Protein AF-R8B8U0-F1 (afdb_monomer_lite)

Foldseek 3Di:
DPPDPPPDPPDDPPPPDPVQDDDPPPDPCLPPDPDPPAPLVCRPPDPVRLVVVLLCLLVCVPHDPVVSVVQPDFPACDPDPQWGCGVPWTKGWFQLQAPQSDIWIWTKDWGDDQFWIWMWIHGNVLSDIDIDIGGDNPCPCVVVVVVVVVSSPVVHVSVVVVCVVVCVPPAAWDADPVQRWIWGWDDDRDPATKTPFTAGSNDTCQQQVQCPDVVRDPRRPPQQKIKGKDFPPDDDPPDGDIDIDIDGGHPVRQVVVQVVDPDHSVSPCPVVCVVVVPDPPPVCLPVDPQPLDDDADDPVVDPDPVVLQVVLLLNLVSLLVLVLLPVVADSVVVRVLSVVVCVQPVALVSLLPDDLVVQLVSCPPSAQSLSSVLSNVQSVQQCPDPVNVSNQDLALVCNCVRGGPRHQQSSQSSNCRRVVDPGDRDDPVNLVVCCVVVVPPDPSPPPPDDDDDDDDDDDDDDAQADCDDRNHRAHFDDDDDDPDDPPDDQVVVVLVVQVRVQVQPDQDPDDDDDDPPSDHPPQKDWPAFLDWQFDDDPVDTDIDTATDMGGDDDPDPLDDDDDPPHDDHDDDLVRVVVGGHDPSRVVSNVSVVVVDD

Organism: Phaeoacremonium minimum (strain UCR-PA7) (NCBI:txid1286976)

Sequence (597 aa):
MQESTSKRLSGNPKEPDDNLGFIPVDDQWWNASIGFEAPAGNYYSTINDLHKFGDAVLLNKYLSPAKTRKWLKPATGTSSAGTFIGTPWEIYRAHNVTKDGRLIEFYTKGGDLITYHSFIVLIPDYDLVITVLSAGPESDSVPTLVWSELATALLPSIEQASKDEAQPVYAGTYSDEGTNSTIVLSLDDSPGFSVDTWIIRGVDIINTYLSINLPPVFPTPEGEVRVRMYPTDIKTDKQESWRAVPTVGTPEEIEATNALLFWQDGACLTWASMDRFVTPRCCVSAARAMPWRKAWIDPQEYSDAGELRRVLERRAYEVWISEIMLQQTRVSVVIDYWNRWMAKWPTIQDLAKADEQDVLSAWRGLGYYSRATRIHTAAQKVVNDKKMNGLLPETAEELEANVPGVGRYTGGAISAIVFGHAAPMVDGNVLRVLSRQLGILGKTLEVAVDHARKFPVKAIKKARRPDKGLLAGLWELPSLILPGTNDSTPKLRKKAAQEFVSGLLSSEGKGRPKDQSGKLPAGLRHVGELGSVPWLFSHIKLTMHVQFFELETETGDAEAFDISGRLSRWASGDDIEQETMGTGMRQCWTLAKEVEP

InterPro domains:
  IPR001466 Beta-lactamase-related [PF00144] (6-139)
  IPR003265 HhH-GPD domain [PF00730] (321-443)
  IPR003265 HhH-GPD domain [SM00478] (325-462)
  IPR003265 HhH-GPD domain [cd00056] (317-444)
  IPR011257 DNA glycosylase [SSF48150] (294-450)
  IPR012338 Beta-lactamase/transpeptidase-like [G3DSA:3.40.710.10] (2-156)
  IPR012338 Beta-lactamase/transpeptidase-like [SSF56601] (16-153)
  IPR015797 NUDIX hydrolase-like domain superfamily [SSF55811] (463-592)
  IPR029119 Adenine DNA glycosylase, C-terminal [PF14815] (463-590)
  IPR044298 Adenine/Thymine-DNA glycosylase [PTHR42944] (286-443)
  IPR058664 Beta-lactamase-like ARB_00930-like, C-terminal domain [PF26335] (163-278)

Structure (mmCIF, N/CA/C/O backbone):
data_AF-R8B8U0-F1
#
_entry.id   AF-R8B8U0-F1
#
loop_
_atom_site.group_PDB
_atom_site.id
_atom_site.type_symbol
_atom_site.label_atom_id
_atom_site.label_alt_id
_atom_site.label_comp_id
_atom_site.label_asym_id
_atom_site.label_entity_id
_atom_site.label_seq_id
_atom_site.pdbx_PDB_ins_code
_atom_site.Cartn_x
_atom_site.Cartn_y
_atom_site.Cartn_z
_atom_site.occupancy
_atom_site.B_iso_or_equiv
_atom_site.auth_seq_id
_atom_site.auth_comp_id
_atom_site.auth_asym_id
_atom_site.auth_atom_id
_atom_site.pdbx_PDB_model_num
ATOM 1 N N . MET A 1 1 ? -12.898 17.038 -0.889 1.00 30.52 1 MET A N 1
ATOM 2 C CA . MET A 1 1 ? -12.150 18.018 -0.064 1.00 30.52 1 MET A CA 1
ATOM 3 C C . MET A 1 1 ? -12.006 19.319 -0.859 1.00 30.52 1 MET A C 1
ATOM 5 O O . MET A 1 1 ? -10.905 19.812 -1.040 1.00 30.52 1 MET A O 1
ATOM 9 N N . GLN A 1 2 ? -13.125 19.823 -1.390 1.00 28.88 2 GLN A N 1
ATOM 10 C CA . GLN A 1 2 ? -13.144 20.854 -2.436 1.00 28.88 2 GLN A CA 1
ATOM 11 C C . GLN A 1 2 ? -13.858 22.143 -1.991 1.00 28.88 2 GLN A C 1
ATOM 13 O O . GLN A 1 2 ? -14.056 23.028 -2.805 1.00 28.88 2 GLN A O 1
ATOM 18 N N . GLU A 1 3 ? -14.198 22.286 -0.702 1.00 27.09 3 GLU A N 1
ATOM 19 C CA . GLU A 1 3 ? -14.972 23.448 -0.226 1.00 27.09 3 GLU A CA 1
ATOM 20 C C . GLU A 1 3 ? -14.489 24.094 1.084 1.00 27.09 3 GLU A C 1
ATOM 22 O O . GLU A 1 3 ? -15.089 25.064 1.531 1.00 27.09 3 GLU A O 1
ATOM 27 N N . SER A 1 4 ? -13.388 23.654 1.712 1.00 27.17 4 SER A N 1
ATOM 28 C CA . SER A 1 4 ? -12.985 24.212 3.024 1.00 27.17 4 SER A CA 1
ATOM 29 C C . SER A 1 4 ? -11.649 24.962 3.069 1.00 27.17 4 SER A C 1
ATOM 31 O O . SER A 1 4 ? -11.185 25.288 4.160 1.00 27.17 4 SER A O 1
ATOM 33 N N . THR A 1 5 ? -11.030 25.279 1.930 1.00 31.33 5 THR A N 1
ATOM 34 C CA . THR A 1 5 ? -9.774 26.063 1.874 1.00 31.33 5 THR A CA 1
ATOM 35 C C . THR A 1 5 ? -9.871 27.336 1.031 1.00 31.33 5 THR A C 1
ATOM 37 O O . THR A 1 5 ? -8.856 27.950 0.729 1.00 31.33 5 THR A O 1
ATOM 40 N N . SER A 1 6 ? -11.081 27.837 0.762 1.00 29.06 6 SER A N 1
ATOM 41 C CA . SER A 1 6 ? -11.291 29.203 0.252 1.00 29.06 6 SER A CA 1
ATOM 42 C C . SER A 1 6 ? -11.192 30.255 1.376 1.00 29.06 6 SER A C 1
ATOM 44 O O . SER A 1 6 ? -12.056 31.122 1.536 1.00 29.06 6 SER A O 1
ATOM 46 N N . LYS A 1 7 ? -10.128 30.211 2.187 1.00 31.16 7 LYS A N 1
ATOM 47 C CA . LYS A 1 7 ? -9.707 31.391 2.953 1.00 31.16 7 LYS A CA 1
ATOM 48 C C . LYS A 1 7 ? -8.793 32.211 2.051 1.00 31.16 7 LYS A C 1
ATOM 50 O O . LYS A 1 7 ? -7.591 31.997 2.028 1.00 31.16 7 LYS A O 1
ATOM 55 N N . ARG A 1 8 ? -9.432 33.102 1.288 1.00 34.09 8 ARG A N 1
ATOM 56 C CA . ARG A 1 8 ? -8.889 34.305 0.639 1.00 34.09 8 ARG A CA 1
ATOM 57 C C . ARG A 1 8 ? -7.373 34.504 0.812 1.00 34.09 8 ARG A C 1
ATOM 59 O O . ARG A 1 8 ? -6.943 35.174 1.746 1.00 34.09 8 ARG A O 1
ATOM 66 N N . LEU A 1 9 ? -6.599 34.057 -0.174 1.00 35.72 9 LEU A N 1
ATOM 67 C CA . LEU A 1 9 ? -5.450 34.828 -0.653 1.00 35.72 9 LEU A CA 1
ATOM 68 C C . LEU A 1 9 ? -6.020 35.945 -1.546 1.00 35.72 9 LEU A C 1
ATOM 70 O O . LEU A 1 9 ? -5.937 35.889 -2.762 1.00 35.72 9 LEU A O 1
ATOM 74 N N . SER A 1 10 ? -6.731 36.911 -0.952 1.00 30.64 10 SER A N 1
ATOM 75 C CA . SER A 1 10 ? -7.328 38.048 -1.677 1.00 30.64 10 SER A CA 1
ATOM 76 C C . SER A 1 10 ? -6.378 39.244 -1.751 1.00 30.64 10 SER A C 1
ATOM 78 O O . SER A 1 10 ? -6.811 40.389 -1.648 1.00 30.64 10 SER A O 1
ATOM 80 N N . GLY A 1 11 ? -5.082 38.981 -1.855 1.00 33.69 11 GLY A N 1
ATOM 81 C CA . GLY A 1 11 ? -4.105 39.974 -2.262 1.00 33.69 11 GLY A CA 1
ATOM 82 C C . GLY A 1 11 ? -3.504 39.474 -3.558 1.00 33.69 11 GLY A C 1
ATOM 83 O O . GLY A 1 11 ? -3.025 38.342 -3.584 1.00 33.69 11 GLY A O 1
ATOM 84 N N . ASN A 1 12 ? -3.535 40.291 -4.612 1.00 39.47 12 ASN A N 1
ATOM 85 C CA . ASN A 1 12 ? -2.611 40.085 -5.723 1.00 39.47 12 ASN A CA 1
ATOM 86 C C . ASN A 1 12 ? -1.212 39.892 -5.113 1.00 39.47 12 ASN A C 1
ATOM 88 O O . ASN A 1 12 ? -0.877 40.661 -4.199 1.00 39.47 12 ASN A O 1
ATOM 92 N N . PRO A 1 13 ? -0.432 38.875 -5.530 1.00 46.25 13 PRO A N 1
ATOM 93 C CA . PRO A 1 13 ? 0.955 38.769 -5.106 1.00 46.25 13 PRO A CA 1
ATOM 94 C C . PRO A 1 13 ? 1.605 40.133 -5.331 1.00 46.25 13 PRO A C 1
ATOM 96 O O . PRO A 1 13 ? 1.519 40.705 -6.416 1.00 46.25 13 PRO A O 1
ATOM 99 N N . LYS A 1 14 ? 2.103 40.725 -4.244 1.00 44.38 14 LYS A N 1
ATOM 100 C CA . LYS A 1 14 ? 2.709 42.049 -4.294 1.00 44.38 14 LYS A CA 1
ATOM 101 C C . LYS A 1 14 ? 4.045 41.867 -5.000 1.00 44.38 14 LYS A C 1
ATOM 103 O O . LYS A 1 14 ? 4.818 41.016 -4.565 1.00 44.38 14 LYS A O 1
ATOM 108 N N . GLU A 1 15 ? 4.260 42.624 -6.072 1.00 48.81 15 GLU A N 1
ATOM 109 C CA . GLU A 1 15 ? 5.525 42.679 -6.805 1.00 48.81 15 GLU A CA 1
ATOM 110 C C . GLU A 1 15 ? 6.682 42.759 -5.790 1.00 48.81 15 GLU A C 1
ATOM 112 O O . GLU A 1 15 ? 6.661 43.644 -4.919 1.00 48.81 15 GLU A O 1
ATOM 117 N N . PRO A 1 16 ? 7.598 41.772 -5.773 1.00 52.84 16 PRO A N 1
ATOM 118 C CA . PRO A 1 16 ? 8.771 41.834 -4.915 1.00 52.84 16 PRO A CA 1
ATOM 119 C C . PRO A 1 16 ? 9.635 43.030 -5.329 1.00 52.84 16 PRO A C 1
ATOM 121 O O . PRO A 1 16 ? 9.625 43.425 -6.487 1.00 52.84 16 PRO A O 1
ATOM 124 N N . ASP A 1 17 ? 10.363 43.611 -4.373 1.00 57.75 17 ASP A N 1
ATOM 125 C CA . ASP A 1 17 ? 11.323 44.689 -4.644 1.00 57.75 17 ASP A CA 1
ATOM 126 C C . ASP A 1 17 ? 12.295 44.241 -5.748 1.00 57.75 17 ASP A C 1
ATOM 128 O O . ASP A 1 17 ? 12.830 43.132 -5.656 1.00 57.75 17 ASP A O 1
ATOM 132 N N . ASP A 1 18 ? 12.526 45.079 -6.761 1.00 56.41 18 ASP A N 1
ATOM 133 C CA . ASP A 1 18 ? 13.390 44.797 -7.918 1.00 56.41 18 ASP A CA 1
ATOM 134 C C . ASP A 1 18 ? 14.785 44.286 -7.509 1.00 56.41 18 ASP A C 1
ATOM 136 O O . ASP A 1 18 ? 15.439 43.548 -8.242 1.00 56.41 18 ASP A O 1
ATOM 140 N N . ASN A 1 19 ? 15.226 44.620 -6.293 1.00 55.78 19 ASN A N 1
ATOM 141 C CA . ASN A 1 19 ? 16.491 44.173 -5.712 1.00 55.78 19 ASN A CA 1
ATOM 142 C C . ASN A 1 19 ? 16.502 42.704 -5.224 1.00 55.78 19 ASN A C 1
ATOM 144 O O . ASN A 1 19 ? 17.556 42.202 -4.831 1.00 55.78 19 ASN A O 1
ATOM 148 N N . LEU A 1 20 ? 15.350 42.023 -5.177 1.00 50.81 20 LEU A N 1
ATOM 149 C CA . LEU A 1 20 ? 15.180 40.663 -4.637 1.00 50.81 20 LEU A CA 1
ATOM 150 C C . LEU A 1 20 ? 15.057 39.579 -5.722 1.00 50.81 20 LEU A C 1
ATOM 152 O O . LEU A 1 20 ? 15.121 38.392 -5.391 1.00 50.81 20 LEU A O 1
ATOM 156 N N . GLY A 1 21 ? 14.868 39.962 -6.989 1.00 56.38 21 GLY A N 1
ATOM 157 C CA . GLY A 1 21 ? 14.671 39.053 -8.120 1.00 56.38 21 GLY A CA 1
ATOM 158 C C . GLY A 1 21 ? 15.782 39.145 -9.167 1.00 56.38 21 GLY A C 1
ATOM 159 O O . GLY A 1 21 ? 16.438 40.171 -9.317 1.00 56.38 21 GLY A O 1
ATOM 160 N N . PHE A 1 22 ? 15.994 38.064 -9.920 1.00 57.53 22 PHE A N 1
ATOM 161 C CA . PHE A 1 22 ? 16.792 38.123 -11.145 1.00 57.53 22 PHE A CA 1
ATOM 162 C C . PHE A 1 22 ? 15.923 38.723 -12.256 1.00 57.53 22 PHE A C 1
ATOM 164 O O . PHE A 1 22 ? 15.076 38.023 -12.810 1.00 57.53 22 PHE A O 1
ATOM 171 N N . ILE A 1 23 ? 16.097 40.019 -12.531 1.00 61.47 23 ILE A N 1
ATOM 172 C CA . ILE A 1 23 ? 15.380 40.733 -13.593 1.00 61.47 23 ILE A CA 1
ATOM 173 C C . ILE A 1 23 ? 16.258 40.745 -14.854 1.00 61.47 23 ILE A C 1
ATOM 175 O O . ILE A 1 23 ? 17.367 41.288 -14.808 1.00 61.47 23 ILE A O 1
ATOM 179 N N . PRO A 1 24 ? 15.812 40.142 -15.969 1.00 61.16 24 PRO A N 1
ATOM 180 C CA . PRO A 1 24 ? 16.532 40.223 -17.235 1.00 61.16 24 PRO A CA 1
ATOM 181 C C . PRO A 1 24 ? 16.717 41.679 -17.692 1.00 61.16 24 PRO A C 1
ATOM 183 O O . PRO A 1 24 ? 15.814 42.510 -17.593 1.00 61.16 24 PRO A O 1
ATOM 186 N N . VAL A 1 25 ? 17.919 41.986 -18.185 1.00 61.66 25 VAL A N 1
ATOM 187 C CA . VAL A 1 25 ? 18.283 43.325 -18.672 1.00 61.66 25 VAL A CA 1
ATOM 188 C C . VAL A 1 25 ? 17.367 43.697 -19.843 1.00 61.66 25 VAL A C 1
ATOM 190 O O . VAL A 1 25 ? 17.229 42.916 -20.781 1.00 61.66 25 VAL A O 1
ATOM 193 N N . ASP A 1 26 ? 16.751 44.880 -19.772 1.00 62.72 26 ASP A N 1
ATOM 194 C CA . ASP A 1 26 ? 15.812 45.433 -20.763 1.00 62.72 26 ASP A CA 1
ATOM 195 C C . ASP A 1 26 ? 14.467 44.687 -20.934 1.00 62.72 26 ASP A C 1
ATOM 197 O O . ASP A 1 26 ? 13.732 44.960 -21.888 1.00 62.72 26 ASP A O 1
ATOM 201 N N . ASP A 1 27 ? 14.083 43.795 -20.011 1.00 66.62 27 ASP A N 1
ATOM 202 C CA . ASP A 1 27 ? 12.764 43.151 -20.064 1.00 66.62 27 ASP A CA 1
ATOM 203 C C . ASP A 1 27 ? 11.660 44.074 -19.518 1.00 66.62 27 ASP A C 1
ATOM 205 O O . ASP A 1 27 ? 11.692 44.515 -18.371 1.00 66.62 27 ASP A O 1
ATOM 209 N N . GLN A 1 28 ? 10.656 44.365 -20.345 1.00 65.88 28 GLN A N 1
ATOM 210 C CA . GLN A 1 28 ? 9.499 45.197 -19.987 1.00 65.88 28 GLN A CA 1
ATOM 211 C C . GLN A 1 28 ? 8.323 44.395 -19.418 1.00 65.88 28 GLN A C 1
ATOM 213 O O . GLN A 1 28 ? 7.332 44.981 -18.987 1.00 65.88 28 GLN A O 1
ATOM 218 N N . TRP A 1 29 ? 8.407 43.066 -19.441 1.00 66.38 29 TRP A N 1
ATOM 219 C CA . TRP A 1 29 ? 7.306 42.162 -19.125 1.00 66.38 29 TRP A CA 1
ATOM 220 C C . TRP A 1 29 ? 7.536 41.361 -17.849 1.00 66.38 29 TRP A C 1
ATOM 222 O O . TRP A 1 29 ? 6.649 40.611 -17.444 1.00 66.38 29 TRP A O 1
ATOM 232 N N . TRP A 1 30 ? 8.677 41.539 -17.178 1.00 62.62 30 TRP A N 1
ATOM 233 C CA . TRP A 1 30 ? 9.011 40.792 -15.965 1.00 62.62 30 TRP A CA 1
ATOM 234 C C . TRP A 1 30 ? 7.990 40.987 -14.835 1.00 62.62 30 TRP A C 1
ATOM 236 O O . TRP A 1 30 ? 7.860 40.093 -14.003 1.00 62.62 30 TRP A O 1
ATOM 246 N N . ASN A 1 31 ? 7.253 42.106 -14.808 1.00 63.34 31 ASN A N 1
ATOM 247 C CA . ASN A 1 31 ? 6.187 42.400 -13.843 1.00 63.34 31 ASN A CA 1
ATOM 248 C C . ASN A 1 31 ? 4.768 42.323 -14.439 1.00 63.34 31 ASN A C 1
ATOM 250 O O . ASN A 1 31 ? 3.799 42.782 -13.825 1.00 63.34 31 ASN A O 1
ATOM 254 N N . ALA A 1 32 ? 4.622 41.742 -15.632 1.00 67.44 32 ALA A N 1
ATOM 255 C CA . ALA A 1 32 ? 3.335 41.633 -16.296 1.00 67.44 32 ALA A CA 1
ATOM 256 C C . ALA A 1 32 ? 2.362 40.750 -15.495 1.00 67.44 32 ALA A C 1
ATOM 258 O O . ALA A 1 32 ? 2.645 39.602 -15.152 1.00 67.44 32 ALA A O 1
ATOM 259 N N . SER A 1 33 ? 1.158 41.269 -15.236 1.00 66.12 33 SER A N 1
ATOM 260 C CA . SER A 1 33 ? 0.097 40.479 -14.611 1.00 66.12 33 SER A CA 1
ATOM 261 C C . SER A 1 33 ? -0.499 39.503 -15.625 1.00 66.12 33 SER A C 1
ATOM 263 O O . SER A 1 33 ? -1.270 39.887 -16.501 1.00 66.12 33 SER A O 1
ATOM 265 N N . ILE A 1 34 ? -0.166 38.224 -15.477 1.00 68.00 34 ILE A N 1
ATOM 266 C CA . ILE A 1 34 ? -0.641 37.133 -16.344 1.00 68.00 34 ILE A CA 1
ATOM 267 C C . ILE A 1 34 ? -2.026 36.574 -15.958 1.00 68.00 34 ILE A C 1
ATOM 269 O O . ILE A 1 34 ? -2.523 35.640 -16.584 1.00 68.00 34 ILE A O 1
ATOM 273 N N . GLY A 1 35 ? -2.685 37.153 -14.948 1.00 63.25 35 GLY A N 1
ATOM 274 C CA . GLY A 1 35 ? -4.000 36.706 -14.471 1.00 63.25 35 GLY A CA 1
ATOM 275 C C . GLY A 1 35 ? -3.978 35.349 -13.749 1.00 63.25 35 GLY A C 1
ATOM 276 O O . GLY A 1 35 ? -2.926 34.777 -13.487 1.00 63.25 35 GLY A O 1
ATOM 277 N N . PHE A 1 36 ? -5.160 34.837 -13.384 1.00 58.38 36 PHE A N 1
ATOM 278 C CA . PHE A 1 36 ? -5.311 33.555 -12.669 1.00 58.38 36 PHE A CA 1
ATOM 279 C C . PHE A 1 36 ? -5.405 32.335 -13.603 1.00 58.38 36 PHE A C 1
ATOM 281 O O . PHE A 1 36 ? -5.393 31.201 -13.128 1.00 58.38 36 PHE A O 1
ATOM 288 N N . GLU A 1 37 ? -5.537 32.563 -14.912 1.00 52.00 37 GLU A N 1
ATOM 289 C CA . GLU A 1 37 ? -5.713 31.512 -15.923 1.00 52.00 37 GLU A CA 1
ATOM 290 C C . GLU A 1 37 ? -4.388 31.066 -16.558 1.00 52.00 37 GLU A C 1
ATOM 292 O O . GLU A 1 37 ? -4.343 30.020 -17.204 1.00 52.00 37 GLU A O 1
ATOM 297 N N . ALA A 1 38 ? -3.299 31.818 -16.355 1.00 59.38 38 ALA A N 1
ATOM 298 C CA . ALA A 1 38 ? -1.983 31.483 -16.883 1.00 59.38 38 ALA A CA 1
ATOM 299 C C . ALA A 1 38 ? -1.209 30.569 -15.909 1.00 59.38 38 ALA A C 1
ATOM 301 O O . ALA A 1 38 ? -0.932 30.967 -14.774 1.00 59.38 38 ALA A O 1
ATOM 302 N N . PRO A 1 39 ? -0.812 29.353 -16.325 1.00 56.56 39 PRO A N 1
ATOM 303 C CA . PRO A 1 39 ? -0.143 28.386 -15.461 1.00 56.56 39 PRO A CA 1
ATOM 304 C C . PRO A 1 39 ? 1.372 28.646 -15.329 1.00 56.56 39 PRO A C 1
ATOM 306 O O . PRO A 1 39 ? 2.163 27.717 -15.462 1.00 56.56 39 PRO A O 1
ATOM 309 N N . ALA A 1 40 ? 1.806 29.875 -15.030 1.00 62.59 40 ALA A N 1
ATOM 310 C CA . ALA A 1 40 ? 3.215 30.148 -14.712 1.00 62.59 40 ALA A CA 1
ATOM 311 C C . ALA A 1 40 ? 3.490 29.824 -13.230 1.00 62.59 40 ALA A C 1
ATOM 313 O O . ALA A 1 40 ? 3.712 30.702 -12.402 1.00 62.59 40 ALA A O 1
ATOM 314 N N . GLY A 1 41 ? 3.399 28.539 -12.872 1.00 56.78 41 GLY A N 1
ATOM 315 C CA . GLY A 1 41 ? 3.281 28.059 -11.483 1.00 56.78 41 GLY A CA 1
ATOM 316 C C . GLY A 1 41 ? 4.451 28.372 -10.541 1.00 56.78 41 GLY A C 1
ATOM 317 O O . GLY A 1 41 ? 4.306 28.215 -9.333 1.00 56.78 41 GLY A O 1
ATOM 318 N N . ASN A 1 42 ? 5.574 28.841 -11.080 1.00 62.00 42 ASN A N 1
ATOM 319 C CA . ASN A 1 42 ? 6.792 29.188 -10.346 1.00 62.00 42 ASN A CA 1
ATOM 320 C C . ASN A 1 42 ? 7.118 30.696 -10.426 1.00 62.00 42 ASN A C 1
ATOM 322 O O . ASN A 1 42 ? 8.084 31.163 -9.822 1.00 62.00 42 ASN A O 1
ATOM 326 N N . TYR A 1 43 ? 6.314 31.469 -11.160 1.00 64.25 43 TYR A N 1
ATOM 327 C CA . TYR A 1 43 ? 6.493 32.906 -11.326 1.00 64.25 43 TYR A CA 1
ATOM 328 C C . TYR A 1 43 ? 6.362 33.615 -9.963 1.00 64.25 43 TYR A C 1
ATOM 330 O O . TYR A 1 43 ? 5.478 33.290 -9.169 1.00 64.25 43 TYR A O 1
ATOM 338 N N . TYR A 1 44 ? 7.292 34.531 -9.667 1.00 64.88 44 TYR A N 1
ATOM 339 C CA . TYR A 1 44 ? 7.521 35.168 -8.354 1.00 64.88 44 TYR A CA 1
ATOM 340 C C . TYR A 1 44 ? 8.058 34.278 -7.218 1.00 64.88 44 TYR A C 1
ATOM 342 O O . TYR A 1 44 ? 8.145 34.744 -6.081 1.00 64.88 44 TYR A O 1
ATOM 350 N N . SER A 1 45 ? 8.441 33.025 -7.479 1.00 73.44 45 SER A N 1
ATOM 351 C CA . SER A 1 45 ? 9.043 32.167 -6.448 1.00 73.44 45 SER A CA 1
ATOM 352 C C . SER A 1 45 ? 10.564 32.304 -6.428 1.00 73.44 45 SER A C 1
ATOM 354 O O . SER A 1 45 ? 11.220 32.255 -7.466 1.00 73.44 45 SER A O 1
ATOM 356 N N . THR A 1 46 ? 11.149 32.440 -5.237 1.00 76.31 46 THR A N 1
ATOM 357 C CA . THR A 1 46 ? 12.611 32.411 -5.092 1.00 76.31 46 THR A CA 1
ATOM 358 C C . THR A 1 46 ? 13.133 30.972 -5.119 1.00 76.31 46 THR A C 1
ATOM 360 O O . THR A 1 46 ? 12.389 30.028 -4.845 1.00 76.31 46 THR A O 1
ATOM 363 N N . ILE A 1 47 ? 14.440 30.785 -5.356 1.00 82.81 47 ILE A N 1
ATOM 364 C CA . ILE A 1 47 ? 15.095 29.464 -5.229 1.00 82.81 47 ILE A CA 1
ATOM 365 C C . ILE A 1 47 ? 14.786 28.843 -3.860 1.00 82.81 47 ILE A C 1
ATOM 367 O O . ILE A 1 47 ? 14.456 27.667 -3.760 1.00 82.81 47 ILE A O 1
ATOM 371 N N . ASN A 1 48 ? 14.826 29.646 -2.796 1.00 84.44 48 ASN A N 1
ATOM 372 C CA . ASN A 1 48 ? 14.545 29.180 -1.441 1.00 84.44 48 ASN A CA 1
ATOM 373 C C . ASN A 1 48 ? 13.096 28.693 -1.272 1.00 84.44 48 ASN A C 1
ATOM 375 O O . ASN A 1 48 ? 12.854 27.729 -0.549 1.00 84.44 48 ASN A O 1
ATOM 379 N N . ASP A 1 49 ? 12.130 29.343 -1.922 1.00 83.69 49 ASP A N 1
ATOM 380 C CA . ASP A 1 49 ? 10.724 28.934 -1.854 1.00 83.69 49 ASP A CA 1
ATOM 381 C C . ASP A 1 49 ? 10.485 27.634 -2.626 1.00 83.69 49 ASP A C 1
ATOM 383 O O . ASP A 1 49 ? 9.826 26.731 -2.108 1.00 83.69 49 ASP A O 1
ATOM 387 N N . LEU A 1 50 ? 11.087 27.503 -3.813 1.00 85.69 50 LEU A N 1
ATOM 388 C CA . LEU A 1 50 ? 11.008 26.296 -4.640 1.00 85.69 50 LEU A CA 1
ATOM 389 C C . LEU A 1 50 ? 11.688 25.095 -3.968 1.00 85.69 50 LEU A C 1
ATOM 391 O O . LEU A 1 50 ? 11.110 24.010 -3.935 1.00 85.69 50 LEU A O 1
ATOM 395 N N . HIS A 1 51 ? 12.847 25.294 -3.334 1.00 88.50 51 HIS A N 1
ATOM 396 C CA . HIS A 1 51 ? 13.503 24.254 -2.535 1.00 88.50 51 HIS A CA 1
ATOM 397 C C . HIS A 1 51 ? 12.649 23.841 -1.334 1.00 88.50 51 HIS A C 1
ATOM 399 O O . HIS A 1 51 ? 12.371 22.660 -1.160 1.00 88.50 51 HIS A O 1
ATOM 405 N N . LYS A 1 52 ? 12.135 24.799 -0.549 1.00 88.75 52 LYS A N 1
ATOM 406 C CA . LYS A 1 52 ? 11.234 24.493 0.578 1.00 88.75 52 LYS A CA 1
ATOM 407 C C . LYS A 1 52 ? 9.983 23.746 0.138 1.00 88.75 52 LYS A C 1
ATOM 409 O O . LYS A 1 52 ? 9.474 22.919 0.895 1.00 88.75 52 LYS A O 1
ATOM 414 N N . PHE A 1 53 ? 9.456 24.074 -1.039 1.00 89.12 53 PHE A N 1
ATOM 415 C CA . PHE A 1 53 ? 8.333 23.362 -1.623 1.00 89.12 53 PHE A CA 1
ATOM 416 C C . PHE A 1 53 ? 8.727 21.926 -1.971 1.00 89.12 53 PHE A C 1
ATOM 418 O O . PHE A 1 53 ? 8.086 21.008 -1.463 1.00 89.12 53 PHE A O 1
ATOM 425 N N . GLY A 1 54 ? 9.800 21.724 -2.742 1.00 90.56 54 GLY A N 1
ATOM 426 C CA . GLY A 1 54 ? 10.309 20.397 -3.096 1.00 90.56 54 GLY A CA 1
ATOM 427 C C . GLY A 1 54 ? 10.602 19.527 -1.870 1.00 90.56 54 GLY A C 1
ATOM 428 O O . GLY A 1 54 ? 10.067 18.424 -1.762 1.00 90.56 54 GLY A O 1
ATOM 429 N N . ASP A 1 55 ? 11.323 20.065 -0.885 1.00 92.06 55 ASP A N 1
ATOM 430 C CA . ASP A 1 55 ? 11.615 19.393 0.385 1.00 92.06 55 ASP A CA 1
ATOM 431 C C . ASP A 1 55 ? 10.330 19.004 1.119 1.00 92.06 55 ASP A C 1
ATOM 433 O O . ASP A 1 55 ? 10.199 17.902 1.644 1.00 92.06 55 ASP A O 1
ATOM 437 N N . ALA A 1 56 ? 9.338 19.897 1.158 1.00 91.56 56 ALA A N 1
ATOM 438 C CA . ALA A 1 56 ? 8.070 19.609 1.813 1.00 91.56 56 ALA A CA 1
ATOM 439 C C . ALA A 1 56 ? 7.272 18.500 1.110 1.00 91.56 56 ALA A C 1
ATOM 441 O O . ALA A 1 56 ? 6.522 17.785 1.788 1.00 91.56 56 ALA A O 1
ATOM 442 N N . VAL A 1 57 ? 7.418 18.362 -0.214 1.00 91.69 57 VAL A N 1
ATOM 443 C CA . VAL A 1 57 ? 6.840 17.255 -0.985 1.00 91.69 57 VAL A CA 1
ATOM 444 C C . VAL A 1 57 ? 7.548 15.951 -0.631 1.00 91.69 57 VAL A C 1
ATOM 446 O O . VAL A 1 57 ? 6.882 15.027 -0.165 1.00 91.69 57 VAL A O 1
ATOM 449 N N . LEU A 1 58 ? 8.873 15.893 -0.780 1.00 91.19 58 LEU A N 1
ATOM 450 C CA . LEU A 1 58 ? 9.668 14.680 -0.552 1.00 91.19 58 LEU A CA 1
ATOM 451 C C . LEU A 1 58 ? 9.570 14.194 0.905 1.00 91.19 58 LEU A C 1
ATOM 453 O O . LEU A 1 58 ? 9.288 13.025 1.169 1.00 91.19 58 LEU A O 1
ATOM 457 N N . LEU A 1 59 ? 9.627 15.120 1.867 1.00 90.50 59 LEU A N 1
ATOM 458 C CA . LEU A 1 59 ? 9.508 14.830 3.300 1.00 90.50 59 LEU A CA 1
ATOM 459 C C . LEU A 1 59 ? 8.064 14.632 3.785 1.00 90.50 59 LEU A C 1
ATOM 461 O O . LEU A 1 59 ? 7.844 14.446 4.982 1.00 90.50 59 LEU A O 1
ATOM 465 N N . ASN A 1 60 ? 7.061 14.659 2.901 1.00 90.31 60 ASN A N 1
ATOM 466 C CA . ASN A 1 60 ? 5.655 14.423 3.257 1.00 90.31 60 ASN A CA 1
ATOM 467 C C . ASN A 1 60 ? 5.127 15.381 4.349 1.00 90.31 60 ASN A C 1
ATOM 469 O O . ASN A 1 60 ? 4.337 15.000 5.215 1.00 90.31 60 ASN A O 1
ATOM 473 N N . LYS A 1 61 ? 5.565 16.647 4.331 1.00 90.75 61 LYS A N 1
ATOM 474 C CA . LYS A 1 61 ? 5.297 17.614 5.411 1.00 90.75 61 LYS A CA 1
ATOM 475 C C . LYS A 1 61 ? 3.822 18.007 5.513 1.00 90.75 61 LYS A C 1
ATOM 477 O O . LYS A 1 61 ? 3.300 18.196 6.610 1.00 90.75 61 LYS A O 1
ATOM 482 N N . TYR A 1 62 ? 3.158 18.157 4.367 1.00 86.56 62 TYR A N 1
ATOM 483 C CA . TYR A 1 62 ? 1.761 18.606 4.286 1.00 86.56 62 TYR A CA 1
ATOM 484 C C . TYR A 1 62 ? 0.782 17.485 3.920 1.00 86.56 62 TYR A C 1
ATOM 486 O O . TYR A 1 62 ? -0.397 17.544 4.278 1.00 86.56 62 TYR A O 1
ATOM 494 N N . LEU A 1 63 ? 1.255 16.456 3.215 1.00 86.44 63 LEU A N 1
ATOM 495 C CA . LEU A 1 63 ? 0.470 15.301 2.794 1.00 86.44 63 LEU A CA 1
ATOM 496 C C . LEU A 1 63 ? 1.013 14.042 3.465 1.00 86.44 63 LEU A C 1
ATOM 498 O O . LEU A 1 63 ? 2.215 13.847 3.550 1.00 86.44 63 LEU A O 1
ATOM 502 N N . SER A 1 64 ? 0.122 13.147 3.900 1.00 85.94 64 SER A N 1
ATOM 503 C CA . SER A 1 64 ? 0.538 11.822 4.378 1.00 85.94 64 SER A CA 1
ATOM 504 C C . SER A 1 64 ? 1.310 11.071 3.279 1.00 85.94 64 SER A C 1
ATOM 506 O O . SER A 1 64 ? 0.881 11.174 2.125 1.00 85.94 64 SER A O 1
ATOM 508 N N . PRO A 1 65 ? 2.284 10.199 3.604 1.00 82.88 65 PRO A N 1
ATOM 509 C CA . PRO A 1 65 ? 3.097 9.491 2.607 1.00 82.88 65 PRO A CA 1
ATOM 510 C C . PRO A 1 65 ? 2.304 8.788 1.497 1.00 82.88 65 PRO A C 1
ATOM 512 O O . PRO A 1 65 ? 2.666 8.834 0.325 1.00 82.88 65 PRO A O 1
ATOM 515 N N . ALA A 1 66 ? 1.160 8.181 1.832 1.00 81.44 66 ALA A N 1
ATOM 516 C CA . ALA A 1 66 ? 0.293 7.539 0.843 1.00 81.44 66 ALA A CA 1
ATOM 517 C C . ALA A 1 66 ? -0.335 8.532 -0.156 1.00 81.44 66 ALA A C 1
ATOM 519 O O . ALA A 1 66 ? -0.475 8.220 -1.337 1.00 81.44 66 ALA A O 1
ATOM 520 N N . LYS A 1 67 ? -0.707 9.730 0.309 1.00 86.00 67 LYS A N 1
ATOM 521 C CA . LYS A 1 67 ? -1.271 10.789 -0.540 1.00 86.00 67 LYS A CA 1
ATOM 522 C C . LYS A 1 67 ? -0.200 11.421 -1.417 1.00 86.00 67 LYS A C 1
ATOM 524 O O . LYS A 1 67 ? -0.474 11.619 -2.592 1.00 86.00 67 LYS A O 1
ATOM 529 N N . THR A 1 68 ? 0.992 11.676 -0.881 1.00 87.19 68 THR A N 1
ATOM 530 C CA . THR A 1 68 ? 2.124 12.192 -1.661 1.00 87.19 68 THR A CA 1
ATOM 531 C C . THR A 1 68 ? 2.501 11.226 -2.775 1.00 87.19 68 THR A C 1
ATOM 533 O O . THR A 1 68 ? 2.543 11.626 -3.930 1.00 87.19 68 THR A O 1
ATOM 536 N N . ARG A 1 69 ? 2.655 9.928 -2.468 1.00 85.62 69 ARG A N 1
ATOM 537 C CA . ARG A 1 69 ? 2.930 8.910 -3.492 1.00 85.62 69 ARG A CA 1
ATOM 538 C C . ARG A 1 69 ? 1.847 8.857 -4.558 1.00 85.62 69 ARG A C 1
ATOM 540 O O . ARG A 1 69 ? 2.173 8.777 -5.729 1.00 85.62 69 ARG A O 1
ATOM 547 N N . LYS A 1 70 ? 0.567 8.919 -4.172 1.00 85.50 70 LYS A N 1
ATOM 548 C CA . LYS A 1 70 ? -0.542 8.979 -5.137 1.00 85.50 70 LYS A CA 1
ATOM 549 C C . LYS A 1 70 ? -0.469 10.237 -6.007 1.00 85.50 70 LYS A C 1
ATOM 551 O O . LYS A 1 70 ? -0.801 10.177 -7.181 1.00 85.50 70 LYS A O 1
ATOM 556 N N . TRP A 1 71 ? -0.073 11.362 -5.424 1.00 86.50 71 TRP A N 1
ATOM 557 C CA . TRP A 1 71 ? 0.027 12.643 -6.113 1.00 86.50 71 TRP A CA 1
ATOM 558 C C . TRP A 1 71 ? 1.201 12.698 -7.099 1.00 86.50 71 TRP A C 1
ATOM 560 O O . TRP A 1 71 ? 1.066 13.267 -8.178 1.00 86.50 71 TRP A O 1
ATOM 570 N N . LEU A 1 72 ? 2.307 12.034 -6.763 1.00 89.19 72 LEU A N 1
ATOM 571 C CA . LEU A 1 72 ? 3.447 11.790 -7.643 1.00 89.19 72 LEU A CA 1
ATOM 572 C C . LEU A 1 72 ? 3.225 10.586 -8.575 1.00 89.19 72 LEU A C 1
ATOM 574 O O . LEU A 1 72 ? 4.175 10.109 -9.164 1.00 89.19 72 LEU A O 1
ATOM 578 N N . LYS A 1 73 ? 2.018 10.026 -8.732 1.00 86.88 73 LYS A N 1
ATOM 579 C CA . LYS A 1 73 ? 1.810 9.014 -9.783 1.00 86.88 73 LYS A CA 1
ATOM 580 C C . LYS A 1 73 ? 1.452 9.687 -11.109 1.00 86.88 73 LYS A C 1
ATOM 582 O O . LYS A 1 73 ? 0.648 10.622 -11.101 1.00 86.88 73 LYS A O 1
ATOM 587 N N . PRO A 1 74 ? 1.985 9.192 -12.244 1.00 87.31 74 PRO A N 1
ATOM 588 C CA . PRO A 1 74 ? 1.484 9.563 -13.559 1.00 87.31 74 PRO A CA 1
ATOM 589 C C . PRO A 1 74 ? -0.035 9.400 -13.633 1.00 87.31 74 PRO A C 1
ATOM 591 O O . PRO A 1 74 ? -0.569 8.361 -13.243 1.00 87.31 74 PRO A O 1
ATOM 594 N N . ALA A 1 75 ? -0.727 10.419 -14.134 1.00 86.56 75 ALA A N 1
ATOM 595 C CA . ALA A 1 75 ? -2.157 10.346 -14.408 1.00 86.56 75 ALA A CA 1
ATOM 596 C C . ALA A 1 75 ? -2.415 9.665 -15.759 1.00 86.56 75 ALA A C 1
ATOM 598 O O . ALA A 1 75 ? -3.357 8.888 -15.886 1.00 86.56 75 ALA A O 1
ATOM 599 N N . THR A 1 76 ? -1.560 9.923 -16.752 1.00 88.88 76 THR A N 1
ATOM 600 C CA . THR A 1 76 ? -1.593 9.272 -18.066 1.00 88.88 76 THR A CA 1
ATOM 601 C C . THR A 1 76 ? -0.201 9.226 -18.698 1.00 88.88 76 THR A C 1
ATOM 603 O O . THR A 1 76 ? 0.644 10.081 -18.433 1.00 88.88 76 THR A O 1
ATOM 606 N N . GLY A 1 77 ? 0.043 8.231 -19.551 1.00 87.06 77 GLY A N 1
ATOM 607 C CA . GLY A 1 77 ? 1.197 8.223 -20.453 1.00 87.06 77 GLY A CA 1
ATOM 608 C C . GLY A 1 77 ? 0.949 9.075 -21.696 1.00 87.06 77 GLY A C 1
ATOM 609 O O . GLY A 1 77 ? -0.198 9.392 -22.023 1.00 87.06 77 GLY A O 1
ATOM 610 N N . THR A 1 78 ? 2.030 9.434 -22.385 1.00 87.69 78 THR A N 1
ATOM 611 C CA . THR A 1 78 ? 1.977 9.999 -23.741 1.00 87.69 78 THR A CA 1
ATOM 612 C C . THR A 1 78 ? 2.293 8.913 -24.776 1.00 87.69 78 THR A C 1
ATOM 614 O O . THR A 1 78 ? 2.548 7.762 -24.425 1.00 87.69 78 THR A O 1
ATOM 617 N N . SER A 1 79 ? 2.294 9.258 -26.067 1.00 86.38 79 SER A N 1
ATOM 618 C CA . SER A 1 79 ? 2.794 8.361 -27.120 1.00 86.38 79 SER A CA 1
ATOM 619 C C . SER A 1 79 ? 4.302 8.092 -27.014 1.00 86.38 79 SER A C 1
ATOM 621 O O . SER A 1 79 ? 4.793 7.146 -27.622 1.00 86.38 79 SER A O 1
ATOM 623 N N . SER A 1 80 ? 5.037 8.916 -26.260 1.00 85.56 80 SER A N 1
ATOM 624 C CA . SER A 1 80 ? 6.440 8.687 -25.927 1.00 85.56 80 SER A CA 1
ATOM 625 C C . SER A 1 80 ? 6.546 7.851 -24.654 1.00 85.56 80 SER A C 1
ATOM 627 O O . SER A 1 80 ? 6.007 8.221 -23.611 1.00 85.56 80 SER A O 1
ATOM 629 N N . ALA A 1 81 ? 7.301 6.751 -24.710 1.00 79.31 81 ALA A N 1
ATOM 630 C CA . ALA A 1 81 ? 7.533 5.874 -23.559 1.00 79.31 81 ALA A CA 1
ATOM 631 C C . ALA A 1 81 ? 8.310 6.556 -22.411 1.00 79.31 81 ALA A C 1
ATOM 633 O O . ALA A 1 81 ? 8.270 6.087 -21.274 1.00 79.31 81 ALA A O 1
ATOM 634 N N . GLY A 1 82 ? 9.005 7.660 -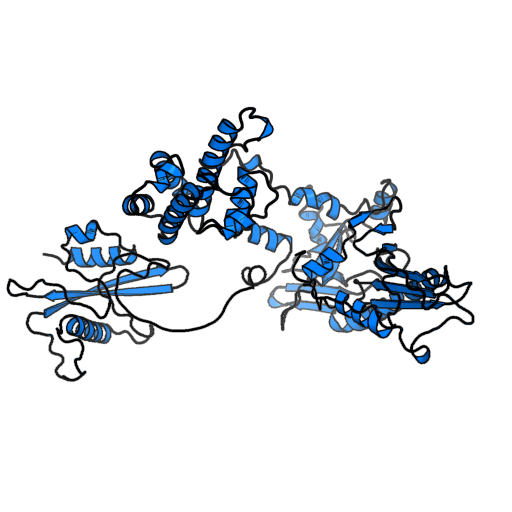22.706 1.00 85.44 82 GLY A N 1
ATOM 635 C CA . GLY A 1 82 ? 9.790 8.431 -21.741 1.00 85.44 82 GLY A CA 1
ATOM 636 C C . GLY A 1 82 ? 9.058 9.628 -21.134 1.00 85.44 82 GLY A C 1
ATOM 637 O O . GLY A 1 82 ? 9.657 10.345 -20.338 1.00 85.44 82 GLY A O 1
ATOM 638 N N . THR A 1 83 ? 7.798 9.887 -21.501 1.00 90.75 83 THR A N 1
ATOM 639 C CA . THR A 1 83 ? 7.086 11.099 -21.068 1.00 90.75 83 THR A CA 1
ATOM 640 C C . THR A 1 83 ? 5.686 10.775 -20.572 1.00 90.75 83 THR A C 1
ATOM 642 O O . THR A 1 83 ? 4.883 10.145 -21.266 1.00 90.75 83 THR A O 1
ATOM 645 N N . PHE A 1 84 ? 5.373 11.262 -19.375 1.00 91.94 84 PHE A N 1
ATOM 646 C CA . PHE A 1 84 ? 4.094 11.067 -18.712 1.00 91.94 84 PHE A CA 1
ATOM 647 C C . PHE A 1 84 ? 3.537 12.394 -18.201 1.00 91.94 84 PHE A C 1
ATOM 649 O O . PHE A 1 84 ? 4.269 13.342 -17.920 1.00 91.94 84 PHE A O 1
ATOM 656 N N . ILE A 1 85 ? 2.216 12.444 -18.061 1.00 90.00 85 ILE A N 1
ATOM 657 C CA . ILE A 1 85 ? 1.488 13.604 -17.557 1.00 90.00 85 ILE A CA 1
ATOM 658 C C . ILE A 1 85 ? 0.916 13.234 -16.191 1.00 90.00 85 ILE A C 1
ATOM 660 O O . ILE A 1 85 ? 0.169 12.262 -16.054 1.00 90.00 85 ILE A O 1
ATOM 664 N N . GLY A 1 86 ? 1.287 13.996 -15.170 1.00 87.44 86 GLY A N 1
ATOM 665 C CA . GLY A 1 86 ? 0.747 13.938 -13.817 1.00 87.44 86 GLY A CA 1
ATOM 666 C C . GLY A 1 86 ? -0.208 15.097 -13.530 1.00 87.44 86 GLY A C 1
ATOM 667 O O . GLY A 1 86 ? -0.659 15.814 -14.419 1.00 87.44 86 GLY A O 1
ATOM 668 N N . THR A 1 87 ? -0.525 15.296 -12.251 1.00 84.06 87 THR A N 1
ATOM 669 C CA . THR A 1 87 ? -1.390 16.396 -11.795 1.00 84.06 87 THR A CA 1
ATOM 670 C C . THR A 1 87 ? -0.724 17.118 -10.617 1.00 84.06 87 THR A C 1
ATOM 672 O O . THR A 1 87 ? -0.990 16.720 -9.483 1.00 84.06 87 THR A O 1
ATOM 675 N N . PRO A 1 88 ? 0.145 18.137 -10.802 1.00 84.25 88 PRO A N 1
ATOM 676 C CA . PRO A 1 88 ? 0.346 18.978 -11.995 1.00 84.25 88 PRO A CA 1
ATOM 677 C C . PRO A 1 88 ? 1.638 18.697 -12.796 1.00 84.25 88 PRO A C 1
ATOM 679 O O . PRO A 1 88 ? 2.066 19.566 -13.554 1.00 84.25 88 PRO A O 1
ATOM 682 N N . TRP A 1 89 ? 2.284 17.553 -12.569 1.00 89.75 89 TRP A N 1
ATOM 683 C CA . TRP A 1 89 ? 3.658 17.269 -13.001 1.00 89.75 89 TRP A CA 1
ATOM 684 C C . TRP A 1 89 ? 3.802 16.945 -14.489 1.00 89.75 89 TRP A C 1
ATOM 686 O O . TRP A 1 89 ? 3.042 16.132 -15.016 1.00 89.75 89 TRP A O 1
ATOM 696 N N . GLU A 1 90 ? 4.842 17.477 -15.127 1.00 90.44 90 GLU A N 1
ATOM 697 C CA . GLU A 1 90 ? 5.412 16.877 -16.333 1.00 90.44 90 GLU A CA 1
ATOM 698 C C . GLU A 1 90 ? 6.478 15.857 -15.900 1.00 90.44 90 GLU A C 1
ATOM 700 O O . GLU A 1 90 ? 7.398 16.194 -15.155 1.00 90.44 90 GLU A O 1
ATOM 705 N N . ILE A 1 91 ? 6.339 14.589 -16.289 1.00 93.56 91 ILE A N 1
ATOM 706 C CA . ILE A 1 91 ? 7.183 13.507 -15.764 1.00 93.56 91 ILE A CA 1
ATOM 707 C C . ILE A 1 91 ? 8.025 12.926 -16.896 1.00 93.56 91 ILE A C 1
ATOM 709 O O . ILE A 1 91 ? 7.484 12.445 -17.895 1.00 93.56 91 ILE A O 1
ATOM 713 N N . TYR A 1 92 ? 9.341 12.924 -16.711 1.00 92.31 92 TYR A N 1
ATOM 714 C CA . TYR A 1 92 ? 10.292 12.322 -17.641 1.00 92.31 92 TYR A CA 1
ATOM 715 C C . TYR A 1 92 ? 10.853 11.035 -17.057 1.00 92.31 92 TYR A C 1
ATOM 717 O O . TYR A 1 92 ? 11.132 10.962 -15.865 1.00 92.31 92 TYR A O 1
ATOM 725 N N . ARG A 1 93 ? 11.033 10.017 -17.893 1.00 91.25 93 ARG A N 1
ATOM 726 C CA . ARG A 1 93 ? 11.634 8.744 -17.505 1.00 91.25 93 ARG A CA 1
ATOM 727 C C . ARG A 1 93 ? 12.879 8.498 -18.341 1.00 91.25 93 ARG A C 1
ATOM 729 O O . ARG A 1 93 ? 12.796 8.482 -19.568 1.00 91.25 93 ARG A O 1
ATOM 736 N N . ALA A 1 94 ? 14.005 8.272 -17.675 1.00 89.25 94 ALA A N 1
ATOM 737 C CA . ALA A 1 94 ? 15.284 8.003 -18.322 1.00 89.25 94 ALA A CA 1
ATOM 738 C C . ALA A 1 94 ? 15.922 6.725 -17.769 1.00 89.25 94 ALA A C 1
ATOM 740 O O . ALA A 1 94 ? 15.726 6.389 -16.605 1.00 89.25 94 ALA A O 1
ATOM 741 N N . HIS A 1 95 ? 16.676 6.027 -18.619 1.00 86.81 95 HIS A N 1
ATOM 742 C CA . HIS A 1 95 ? 17.449 4.827 -18.269 1.00 86.81 95 HIS A CA 1
ATOM 743 C C . HIS A 1 95 ? 18.961 5.044 -18.423 1.00 86.81 95 HIS A C 1
ATOM 745 O O . HIS A 1 95 ? 19.749 4.203 -18.034 1.00 86.81 95 HIS A O 1
ATOM 751 N N . ASN A 1 96 ? 19.398 6.158 -19.009 1.00 85.88 96 ASN A N 1
ATOM 752 C CA . ASN A 1 96 ? 20.799 6.419 -19.354 1.00 85.88 96 ASN A CA 1
ATOM 753 C C . ASN A 1 96 ? 21.544 7.269 -18.309 1.00 85.88 96 ASN A C 1
ATOM 755 O O . ASN A 1 96 ? 22.617 7.788 -18.601 1.00 85.88 96 ASN A O 1
ATOM 759 N N . VAL A 1 97 ? 20.955 7.461 -17.127 1.00 86.50 97 VAL A N 1
ATOM 760 C CA . VAL A 1 97 ? 21.472 8.384 -16.104 1.00 86.50 97 VAL A CA 1
ATOM 761 C C . VAL A 1 97 ? 22.265 7.655 -15.015 1.00 86.50 97 VAL A C 1
ATOM 763 O O . VAL A 1 97 ? 23.097 8.253 -14.339 1.00 86.50 97 VAL A O 1
ATOM 766 N N . THR A 1 98 ? 22.047 6.352 -14.868 1.00 84.06 98 THR A N 1
ATOM 767 C CA . THR A 1 98 ? 22.727 5.487 -13.901 1.00 84.06 98 THR A CA 1
ATOM 768 C C . THR A 1 98 ? 23.520 4.405 -14.634 1.00 84.06 98 THR A C 1
ATOM 770 O O . THR A 1 98 ? 23.217 4.056 -15.777 1.00 84.06 98 THR A O 1
ATOM 773 N N . LYS A 1 99 ? 24.562 3.858 -13.991 1.00 80.25 99 LYS A N 1
ATOM 774 C CA . LYS A 1 99 ? 25.426 2.829 -14.607 1.00 80.25 99 LYS A CA 1
ATOM 775 C C . LYS A 1 99 ? 24.684 1.524 -14.908 1.00 80.25 99 LYS A C 1
ATOM 777 O O . LYS A 1 99 ? 25.039 0.821 -15.847 1.00 80.25 99 LYS A O 1
ATOM 782 N N . ASP A 1 100 ? 23.688 1.200 -14.092 1.00 74.69 100 ASP A N 1
ATOM 783 C CA . ASP A 1 100 ? 22.890 -0.026 -14.160 1.00 74.69 100 ASP A CA 1
ATOM 784 C C . ASP A 1 100 ? 21.732 0.047 -15.166 1.00 74.69 100 ASP A C 1
ATOM 786 O O . ASP A 1 100 ? 21.040 -0.946 -15.379 1.00 74.69 100 ASP A O 1
ATOM 790 N N . GLY A 1 101 ? 21.507 1.209 -15.780 1.00 78.94 101 GLY A N 1
ATOM 791 C CA . GLY A 1 101 ? 20.440 1.385 -16.754 1.00 78.94 101 GLY A CA 1
ATOM 792 C C . GLY A 1 101 ? 19.036 1.491 -16.146 1.00 78.94 101 GLY A C 1
ATOM 793 O O . GLY A 1 101 ? 18.051 1.343 -16.873 1.00 78.94 101 GLY A O 1
ATOM 794 N N . ARG A 1 102 ? 18.896 1.677 -14.823 1.00 80.50 102 ARG A N 1
ATOM 795 C CA . ARG A 1 102 ? 17.574 1.668 -14.181 1.00 80.50 102 ARG A CA 1
ATOM 796 C C . ARG A 1 102 ? 16.731 2.875 -14.575 1.00 80.50 102 ARG A C 1
ATOM 798 O O . ARG A 1 102 ? 17.222 3.983 -14.775 1.00 80.50 102 ARG A O 1
ATOM 805 N N . LEU A 1 103 ? 15.421 2.650 -14.639 1.00 86.50 103 LEU A N 1
ATOM 806 C CA . LEU A 1 103 ? 14.458 3.702 -14.939 1.00 86.50 103 LEU A CA 1
ATOM 807 C C . LEU A 1 103 ? 14.321 4.642 -13.740 1.00 86.50 103 LEU A C 1
ATOM 809 O O . LEU A 1 103 ? 13.812 4.236 -12.697 1.00 86.50 103 LEU A O 1
ATOM 813 N N . ILE A 1 104 ? 14.730 5.894 -13.924 1.00 89.31 104 ILE A N 1
ATOM 814 C CA . ILE A 1 104 ? 14.530 6.986 -12.969 1.00 89.31 104 ILE A CA 1
ATOM 815 C C . ILE A 1 104 ? 13.463 7.930 -13.513 1.00 89.31 104 ILE A C 1
ATOM 817 O O . ILE A 1 104 ? 13.469 8.289 -14.696 1.00 89.31 104 ILE A O 1
ATOM 821 N N . GLU A 1 105 ? 12.532 8.318 -12.642 1.00 92.25 105 GLU A N 1
ATOM 822 C CA . GLU A 1 105 ? 11.470 9.270 -12.957 1.00 92.25 105 GLU A CA 1
ATOM 823 C C . GLU A 1 105 ? 11.787 10.651 -12.374 1.00 92.25 105 GLU A C 1
ATOM 825 O O . GLU A 1 105 ? 12.028 10.812 -11.178 1.00 92.25 105 GLU A O 1
ATOM 830 N N . PHE A 1 106 ? 11.737 11.662 -13.235 1.00 93.50 106 PHE A N 1
ATOM 831 C CA . PHE A 1 106 ? 11.979 13.062 -12.919 1.00 93.50 106 PHE A CA 1
ATOM 832 C C . PHE A 1 106 ? 10.646 13.799 -12.954 1.00 93.50 106 PHE A C 1
ATOM 834 O O . PHE A 1 106 ? 9.988 13.865 -13.994 1.00 93.50 106 PHE A O 1
ATOM 841 N N . TYR A 1 107 ? 10.244 14.355 -11.817 1.00 93.56 107 TYR A N 1
ATOM 842 C CA . TYR A 1 107 ? 8.983 15.071 -11.663 1.00 93.56 107 TYR A CA 1
ATOM 843 C C . TYR A 1 107 ? 9.248 16.553 -11.809 1.00 93.56 107 TYR A C 1
ATOM 845 O O . TYR A 1 107 ? 9.838 17.176 -10.929 1.00 93.56 107 TYR A O 1
ATOM 853 N N . THR A 1 108 ? 8.828 17.113 -12.931 1.00 91.62 108 THR A N 1
ATOM 854 C CA . THR A 1 108 ? 9.182 18.477 -13.299 1.00 91.62 108 THR A CA 1
ATOM 855 C C . THR A 1 108 ? 7.982 19.401 -13.263 1.00 91.62 108 THR A C 1
ATOM 857 O O . THR A 1 108 ? 6.834 18.972 -13.444 1.00 91.62 108 THR A O 1
ATOM 860 N N . LYS A 1 109 ? 8.261 20.676 -12.987 1.00 87.75 109 LYS A N 1
ATOM 861 C CA . LYS A 1 109 ? 7.312 21.747 -13.243 1.00 87.75 109 LYS A CA 1
ATOM 862 C C . LYS A 1 109 ? 8.002 22.993 -13.776 1.00 87.75 109 LYS A C 1
ATOM 864 O O . LYS A 1 109 ? 8.863 23.559 -13.099 1.00 87.75 109 LYS A O 1
ATOM 869 N N . GLY A 1 110 ? 7.576 23.423 -14.959 1.00 81.50 110 GLY A N 1
ATOM 870 C CA . GLY A 1 110 ? 7.981 24.688 -15.566 1.00 81.50 110 GLY A CA 1
ATOM 871 C C . GLY A 1 110 ? 7.077 25.863 -15.184 1.00 81.50 110 GLY A C 1
ATOM 872 O O . GLY A 1 110 ? 5.890 25.698 -14.887 1.00 81.50 110 GLY A O 1
ATOM 873 N N . GLY A 1 111 ? 7.653 27.059 -15.209 1.00 78.75 111 GLY A N 1
ATOM 874 C CA . GLY A 1 111 ? 6.961 28.335 -15.155 1.00 78.75 111 GLY A CA 1
ATOM 875 C C . GLY A 1 111 ? 7.704 29.337 -16.027 1.00 78.75 111 GLY A C 1
ATOM 876 O O . GLY A 1 111 ? 8.819 29.733 -15.687 1.00 78.75 111 GLY A O 1
ATOM 877 N N . ASP A 1 112 ? 7.071 29.734 -17.125 1.00 75.25 112 ASP A N 1
ATOM 878 C CA . ASP A 1 112 ? 7.679 30.582 -18.146 1.00 75.25 112 ASP A CA 1
ATOM 879 C C . ASP A 1 112 ? 6.954 31.923 -18.239 1.00 75.25 112 ASP A C 1
ATOM 881 O O . ASP A 1 112 ? 5.719 31.987 -18.221 1.00 75.25 112 ASP A O 1
ATOM 885 N N . LEU A 1 113 ? 7.735 32.992 -18.368 1.00 74.81 113 LEU A N 1
ATOM 886 C CA . LEU A 1 113 ? 7.263 34.326 -18.692 1.00 74.81 113 LEU A CA 1
ATOM 887 C C . LEU A 1 113 ? 8.236 35.031 -19.636 1.00 74.81 113 LEU A C 1
ATOM 889 O O . LEU A 1 113 ? 9.160 35.707 -19.195 1.00 74.81 113 LEU A O 1
ATOM 893 N N . ILE A 1 114 ? 7.958 34.925 -20.935 1.00 74.19 114 ILE A N 1
ATOM 894 C CA . ILE A 1 114 ? 8.694 35.569 -22.033 1.00 74.19 114 ILE A CA 1
ATOM 895 C C . ILE A 1 114 ? 10.198 35.307 -21.956 1.00 74.19 114 ILE A C 1
ATOM 897 O O . ILE A 1 114 ? 10.641 34.334 -22.542 1.00 74.19 114 ILE A O 1
ATOM 901 N N . THR A 1 115 ? 10.973 36.159 -21.279 1.00 75.12 115 THR A N 1
ATOM 902 C CA . THR A 1 115 ? 12.422 35.975 -21.154 1.00 75.12 115 THR A CA 1
ATOM 903 C C . THR A 1 115 ? 12.839 35.366 -19.824 1.00 75.12 115 THR A C 1
ATOM 905 O O . THR A 1 115 ? 14.024 35.160 -19.626 1.00 75.12 115 THR A O 1
ATOM 908 N N . TYR A 1 116 ? 11.917 35.091 -18.901 1.00 77.81 116 TYR A N 1
ATOM 909 C CA . TYR A 1 116 ? 12.192 34.462 -17.613 1.00 77.81 116 TYR A CA 1
ATOM 910 C C . TYR A 1 116 ? 11.638 33.039 -17.573 1.00 77.81 116 TYR A C 1
ATOM 912 O O . TYR A 1 116 ? 10.451 32.820 -17.809 1.00 77.81 116 TYR A O 1
ATOM 920 N N . HIS A 1 117 ? 12.474 32.084 -17.177 1.00 80.06 117 HIS A N 1
ATOM 921 C CA . HIS A 1 117 ? 12.111 30.678 -17.058 1.00 80.06 117 HIS A CA 1
ATOM 922 C C . HIS A 1 117 ? 12.509 30.138 -15.695 1.00 80.06 117 HIS A C 1
ATOM 924 O O . HIS A 1 117 ? 13.599 30.390 -15.174 1.00 80.06 117 HIS A O 1
ATOM 930 N N . SER A 1 118 ? 11.614 29.345 -15.126 1.00 81.56 118 SER A N 1
ATOM 931 C CA . SER A 1 118 ? 11.803 28.708 -13.833 1.00 81.56 118 SER A CA 1
ATOM 932 C C . SER A 1 118 ? 11.394 27.250 -13.906 1.00 81.56 118 SER A C 1
ATOM 934 O O . SER A 1 118 ? 10.306 26.906 -14.364 1.00 81.56 118 SER A O 1
ATOM 936 N N . PHE A 1 119 ? 12.274 26.378 -13.441 1.00 86.50 119 PHE A N 1
ATOM 937 C CA . PHE A 1 119 ? 12.108 24.945 -13.590 1.00 86.50 119 PHE A CA 1
ATOM 938 C C . PHE A 1 119 ? 12.482 24.254 -12.287 1.00 86.50 119 PHE A C 1
ATOM 940 O O . PHE A 1 119 ? 13.590 24.433 -11.782 1.00 86.50 119 PHE A O 1
ATOM 947 N N . ILE A 1 120 ? 11.557 23.476 -11.732 1.00 90.50 120 ILE A N 1
ATOM 948 C CA . ILE A 1 120 ? 11.819 22.614 -10.579 1.00 90.50 120 ILE A CA 1
ATOM 949 C C . ILE A 1 120 ? 11.774 21.158 -11.024 1.00 90.50 120 ILE A C 1
ATOM 951 O O . ILE A 1 120 ? 10.897 20.765 -11.792 1.00 90.50 120 ILE A O 1
ATOM 955 N N . VAL A 1 121 ? 12.714 20.364 -10.524 1.00 93.25 121 VAL A N 1
ATOM 956 C CA . VAL A 1 121 ? 12.817 18.925 -10.749 1.00 93.25 121 VAL A CA 1
ATOM 957 C C . VAL A 1 121 ? 12.897 18.240 -9.395 1.00 93.25 121 VAL A C 1
ATOM 959 O O . VAL A 1 121 ? 13.777 18.543 -8.591 1.00 93.25 121 VAL A O 1
ATOM 962 N N . LEU A 1 122 ? 11.979 17.315 -9.143 1.00 94.62 122 LEU A N 1
ATOM 963 C CA . LEU A 1 122 ? 12.010 16.423 -7.993 1.00 94.62 122 LEU A CA 1
ATOM 964 C C . LEU A 1 122 ? 12.430 15.036 -8.465 1.00 94.62 122 LEU A C 1
ATOM 966 O O . LEU A 1 122 ? 11.893 14.521 -9.450 1.00 94.62 122 LEU A O 1
ATOM 970 N N . ILE A 1 123 ? 13.351 14.423 -7.731 1.00 93.81 123 ILE A N 1
ATOM 971 C CA . ILE A 1 123 ? 13.828 13.064 -7.980 1.00 93.81 123 ILE A CA 1
ATOM 972 C C . ILE A 1 123 ? 13.617 12.270 -6.686 1.00 93.81 123 ILE A C 1
ATOM 974 O O . ILE A 1 123 ? 14.510 12.227 -5.836 1.00 93.81 123 ILE A O 1
ATOM 978 N N . PRO A 1 124 ? 12.420 11.679 -6.498 1.00 90.62 124 PRO A N 1
ATOM 979 C CA . PRO A 1 124 ? 12.054 11.022 -5.248 1.00 90.62 124 PRO A CA 1
ATOM 980 C C . PRO A 1 124 ? 12.970 9.863 -4.860 1.00 90.62 124 PRO A C 1
ATOM 982 O O . PRO A 1 124 ? 13.182 9.646 -3.676 1.00 90.62 124 PRO A O 1
ATOM 985 N N . ASP A 1 125 ? 13.541 9.149 -5.834 1.00 86.31 125 ASP A N 1
ATOM 986 C CA . ASP A 1 125 ? 14.427 8.005 -5.572 1.00 86.31 125 ASP A CA 1
ATOM 987 C C . ASP A 1 125 ? 15.739 8.394 -4.866 1.00 86.31 125 ASP A C 1
ATOM 989 O O . ASP A 1 125 ? 16.405 7.528 -4.302 1.00 86.31 125 ASP A O 1
ATOM 993 N N . TYR A 1 126 ? 16.110 9.678 -4.900 1.00 88.25 126 TYR A N 1
ATOM 994 C CA . TYR A 1 126 ? 17.337 10.212 -4.295 1.00 88.25 126 TYR A CA 1
ATOM 995 C C . TYR A 1 126 ? 17.066 11.349 -3.307 1.00 88.25 126 TYR A C 1
ATOM 997 O O . TYR A 1 126 ? 18.004 12.029 -2.896 1.00 88.25 126 TYR A O 1
ATOM 1005 N N . ASP A 1 127 ? 15.794 11.606 -2.983 1.00 89.25 127 ASP A N 1
ATOM 1006 C CA . ASP A 1 127 ? 15.367 12.764 -2.195 1.00 89.25 127 ASP A CA 1
ATOM 1007 C C . ASP A 1 127 ? 15.989 14.096 -2.684 1.00 89.25 127 ASP A C 1
ATOM 1009 O O . ASP A 1 127 ? 16.315 14.984 -1.895 1.00 89.25 127 ASP A O 1
ATOM 1013 N N . LEU A 1 128 ? 16.158 14.246 -4.007 1.00 91.94 128 LEU A N 1
ATOM 1014 C CA . LEU A 1 128 ? 16.851 15.386 -4.613 1.00 91.94 128 LEU A CA 1
ATOM 1015 C C . LEU A 1 128 ? 15.865 16.392 -5.221 1.00 91.94 128 LEU A C 1
ATOM 1017 O O . LEU A 1 128 ? 14.927 16.025 -5.935 1.00 91.94 128 LEU A O 1
ATOM 1021 N N . VAL A 1 129 ? 16.129 17.678 -4.979 1.00 93.44 129 VAL A N 1
ATOM 1022 C CA . VAL A 1 129 ? 15.430 18.814 -5.592 1.00 93.44 129 VAL A CA 1
ATOM 1023 C C . VAL A 1 129 ? 16.437 19.643 -6.379 1.00 93.44 129 VAL A C 1
ATOM 1025 O O . VAL A 1 129 ? 17.423 20.122 -5.820 1.00 93.44 129 VAL A O 1
ATOM 1028 N N . ILE A 1 130 ? 16.175 19.841 -7.668 1.00 92.62 130 ILE A N 1
ATOM 1029 C CA . ILE A 1 130 ? 16.956 20.727 -8.535 1.00 92.62 130 ILE A CA 1
ATOM 1030 C C . ILE A 1 130 ? 16.050 21.879 -8.955 1.00 92.62 130 ILE A C 1
ATOM 1032 O O . ILE A 1 130 ? 14.952 21.660 -9.460 1.00 92.62 130 ILE A O 1
ATOM 1036 N N . THR A 1 131 ? 16.520 23.108 -8.763 1.00 90.25 131 THR A N 1
ATOM 1037 C CA . THR A 1 131 ? 15.839 24.313 -9.243 1.00 90.25 131 THR A CA 1
ATOM 1038 C C . THR A 1 131 ? 16.752 25.042 -10.214 1.00 90.25 131 THR A C 1
ATOM 1040 O O . THR A 1 131 ? 17.897 25.341 -9.880 1.00 90.25 131 THR A O 1
ATOM 1043 N N . VAL A 1 132 ? 16.241 25.352 -11.401 1.00 87.81 132 VAL A N 1
ATOM 1044 C CA . VAL A 1 132 ? 16.937 26.146 -12.414 1.00 87.81 132 VAL A CA 1
ATOM 1045 C C . VAL A 1 132 ? 16.111 27.390 -12.695 1.00 87.81 132 VAL A C 1
ATOM 1047 O O . VAL A 1 132 ? 14.948 27.293 -13.080 1.00 87.81 132 VAL A O 1
ATOM 1050 N N . LEU A 1 133 ? 16.717 28.555 -12.487 1.00 84.25 133 LEU A N 1
ATOM 1051 C CA . LEU A 1 133 ? 16.166 29.841 -12.898 1.00 84.25 133 LEU A CA 1
ATOM 1052 C C . LEU A 1 133 ? 17.081 30.408 -13.978 1.00 84.25 133 LEU A C 1
ATOM 1054 O O . LEU A 1 133 ? 18.294 30.487 -13.774 1.00 84.25 133 LEU A O 1
ATOM 1058 N N . SER A 1 134 ? 16.515 30.806 -15.107 1.00 81.62 134 SER A N 1
ATOM 1059 C CA . SER A 1 134 ? 17.248 31.470 -16.181 1.00 81.62 134 SER A CA 1
ATOM 1060 C C . SER A 1 134 ? 16.439 32.637 -16.707 1.00 81.62 134 SER A C 1
ATOM 1062 O O . SER A 1 134 ? 15.212 32.579 -16.720 1.00 81.62 134 SER A O 1
ATOM 1064 N N . ALA A 1 135 ? 17.117 33.684 -17.167 1.00 78.44 135 ALA A N 1
ATOM 1065 C CA . ALA A 1 135 ? 16.440 34.730 -17.909 1.00 78.44 135 ALA A CA 1
ATOM 1066 C C . ALA A 1 135 ? 17.315 35.338 -19.007 1.00 78.44 135 ALA A C 1
ATOM 1068 O O . ALA A 1 135 ? 18.545 35.293 -18.929 1.00 78.44 135 ALA A O 1
ATOM 1069 N N . GLY A 1 136 ? 16.660 35.900 -20.017 1.00 75.25 136 GLY A N 1
ATOM 1070 C CA . GLY A 1 136 ? 17.252 36.477 -21.213 1.00 75.25 136 GLY A CA 1
ATOM 1071 C C . GLY A 1 136 ? 16.653 35.911 -22.509 1.00 75.25 136 GLY A C 1
ATOM 1072 O O . GLY A 1 136 ? 15.989 34.875 -22.503 1.00 75.25 136 GLY A O 1
ATOM 1073 N N . PRO A 1 137 ? 16.909 36.568 -23.649 1.00 69.69 137 PRO A N 1
ATOM 1074 C CA . PRO A 1 137 ? 16.299 36.229 -24.938 1.00 69.69 137 PRO A CA 1
ATOM 1075 C C . PRO A 1 137 ? 16.718 34.863 -25.510 1.00 69.69 137 PRO A C 1
ATOM 1077 O O . PRO A 1 137 ? 16.058 34.359 -26.409 1.00 69.69 137 PRO A O 1
ATOM 1080 N N . GLU A 1 138 ? 17.797 34.259 -25.005 1.00 73.38 138 GLU A N 1
ATOM 1081 C CA . GLU A 1 138 ? 18.277 32.929 -25.423 1.00 73.38 138 GLU A CA 1
ATOM 1082 C C . GLU A 1 138 ? 17.937 31.825 -24.405 1.00 73.38 138 GLU A C 1
ATOM 1084 O O . GLU A 1 138 ? 18.454 30.712 -24.493 1.00 73.38 138 GLU A O 1
ATOM 1089 N N . SER A 1 139 ? 17.108 32.121 -23.396 1.00 73.94 139 SER A N 1
ATOM 1090 C CA . SER A 1 139 ? 16.941 31.234 -22.239 1.00 73.94 139 SER A CA 1
ATOM 1091 C C . SER A 1 139 ? 15.831 30.180 -22.356 1.00 73.94 139 SER A C 1
ATOM 1093 O O . SER A 1 139 ? 15.774 29.301 -21.502 1.00 73.94 139 SER A O 1
ATOM 1095 N N . ASP A 1 140 ? 15.059 30.160 -23.448 1.00 72.69 140 ASP A N 1
ATOM 1096 C CA . ASP A 1 140 ? 13.928 29.235 -23.655 1.00 72.69 140 ASP A CA 1
ATOM 1097 C C . ASP A 1 140 ? 14.284 27.748 -23.450 1.00 72.69 140 ASP A C 1
ATOM 1099 O O . ASP A 1 140 ? 13.587 27.008 -22.756 1.00 72.69 140 ASP A O 1
ATOM 1103 N N . SER A 1 141 ? 15.382 27.271 -24.047 1.00 75.12 141 SER A N 1
ATOM 1104 C CA . SER A 1 141 ? 15.794 25.859 -23.949 1.00 75.12 141 SER A CA 1
ATOM 1105 C C . SER A 1 141 ? 16.789 25.579 -22.820 1.00 75.12 141 SER A C 1
ATOM 1107 O O . SER A 1 141 ? 17.102 24.419 -22.543 1.00 75.12 141 SER A O 1
ATOM 1109 N N . VAL A 1 142 ? 17.314 26.624 -22.176 1.00 82.75 142 VAL A N 1
ATOM 1110 C CA . VAL A 1 142 ? 18.430 26.521 -21.227 1.00 82.75 142 VAL A CA 1
ATOM 1111 C C . VAL A 1 142 ? 18.065 25.709 -19.980 1.00 82.75 142 VAL A C 1
ATOM 1113 O O . VAL A 1 142 ? 18.835 24.801 -19.658 1.00 82.75 142 VAL A O 1
ATOM 1116 N N . PRO A 1 143 ? 16.913 25.918 -19.305 1.00 83.94 143 PRO A N 1
ATOM 1117 C CA . PRO A 1 143 ? 16.564 25.143 -18.117 1.00 83.94 143 PRO A CA 1
ATOM 1118 C C . PRO A 1 143 ? 16.575 23.641 -18.363 1.00 83.94 143 PRO A C 1
ATOM 1120 O O . PRO A 1 143 ? 17.132 22.892 -17.560 1.00 83.94 143 PRO A O 1
ATOM 1123 N N . THR A 1 144 ? 16.008 23.217 -19.496 1.00 84.25 144 THR A N 1
ATOM 1124 C CA . THR A 1 144 ? 15.885 21.802 -19.856 1.00 84.25 144 THR A CA 1
ATOM 1125 C C . THR A 1 144 ? 17.248 21.143 -20.050 1.00 84.25 144 THR A C 1
ATOM 1127 O O . THR A 1 144 ? 17.483 20.046 -19.549 1.00 84.25 144 THR A O 1
ATOM 1130 N N . LEU A 1 145 ? 18.172 21.827 -20.730 1.00 89.00 145 LEU A N 1
ATOM 1131 C CA . LEU A 1 145 ? 19.532 21.327 -20.937 1.00 89.00 145 LEU A CA 1
ATOM 1132 C C . LEU A 1 145 ? 20.324 21.294 -19.625 1.00 89.00 145 LEU A C 1
ATOM 1134 O O . LEU A 1 145 ? 20.991 20.305 -19.330 1.00 89.00 145 LEU A O 1
ATOM 1138 N N . VAL A 1 146 ? 20.211 22.344 -18.809 1.00 90.75 146 VAL A N 1
ATOM 1139 C CA . VAL A 1 146 ? 20.968 22.472 -17.558 1.00 90.75 146 VAL A CA 1
ATOM 1140 C C . VAL A 1 146 ? 20.582 21.389 -16.555 1.00 90.75 146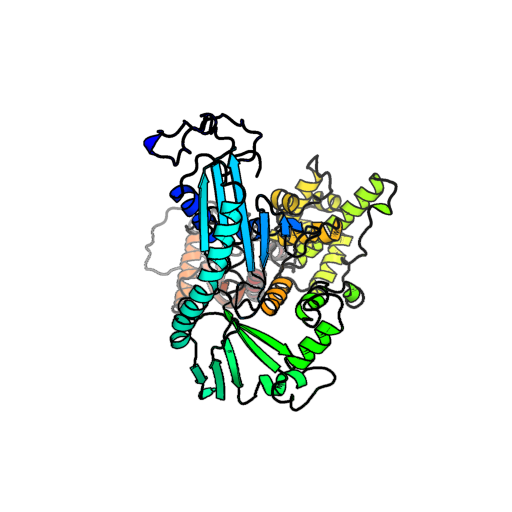 VAL A C 1
ATOM 1142 O O . VAL A 1 146 ? 21.473 20.743 -16.006 1.00 90.75 146 VAL A O 1
ATOM 1145 N N . TRP A 1 147 ? 19.287 21.147 -16.310 1.00 90.00 147 TRP A N 1
ATOM 1146 C CA . TRP A 1 147 ? 18.911 20.101 -15.352 1.00 90.00 147 TRP A CA 1
ATOM 1147 C C . TRP A 1 147 ? 19.286 18.704 -15.863 1.00 90.00 147 TRP A C 1
ATOM 1149 O O . TRP A 1 147 ? 19.671 17.860 -15.056 1.00 90.00 147 TRP A O 1
ATOM 1159 N N . SER A 1 148 ? 19.232 18.471 -17.180 1.00 91.25 148 SER A N 1
ATOM 1160 C CA . SER A 1 148 ? 19.632 17.201 -17.797 1.00 91.25 148 SER A CA 1
ATOM 1161 C C . SER A 1 148 ? 21.124 16.915 -17.596 1.00 91.25 148 SER A C 1
ATOM 1163 O O . SER A 1 148 ? 21.495 15.817 -17.173 1.00 91.25 148 SER A O 1
ATOM 1165 N N . GLU A 1 149 ? 21.987 17.903 -17.842 1.00 91.56 149 GLU A N 1
ATOM 1166 C CA . GLU A 1 149 ? 23.433 17.801 -17.589 1.00 91.56 149 GLU A CA 1
ATOM 1167 C C . GLU A 1 149 ? 23.727 17.602 -16.095 1.00 91.56 149 GLU A C 1
ATOM 1169 O O . GLU A 1 149 ? 24.498 16.718 -15.715 1.00 91.56 149 GLU A O 1
ATOM 1174 N N . LEU A 1 150 ? 23.054 18.366 -15.226 1.00 91.31 150 LEU A N 1
ATOM 1175 C CA . LEU A 1 150 ? 23.197 18.234 -13.774 1.00 91.31 150 LEU A CA 1
ATOM 1176 C C . LEU A 1 150 ? 22.800 16.838 -13.286 1.00 91.31 150 LEU A C 1
ATOM 1178 O O . LEU A 1 150 ? 23.543 16.238 -12.515 1.00 91.31 150 LEU A O 1
ATOM 1182 N N . ALA A 1 151 ? 21.664 16.302 -13.736 1.00 90.62 151 ALA A N 1
ATOM 1183 C CA . ALA A 1 151 ? 21.219 14.962 -13.362 1.00 90.62 151 ALA A CA 1
ATOM 1184 C C . ALA A 1 151 ? 22.216 13.888 -13.826 1.00 90.62 151 ALA A C 1
ATOM 1186 O O . ALA A 1 151 ? 22.568 13.004 -13.044 1.00 90.62 151 ALA A O 1
ATOM 1187 N N . THR A 1 152 ? 22.723 14.010 -15.057 1.00 91.00 152 THR A N 1
ATOM 1188 C CA . THR A 1 152 ? 23.697 13.074 -15.647 1.00 91.00 152 THR A CA 1
ATOM 1189 C C . THR A 1 152 ? 25.039 13.085 -14.910 1.00 91.00 152 THR A C 1
ATOM 1191 O O . THR A 1 152 ? 25.669 12.041 -14.760 1.00 91.00 152 THR A O 1
ATOM 1194 N N . ALA A 1 153 ? 25.471 14.238 -14.394 1.00 90.75 153 ALA A N 1
ATOM 1195 C CA . ALA A 1 153 ? 26.714 14.356 -13.633 1.00 90.75 153 ALA A CA 1
ATOM 1196 C C . ALA A 1 153 ? 26.563 13.971 -12.146 1.00 90.75 153 ALA A C 1
ATOM 1198 O O . ALA A 1 153 ? 27.447 13.333 -11.564 1.00 90.75 153 ALA A O 1
ATOM 1199 N N . LEU A 1 154 ? 25.458 14.373 -11.509 1.00 90.88 154 LEU A N 1
ATOM 1200 C CA . LEU A 1 154 ? 25.268 14.237 -10.063 1.00 90.88 154 LEU A CA 1
ATOM 1201 C C . LEU A 1 154 ? 24.823 12.836 -9.652 1.00 90.88 154 LEU A C 1
ATOM 1203 O O . LEU A 1 154 ? 25.359 12.312 -8.677 1.00 90.88 154 LEU A O 1
ATOM 1207 N N . LEU A 1 155 ? 23.871 12.222 -10.362 1.00 91.00 155 LEU A N 1
ATOM 1208 C CA . LEU A 1 155 ? 23.272 10.960 -9.913 1.00 91.00 155 LEU A CA 1
ATOM 1209 C C . LEU A 1 155 ? 24.291 9.810 -9.801 1.00 91.00 155 LEU A C 1
ATOM 1211 O O . LEU A 1 155 ? 24.315 9.180 -8.743 1.00 91.00 155 LEU A O 1
ATOM 1215 N N . PRO A 1 156 ? 25.209 9.582 -10.765 1.00 89.44 156 PRO A N 1
ATOM 1216 C CA . PRO A 1 156 ? 26.254 8.566 -10.605 1.00 89.44 156 PRO A CA 1
ATOM 1217 C C . PRO A 1 156 ? 27.170 8.820 -9.400 1.00 89.44 156 PRO A C 1
ATOM 1219 O O . PRO A 1 156 ? 27.613 7.883 -8.736 1.00 89.44 156 PRO A O 1
ATOM 1222 N N . SER A 1 157 ? 27.452 10.093 -9.107 1.00 89.62 157 SER A N 1
ATOM 1223 C CA . SER A 1 157 ? 28.311 10.492 -7.988 1.00 89.62 157 SER A CA 1
ATOM 1224 C C . SER A 1 157 ? 27.618 10.270 -6.640 1.00 89.62 157 SER A C 1
ATOM 1226 O O . SER A 1 157 ? 28.242 9.784 -5.698 1.00 89.62 157 SER A O 1
ATOM 1228 N N . ILE A 1 158 ? 26.320 10.583 -6.559 1.00 90.56 158 ILE A N 1
ATOM 1229 C CA . ILE A 1 158 ? 25.483 10.325 -5.380 1.00 90.56 158 ILE A CA 1
ATOM 1230 C C . ILE A 1 158 ? 25.385 8.820 -5.127 1.00 90.56 158 ILE A C 1
ATOM 1232 O O . ILE A 1 158 ? 25.573 8.391 -3.994 1.00 90.56 158 ILE A O 1
ATOM 1236 N N . GLU A 1 159 ? 25.165 8.007 -6.164 1.00 88.00 159 GLU A N 1
ATOM 1237 C CA . GLU A 1 159 ? 25.125 6.548 -6.016 1.00 88.00 159 GLU A CA 1
ATOM 1238 C C . GLU A 1 159 ? 26.430 5.982 -5.475 1.00 88.00 159 GLU A C 1
ATOM 1240 O O . GLU A 1 159 ? 26.402 5.145 -4.574 1.00 88.00 159 GLU A O 1
ATOM 1245 N N . GLN A 1 160 ? 27.568 6.436 -6.004 1.00 88.62 160 GLN A N 1
ATOM 1246 C CA . GLN A 1 160 ? 28.860 5.981 -5.511 1.00 88.62 160 GLN A CA 1
ATOM 1247 C C . GLN A 1 160 ? 29.043 6.352 -4.035 1.00 88.62 160 GLN A C 1
ATOM 1249 O O . GLN A 1 160 ? 29.395 5.488 -3.238 1.00 88.62 160 GLN A O 1
ATOM 1254 N N . ALA A 1 161 ? 28.712 7.588 -3.651 1.00 91.19 161 ALA A N 1
ATOM 1255 C CA . ALA A 1 161 ? 28.776 8.019 -2.257 1.00 91.19 161 ALA A CA 1
ATOM 1256 C C . ALA A 1 161 ? 27.852 7.187 -1.345 1.00 91.19 161 ALA A C 1
ATOM 1258 O O . ALA A 1 161 ? 28.262 6.778 -0.260 1.00 91.19 161 ALA A O 1
ATOM 1259 N N . SER A 1 162 ? 26.631 6.874 -1.796 1.00 88.75 162 SER A N 1
ATOM 1260 C CA . SER A 1 162 ? 25.706 6.006 -1.057 1.00 88.75 162 SER A CA 1
ATOM 1261 C C . SER A 1 162 ? 26.235 4.578 -0.908 1.00 88.75 162 SER A C 1
ATOM 1263 O O . SER A 1 162 ? 26.048 3.967 0.142 1.00 88.75 162 SER A O 1
ATOM 1265 N N . LYS A 1 163 ? 26.910 4.031 -1.927 1.00 88.00 163 LYS A N 1
ATOM 1266 C CA . LYS A 1 163 ? 27.542 2.704 -1.850 1.00 88.00 163 LYS A CA 1
ATOM 1267 C C . LYS A 1 163 ? 28.717 2.698 -0.878 1.00 88.00 163 LYS A C 1
ATOM 1269 O O . LYS A 1 163 ? 28.799 1.787 -0.056 1.00 88.00 163 LYS A O 1
ATOM 1274 N N . ASP A 1 164 ? 29.564 3.723 -0.926 1.00 90.88 164 ASP A N 1
ATOM 1275 C CA . ASP A 1 164 ? 30.716 3.871 -0.032 1.00 90.88 164 ASP A CA 1
ATOM 1276 C C . ASP A 1 164 ? 30.275 3.973 1.443 1.00 90.88 164 ASP A C 1
ATOM 1278 O O . ASP A 1 164 ? 30.940 3.436 2.330 1.00 90.88 164 ASP A O 1
ATOM 1282 N N . GLU A 1 165 ? 29.124 4.603 1.715 1.00 90.94 165 GLU A N 1
ATOM 1283 C CA . GLU A 1 165 ? 28.518 4.662 3.053 1.00 90.94 165 GLU A CA 1
ATOM 1284 C C . GLU A 1 165 ? 27.839 3.341 3.457 1.00 90.94 165 GLU A C 1
ATOM 1286 O O . GLU A 1 165 ? 27.979 2.887 4.594 1.00 90.94 165 GLU A O 1
ATOM 1291 N N . ALA A 1 166 ? 27.119 2.693 2.538 1.00 89.56 166 ALA A N 1
ATOM 1292 C CA . ALA A 1 166 ? 26.359 1.480 2.832 1.00 89.56 166 ALA A CA 1
ATOM 1293 C C . ALA A 1 166 ? 27.247 0.234 2.998 1.00 89.56 166 ALA A C 1
ATOM 1295 O O . ALA A 1 166 ? 26.890 -0.677 3.752 1.00 89.56 166 ALA A O 1
ATOM 1296 N N . GLN A 1 167 ? 28.403 0.189 2.328 1.00 89.31 167 GLN A N 1
ATOM 1297 C CA . GLN A 1 167 ? 29.334 -0.939 2.365 1.00 89.31 167 GLN A CA 1
ATOM 1298 C C . GLN A 1 167 ? 29.774 -1.323 3.786 1.00 89.31 167 GLN A C 1
ATOM 1300 O O . GLN A 1 167 ? 29.550 -2.470 4.167 1.00 89.31 167 GLN A O 1
ATOM 1305 N N . PRO A 1 168 ? 30.350 -0.425 4.608 1.00 91.44 168 PRO A N 1
ATOM 1306 C CA . PRO A 1 168 ? 30.774 -0.784 5.960 1.00 91.44 168 PRO A CA 1
ATOM 1307 C C . PRO A 1 168 ? 29.611 -1.078 6.920 1.00 91.44 168 PRO A C 1
ATOM 1309 O O . PRO A 1 168 ? 29.836 -1.682 7.967 1.00 91.44 168 PRO A O 1
ATOM 1312 N N . VAL A 1 169 ? 28.390 -0.633 6.605 1.00 89.75 169 VAL A N 1
ATOM 1313 C CA . VAL A 1 169 ? 27.224 -0.765 7.495 1.00 89.75 169 VAL A CA 1
ATOM 1314 C C . VAL A 1 169 ? 26.492 -2.091 7.283 1.00 89.75 169 VAL A C 1
ATOM 1316 O O . VAL A 1 169 ? 26.108 -2.738 8.259 1.00 89.75 169 VAL A O 1
ATOM 1319 N N . TYR A 1 170 ? 26.297 -2.497 6.025 1.00 89.38 170 TYR A N 1
ATOM 1320 C CA . TYR A 1 170 ? 25.426 -3.623 5.670 1.00 89.38 170 TYR A CA 1
ATOM 1321 C C . TYR A 1 170 ? 26.109 -4.735 4.864 1.00 89.38 170 TYR A C 1
ATOM 1323 O O . TYR A 1 170 ? 25.584 -5.846 4.814 1.00 89.38 170 TYR A O 1
ATOM 1331 N N . ALA A 1 171 ? 27.241 -4.475 4.200 1.00 91.12 171 ALA A N 1
ATOM 1332 C CA . ALA A 1 171 ? 27.946 -5.543 3.495 1.00 91.12 171 ALA A CA 1
ATOM 1333 C C . ALA A 1 171 ? 28.718 -6.411 4.496 1.00 91.12 171 ALA A C 1
ATOM 1335 O O . ALA A 1 171 ? 29.305 -5.914 5.459 1.00 91.12 171 ALA A O 1
ATOM 1336 N N . GLY A 1 172 ? 28.752 -7.718 4.251 1.00 92.75 172 GLY A N 1
ATOM 1337 C CA . GLY A 1 172 ? 29.481 -8.665 5.084 1.00 92.75 172 GLY A CA 1
ATOM 1338 C C . GLY A 1 172 ? 28.761 -9.990 5.283 1.00 92.75 172 GLY A C 1
ATOM 1339 O O . GLY A 1 172 ? 27.740 -10.288 4.661 1.00 92.75 172 GLY A O 1
ATOM 1340 N N . THR A 1 173 ? 29.332 -10.798 6.172 1.00 94.25 173 THR A N 1
ATOM 1341 C CA . THR A 1 173 ? 28.839 -12.136 6.499 1.00 94.25 173 THR A CA 1
ATOM 1342 C C . THR A 1 173 ? 28.063 -12.102 7.807 1.00 94.25 173 THR A C 1
ATOM 1344 O O . THR A 1 173 ? 28.619 -11.807 8.864 1.00 94.25 173 THR A O 1
ATOM 1347 N N . TYR A 1 174 ? 26.788 -12.469 7.743 1.00 92.06 174 TYR A N 1
ATOM 1348 C CA . TYR A 1 174 ? 25.907 -12.626 8.892 1.00 92.06 174 TYR A CA 1
ATOM 1349 C C . TYR A 1 174 ? 25.681 -14.113 9.136 1.00 92.06 174 TYR A C 1
ATOM 1351 O O . TYR A 1 174 ? 25.074 -14.787 8.307 1.00 92.06 174 TYR A O 1
ATOM 1359 N N . SER A 1 175 ? 26.152 -14.631 10.266 1.00 92.75 175 SER A N 1
ATOM 1360 C CA . SER A 1 175 ? 26.031 -16.049 10.617 1.00 92.75 175 SER A CA 1
ATOM 1361 C C . SER A 1 175 ? 25.422 -16.239 12.002 1.00 92.75 175 SER A C 1
ATOM 1363 O O . SER A 1 175 ? 25.802 -15.558 12.952 1.00 92.75 175 SER A O 1
ATOM 1365 N N . ASP A 1 176 ? 24.523 -17.211 12.121 1.00 91.25 176 ASP A N 1
ATOM 1366 C CA . ASP A 1 176 ? 23.992 -17.717 13.384 1.00 91.25 176 ASP A CA 1
ATOM 1367 C C . ASP A 1 176 ? 24.342 -19.204 13.528 1.00 91.25 176 ASP A C 1
ATOM 1369 O O . ASP A 1 176 ? 23.754 -20.071 12.873 1.00 91.25 176 ASP A O 1
ATOM 1373 N N . GLU A 1 177 ? 25.299 -19.498 14.411 1.00 88.69 177 GLU A N 1
ATOM 1374 C CA . GLU A 1 177 ? 25.760 -20.863 14.690 1.00 88.69 177 GLU A CA 1
ATOM 1375 C C . GLU A 1 177 ? 24.651 -21.735 15.294 1.00 88.69 177 GLU A C 1
ATOM 1377 O O . GLU A 1 177 ? 24.587 -22.933 15.019 1.00 88.69 177 GLU A O 1
ATOM 1382 N N . GLY A 1 178 ? 23.736 -21.145 16.075 1.00 88.38 178 GLY A N 1
ATOM 1383 C CA . GLY A 1 178 ? 22.674 -21.885 16.758 1.00 88.38 178 GLY A CA 1
ATOM 1384 C C . GLY A 1 178 ? 21.646 -22.482 15.799 1.00 88.38 178 GLY A C 1
ATOM 1385 O O . GLY A 1 178 ? 21.072 -23.537 16.075 1.00 88.38 178 GLY A O 1
ATOM 1386 N N . THR A 1 179 ? 21.424 -21.828 14.658 1.00 88.25 179 THR A N 1
ATOM 1387 C CA . THR A 1 179 ? 20.530 -22.327 13.613 1.00 88.25 179 THR A CA 1
ATOM 1388 C C . THR A 1 179 ? 21.257 -22.807 12.370 1.00 88.25 179 THR A C 1
ATOM 1390 O O . THR A 1 179 ? 20.568 -23.273 11.477 1.00 88.25 179 THR A O 1
ATOM 1393 N N . ASN A 1 180 ? 22.591 -22.742 12.294 1.00 91.94 180 ASN A N 1
ATOM 1394 C CA . ASN A 1 180 ? 23.366 -23.024 11.080 1.00 91.94 180 ASN A CA 1
ATOM 1395 C C . ASN A 1 180 ? 22.831 -22.244 9.860 1.00 91.94 180 ASN A C 1
ATOM 1397 O O . ASN A 1 180 ? 22.515 -22.820 8.814 1.00 91.94 180 ASN A O 1
ATOM 1401 N N . SER A 1 181 ? 22.632 -20.937 10.043 1.00 93.19 181 SER A N 1
ATOM 1402 C CA . SER A 1 181 ? 22.146 -20.031 8.999 1.00 93.19 181 SER A CA 1
ATOM 1403 C C . SER A 1 181 ? 23.190 -18.955 8.728 1.00 93.19 181 SER A C 1
ATOM 1405 O O . SER A 1 181 ? 23.682 -18.337 9.668 1.00 93.19 181 SER A O 1
ATOM 1407 N N . TH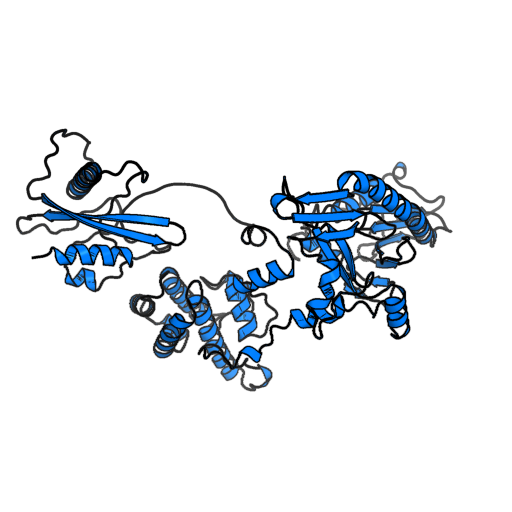R A 1 182 ? 23.494 -18.708 7.457 1.00 94.00 182 THR A N 1
ATOM 1408 C CA . THR A 1 182 ? 24.491 -17.724 7.027 1.00 94.00 182 THR A CA 1
ATOM 1409 C C . THR A 1 182 ? 23.980 -16.968 5.811 1.00 94.00 182 THR A C 1
ATOM 1411 O O . THR A 1 182 ? 23.480 -17.583 4.873 1.00 94.00 182 THR A O 1
ATOM 1414 N N . ILE A 1 183 ? 24.126 -15.648 5.793 1.00 93.62 183 ILE A N 1
ATOM 1415 C CA . ILE A 1 183 ? 23.904 -14.825 4.606 1.00 93.62 183 ILE A CA 1
ATOM 1416 C C . ILE A 1 183 ? 25.104 -13.905 4.382 1.00 93.62 183 ILE A C 1
ATOM 1418 O O . ILE A 1 183 ? 25.601 -13.290 5.323 1.00 93.62 183 ILE A O 1
ATOM 1422 N N . VAL A 1 184 ? 25.591 -13.847 3.145 1.00 94.12 184 VAL A N 1
ATOM 1423 C CA . VAL A 1 184 ? 26.707 -12.987 2.734 1.00 94.12 184 VAL A CA 1
ATOM 1424 C C . VAL A 1 184 ? 26.165 -11.936 1.781 1.00 94.12 184 VAL A C 1
ATOM 1426 O O . VAL A 1 184 ? 25.592 -12.285 0.749 1.00 94.12 184 VAL A O 1
ATOM 1429 N N . LEU A 1 185 ? 26.319 -10.668 2.157 1.00 94.12 185 LEU A N 1
ATOM 1430 C CA . LEU A 1 185 ? 25.880 -9.517 1.378 1.00 94.12 185 LEU A CA 1
ATOM 1431 C C . LEU A 1 185 ? 27.088 -8.791 0.790 1.00 94.12 185 LEU A C 1
ATOM 1433 O O . LEU A 1 185 ? 28.009 -8.425 1.525 1.00 94.12 185 LEU A O 1
ATOM 1437 N N . SER A 1 186 ? 27.051 -8.534 -0.512 1.00 92.19 186 SER A N 1
ATOM 1438 C CA . SER A 1 186 ? 28.079 -7.796 -1.245 1.00 92.19 186 SER A CA 1
ATOM 1439 C C . SER A 1 186 ? 27.474 -6.650 -2.052 1.00 92.19 186 SER A C 1
ATOM 1441 O O . SER A 1 186 ? 26.272 -6.610 -2.332 1.00 92.19 186 SER A O 1
ATOM 1443 N N . LEU A 1 187 ? 28.313 -5.669 -2.383 1.00 90.00 187 LEU A N 1
ATOM 1444 C CA . LEU A 1 187 ? 27.947 -4.544 -3.237 1.00 90.00 187 LEU A CA 1
ATOM 1445 C C . LEU A 1 187 ? 28.623 -4.681 -4.591 1.00 90.00 187 LEU A C 1
ATOM 1447 O O . LEU A 1 187 ? 29.804 -5.014 -4.677 1.00 90.00 187 LEU A O 1
ATOM 1451 N N . ASP A 1 188 ? 27.864 -4.365 -5.630 1.00 86.25 188 ASP A N 1
ATOM 1452 C CA . ASP A 1 188 ? 28.328 -4.280 -7.004 1.00 86.25 188 ASP A CA 1
ATOM 1453 C C . ASP A 1 188 ? 27.805 -2.998 -7.674 1.00 86.25 188 ASP A C 1
ATOM 1455 O O . ASP A 1 188 ? 27.291 -2.079 -7.023 1.00 86.25 188 ASP A O 1
ATOM 1459 N N . ASP A 1 189 ? 27.965 -2.893 -8.994 1.00 81.00 189 ASP A N 1
ATOM 1460 C CA . ASP A 1 189 ? 27.514 -1.722 -9.744 1.00 81.00 189 ASP A CA 1
ATOM 1461 C C . ASP A 1 189 ? 25.982 -1.611 -9.859 1.00 81.00 189 ASP A C 1
ATOM 1463 O O . ASP A 1 189 ? 25.491 -0.521 -10.151 1.00 81.00 189 ASP A O 1
ATOM 1467 N N . SER A 1 190 ? 25.214 -2.655 -9.534 1.00 82.19 190 SER A N 1
ATOM 1468 C CA . SER A 1 190 ? 23.748 -2.636 -9.669 1.00 82.19 190 SER A CA 1
ATOM 1469 C C . SER A 1 190 ? 23.046 -2.253 -8.344 1.00 82.19 190 SER A C 1
ATOM 1471 O O . SER A 1 190 ? 23.713 -2.055 -7.325 1.00 82.19 190 SER A O 1
ATOM 1473 N N . PRO A 1 191 ? 21.706 -2.095 -8.315 1.00 80.88 191 PRO A N 1
ATOM 1474 C CA . PRO A 1 191 ? 21.007 -1.566 -7.152 1.00 80.88 191 PRO A CA 1
ATOM 1475 C C . PRO A 1 191 ? 20.712 -2.668 -6.126 1.00 80.88 191 PRO A C 1
ATOM 1477 O O . PRO A 1 191 ? 20.344 -3.789 -6.488 1.00 80.88 191 PRO A O 1
ATOM 1480 N N . GLY A 1 192 ? 20.792 -2.322 -4.838 1.00 85.88 192 GLY A N 1
ATOM 1481 C CA . GLY A 1 192 ? 20.617 -3.263 -3.724 1.00 85.88 192 GLY A CA 1
ATOM 1482 C C . GLY A 1 192 ? 21.838 -4.160 -3.494 1.00 85.88 192 GLY A C 1
ATOM 1483 O O . GLY A 1 192 ? 22.771 -4.177 -4.292 1.00 85.88 192 GLY A O 1
ATOM 1484 N N . PHE A 1 193 ? 21.834 -4.919 -2.398 1.00 90.94 193 PHE A N 1
ATOM 1485 C CA . PHE A 1 193 ? 22.936 -5.835 -2.079 1.00 90.94 193 PHE A CA 1
ATOM 1486 C C . PHE A 1 193 ? 22.781 -7.146 -2.841 1.00 90.94 193 PHE A C 1
ATOM 1488 O O . PHE A 1 193 ? 21.700 -7.739 -2.826 1.00 90.94 193 PHE A O 1
ATOM 1495 N N . SER A 1 194 ? 23.856 -7.614 -3.468 1.00 91.81 194 SER A N 1
ATOM 1496 C CA . SER A 1 194 ? 23.935 -8.978 -3.983 1.00 91.81 194 SER A CA 1
ATOM 1497 C C . SER A 1 194 ? 24.036 -9.955 -2.814 1.00 91.81 194 SER A C 1
ATOM 1499 O O . SER A 1 194 ? 24.680 -9.670 -1.801 1.00 91.81 194 SER A O 1
ATOM 1501 N N . VAL A 1 195 ? 23.366 -11.098 -2.936 1.00 92.31 195 VAL A N 1
ATOM 1502 C CA . VAL A 1 195 ? 23.466 -12.192 -1.971 1.00 92.31 195 VAL A CA 1
ATOM 1503 C C . VAL A 1 195 ? 24.362 -13.274 -2.556 1.00 92.31 195 VAL A C 1
ATOM 1505 O O . VAL A 1 195 ? 23.926 -14.041 -3.413 1.00 92.31 195 VAL A O 1
ATOM 1508 N N . ASP A 1 196 ? 25.599 -13.353 -2.070 1.00 90.00 196 ASP A N 1
ATOM 1509 C CA . ASP A 1 196 ? 26.589 -14.316 -2.574 1.00 90.00 196 ASP A CA 1
ATOM 1510 C C . ASP A 1 196 ? 26.374 -15.712 -1.984 1.00 90.00 196 ASP A C 1
ATOM 1512 O O . ASP A 1 196 ? 26.659 -16.735 -2.601 1.00 90.00 196 ASP A O 1
ATOM 1516 N N . THR A 1 197 ? 25.894 -15.778 -0.745 1.00 90.62 197 THR A N 1
ATOM 1517 C CA . THR A 1 197 ? 25.614 -17.036 -0.051 1.00 90.62 197 THR A CA 1
ATOM 1518 C C . THR A 1 197 ? 24.372 -16.860 0.793 1.00 90.62 197 THR A C 1
ATOM 1520 O O . THR A 1 197 ? 24.268 -15.881 1.532 1.00 90.62 197 THR A O 1
ATOM 1523 N N . TRP A 1 198 ? 23.445 -17.816 0.719 1.00 91.56 198 TRP A N 1
ATOM 1524 C CA . TRP A 1 198 ? 22.244 -17.803 1.546 1.00 91.56 198 TRP A CA 1
ATOM 1525 C C . TRP A 1 198 ? 21.885 -19.198 2.049 1.00 91.56 198 TRP A C 1
ATOM 1527 O O . TRP A 1 198 ? 21.255 -19.997 1.362 1.00 91.56 198 TRP A O 1
ATOM 1537 N N . ILE A 1 199 ? 22.266 -19.471 3.290 1.00 90.88 199 ILE A N 1
ATOM 1538 C CA . ILE A 1 199 ? 22.021 -20.722 3.995 1.00 90.88 199 ILE A CA 1
ATOM 1539 C C . ILE A 1 199 ? 21.034 -20.449 5.127 1.00 90.88 199 ILE A C 1
ATOM 1541 O O . ILE A 1 199 ? 21.270 -19.595 5.979 1.00 90.88 199 ILE A O 1
ATOM 1545 N N . ILE A 1 200 ? 19.935 -21.196 5.172 1.00 88.38 200 ILE A N 1
ATOM 1546 C CA . ILE A 1 200 ? 18.992 -21.179 6.293 1.00 88.38 200 ILE A CA 1
ATOM 1547 C C . ILE A 1 200 ? 18.897 -22.599 6.832 1.00 88.38 200 ILE A C 1
ATOM 1549 O O . ILE A 1 200 ? 18.427 -23.497 6.135 1.00 88.38 200 ILE A O 1
ATOM 1553 N N . ARG A 1 201 ? 19.306 -22.817 8.085 1.00 89.06 201 ARG A N 1
ATOM 1554 C CA . ARG A 1 201 ? 19.233 -24.139 8.734 1.00 89.06 201 ARG A CA 1
ATOM 1555 C C . ARG A 1 201 ? 19.934 -25.254 7.962 1.00 89.06 201 ARG A C 1
ATOM 1557 O O . ARG A 1 201 ? 19.420 -26.365 7.866 1.00 89.06 201 ARG A O 1
ATOM 1564 N N . GLY A 1 202 ? 21.108 -24.946 7.415 1.00 84.31 202 GLY A N 1
ATOM 1565 C CA . GLY A 1 202 ? 21.908 -25.862 6.601 1.00 84.31 202 GLY A CA 1
ATOM 1566 C C . GLY A 1 202 ? 21.390 -26.092 5.177 1.00 84.31 202 GLY A C 1
ATOM 1567 O O . GLY A 1 202 ? 21.977 -26.894 4.459 1.00 84.31 202 GLY A O 1
ATOM 1568 N N . VAL A 1 203 ? 20.317 -25.413 4.755 1.00 85.69 203 VAL A N 1
ATOM 1569 C CA . VAL A 1 203 ? 19.792 -25.483 3.384 1.00 85.69 203 VAL A CA 1
ATOM 1570 C C . VAL A 1 203 ? 20.226 -24.248 2.610 1.00 85.69 203 VAL A C 1
ATOM 1572 O O . VAL A 1 203 ? 19.928 -23.127 3.022 1.00 85.69 203 VAL A O 1
ATOM 1575 N N . ASP A 1 204 ? 20.891 -24.459 1.478 1.00 86.94 204 ASP A N 1
ATOM 1576 C CA . ASP A 1 204 ? 21.222 -23.401 0.528 1.00 86.94 204 ASP A CA 1
ATOM 1577 C C . ASP A 1 204 ? 19.970 -22.989 -0.253 1.00 86.94 204 ASP A C 1
ATOM 1579 O O . ASP A 1 204 ? 19.416 -23.762 -1.041 1.00 86.94 204 ASP A O 1
ATOM 1583 N N . ILE A 1 205 ? 19.499 -21.773 0.000 1.00 87.06 205 ILE A N 1
ATOM 1584 C CA . ILE A 1 205 ? 18.269 -21.241 -0.579 1.00 87.06 205 ILE A CA 1
ATOM 1585 C C . ILE A 1 205 ? 18.438 -20.947 -2.067 1.00 87.06 205 ILE A C 1
ATOM 1587 O O . ILE A 1 205 ? 17.500 -21.194 -2.822 1.00 87.06 205 ILE A O 1
ATOM 1591 N N . ILE A 1 206 ? 19.607 -20.467 -2.499 1.00 85.00 206 ILE A N 1
ATOM 1592 C CA . ILE A 1 206 ? 19.862 -20.098 -3.898 1.00 85.00 206 ILE A CA 1
ATOM 1593 C C . ILE A 1 206 ? 19.908 -21.371 -4.749 1.00 85.00 206 ILE A C 1
ATOM 1595 O O . ILE A 1 206 ? 19.159 -21.492 -5.718 1.00 85.00 206 ILE A O 1
ATOM 1599 N N . ASN A 1 207 ? 20.673 -22.376 -4.313 1.00 83.50 207 ASN A N 1
ATOM 1600 C CA . ASN A 1 207 ? 20.822 -23.646 -5.033 1.00 83.50 207 ASN A CA 1
ATOM 1601 C C . ASN A 1 207 ? 19.568 -24.540 -4.993 1.00 83.50 207 ASN A C 1
ATOM 1603 O O . ASN A 1 207 ? 19.402 -25.446 -5.816 1.00 83.50 207 ASN A O 1
ATOM 1607 N N . THR A 1 208 ? 18.650 -24.283 -4.061 1.00 82.31 208 THR A N 1
ATOM 1608 C CA . THR A 1 208 ? 17.380 -25.017 -3.937 1.00 82.31 208 THR A CA 1
ATOM 1609 C C . THR A 1 208 ? 16.206 -24.245 -4.559 1.00 82.31 208 THR A C 1
ATOM 1611 O O . THR A 1 208 ? 15.105 -24.788 -4.661 1.00 82.31 208 THR A O 1
ATOM 1614 N N . TYR A 1 209 ? 16.403 -23.006 -5.027 1.00 80.44 209 TYR A N 1
ATOM 1615 C CA . TYR A 1 209 ? 15.310 -22.121 -5.442 1.00 80.44 209 TYR A CA 1
ATOM 1616 C C . TYR A 1 209 ? 14.490 -22.652 -6.629 1.00 80.44 209 TYR A C 1
ATOM 1618 O O . TYR A 1 209 ? 13.270 -22.527 -6.619 1.00 80.44 209 TYR A O 1
ATOM 1626 N N . LEU A 1 210 ? 15.097 -23.293 -7.633 1.00 78.00 210 LEU A N 1
ATOM 1627 C CA . LEU A 1 210 ? 14.334 -23.863 -8.760 1.00 78.00 210 LEU A CA 1
ATOM 1628 C C . LEU A 1 210 ? 13.769 -25.260 -8.477 1.00 78.00 210 LEU A C 1
ATOM 1630 O O . LEU A 1 210 ? 12.922 -25.751 -9.225 1.00 78.00 210 LEU A O 1
ATOM 1634 N N . SER A 1 211 ? 14.148 -25.879 -7.360 1.00 73.19 211 SER A N 1
ATOM 1635 C CA . SER A 1 211 ? 13.634 -27.198 -6.972 1.00 73.19 211 SER A CA 1
ATOM 1636 C C . SER A 1 211 ? 12.187 -27.164 -6.469 1.00 73.19 211 SER A C 1
ATOM 1638 O O . SER A 1 211 ? 11.515 -28.193 -6.455 1.00 73.19 211 SER A O 1
ATOM 1640 N N . ILE A 1 212 ? 11.686 -25.984 -6.080 1.00 69.06 212 ILE A N 1
ATOM 1641 C CA . ILE A 1 212 ? 10.283 -25.785 -5.686 1.00 69.06 212 ILE A CA 1
ATOM 1642 C C . ILE A 1 212 ? 9.351 -25.561 -6.886 1.00 69.06 212 ILE A C 1
ATOM 1644 O O . ILE A 1 212 ? 8.130 -25.608 -6.720 1.00 69.06 212 ILE A O 1
ATOM 1648 N N . ASN A 1 213 ? 9.901 -25.313 -8.079 1.00 65.25 213 ASN A N 1
ATOM 1649 C CA . ASN A 1 213 ? 9.115 -25.149 -9.298 1.00 65.25 213 ASN A CA 1
ATOM 1650 C C . ASN A 1 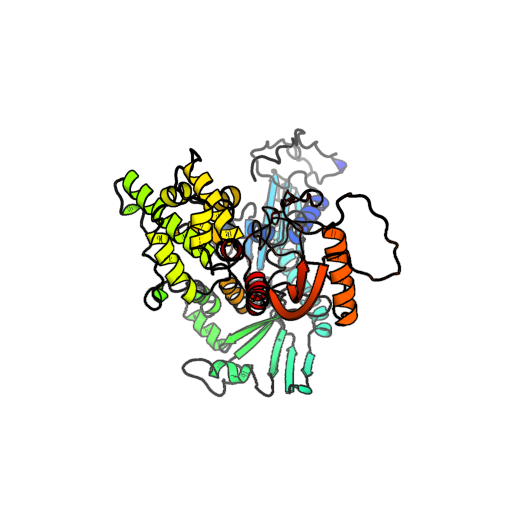213 ? 8.643 -26.506 -9.845 1.00 65.25 213 ASN A C 1
ATOM 1652 O O . ASN A 1 213 ? 9.142 -27.565 -9.472 1.00 65.25 213 ASN A O 1
ATOM 1656 N N . LEU A 1 214 ? 7.637 -26.476 -10.724 1.00 51.44 214 LEU A N 1
ATOM 1657 C CA . LEU A 1 214 ? 7.126 -27.659 -11.418 1.00 51.44 214 LEU A CA 1
ATOM 1658 C C . LEU A 1 214 ? 7.331 -27.493 -12.934 1.00 51.44 214 LEU A C 1
ATOM 1660 O O . LEU A 1 214 ? 6.711 -26.596 -13.510 1.00 51.44 214 LEU A O 1
ATOM 1664 N N . PRO A 1 215 ? 8.132 -28.356 -13.592 1.00 69.31 215 PRO A N 1
ATOM 1665 C CA . PRO A 1 215 ? 8.906 -29.464 -13.017 1.00 69.31 215 PRO A CA 1
ATOM 1666 C C . PRO A 1 215 ? 10.098 -28.975 -12.164 1.00 69.31 215 PRO A C 1
ATOM 1668 O O . PRO A 1 215 ? 10.631 -27.901 -12.436 1.00 69.31 215 PRO A O 1
ATOM 1671 N N . PRO A 1 216 ? 10.522 -29.745 -11.144 1.00 70.44 216 PRO A N 1
ATOM 1672 C CA . PRO A 1 216 ? 11.634 -29.355 -10.285 1.00 70.44 216 PRO A CA 1
ATOM 1673 C C . PRO A 1 216 ? 12.965 -29.498 -11.028 1.00 70.44 216 PRO A C 1
ATOM 1675 O O . PRO A 1 216 ? 13.239 -30.544 -11.619 1.00 70.44 216 PRO A O 1
ATOM 1678 N N . VAL A 1 217 ? 13.807 -28.467 -10.958 1.00 70.25 217 VAL A N 1
ATOM 1679 C CA . VAL A 1 217 ? 15.197 -28.509 -11.438 1.00 70.25 217 VAL A CA 1
ATOM 1680 C C . VAL A 1 217 ? 16.102 -28.675 -10.216 1.00 70.25 217 VAL A C 1
ATOM 1682 O O . VAL A 1 217 ? 16.067 -27.839 -9.312 1.00 70.25 217 VAL A O 1
ATOM 1685 N N . PHE A 1 218 ? 16.851 -29.782 -10.133 1.00 72.19 218 PHE A N 1
ATOM 1686 C CA . PHE A 1 218 ? 17.727 -30.057 -8.989 1.00 72.19 218 PHE A CA 1
ATOM 1687 C C . PHE A 1 218 ? 19.035 -30.777 -9.382 1.00 72.19 218 PHE A C 1
ATOM 1689 O O . PHE A 1 218 ? 18.964 -31.832 -10.019 1.00 72.19 218 PHE A O 1
ATOM 1696 N N . PRO A 1 219 ? 20.208 -30.277 -8.932 1.00 67.12 219 PRO A N 1
ATOM 1697 C CA . PRO A 1 219 ? 20.389 -28.980 -8.266 1.00 67.12 219 PRO A CA 1
ATOM 1698 C C . PRO A 1 219 ? 20.074 -27.818 -9.224 1.00 67.12 219 PRO A C 1
ATOM 1700 O O . PRO A 1 219 ? 20.089 -27.999 -10.441 1.00 67.12 219 PRO A O 1
ATOM 1703 N N . THR A 1 220 ? 19.748 -26.642 -8.681 1.00 74.44 220 THR A N 1
ATOM 1704 C CA . THR A 1 220 ? 19.664 -25.414 -9.494 1.00 74.44 220 THR A CA 1
ATOM 1705 C C . THR A 1 220 ? 21.034 -25.195 -10.148 1.00 74.44 220 THR A C 1
ATOM 1707 O O . THR A 1 220 ? 22.033 -25.275 -9.426 1.00 74.44 220 THR A O 1
ATOM 1710 N N . PRO A 1 221 ? 21.124 -24.965 -11.469 1.00 78.25 221 PRO A N 1
ATOM 1711 C CA . PRO A 1 221 ? 22.404 -24.689 -12.105 1.00 78.25 221 PRO A CA 1
ATOM 1712 C C . PRO A 1 221 ? 23.072 -23.444 -11.511 1.00 78.25 221 PRO A C 1
ATOM 1714 O O . PRO A 1 221 ? 22.415 -22.467 -11.142 1.00 78.25 221 PRO A O 1
ATOM 1717 N N . GLU A 1 222 ? 24.395 -23.501 -11.377 1.00 73.25 222 GLU A N 1
ATOM 1718 C CA . GLU A 1 222 ? 25.176 -22.428 -10.764 1.00 73.25 222 GLU A CA 1
ATOM 1719 C C . GLU A 1 222 ? 25.046 -21.132 -11.581 1.00 73.25 222 GLU A C 1
ATOM 1721 O O . GLU A 1 222 ? 25.175 -21.139 -12.803 1.00 73.25 222 GLU A O 1
ATOM 1726 N N . GLY A 1 223 ? 24.760 -20.016 -10.905 1.00 74.81 223 GLY A N 1
ATOM 1727 C CA . GLY A 1 223 ? 24.571 -18.706 -11.541 1.00 74.81 223 GLY A CA 1
ATOM 1728 C C . GLY A 1 223 ? 23.184 -18.458 -12.149 1.00 74.81 223 GLY A C 1
ATOM 1729 O O . GLY A 1 223 ? 22.903 -17.330 -12.558 1.00 74.81 223 GLY A O 1
ATOM 1730 N N . GLU A 1 224 ? 22.292 -19.453 -12.161 1.00 80.81 224 GLU A N 1
ATOM 1731 C CA . GLU A 1 224 ? 20.951 -19.310 -12.745 1.00 80.81 224 GLU A CA 1
ATOM 1732 C C . GLU A 1 224 ? 19.987 -18.521 -11.852 1.00 80.81 224 GLU A C 1
ATOM 1734 O O . GLU A 1 224 ? 19.053 -17.886 -12.338 1.00 80.81 224 GLU A O 1
ATOM 1739 N N . VAL A 1 225 ? 20.221 -18.516 -10.539 1.00 84.12 225 VAL A N 1
ATOM 1740 C CA . VAL A 1 225 ? 19.438 -17.732 -9.581 1.00 84.12 225 VAL A CA 1
ATOM 1741 C C . VAL A 1 225 ? 20.342 -16.704 -8.928 1.00 84.12 225 VAL A C 1
ATOM 1743 O O . VAL A 1 225 ? 21.316 -17.044 -8.263 1.00 84.12 225 VAL A O 1
ATOM 1746 N N . ARG A 1 226 ? 19.989 -15.431 -9.087 1.00 86.12 226 ARG A N 1
ATOM 1747 C CA . ARG A 1 226 ? 20.665 -14.303 -8.437 1.00 86.12 226 ARG A CA 1
ATOM 1748 C C . ARG A 1 226 ? 19.675 -13.601 -7.535 1.00 86.12 226 ARG A C 1
ATOM 1750 O O . ARG A 1 226 ? 18.580 -13.264 -7.973 1.00 86.12 226 ARG A O 1
ATOM 1757 N N . VAL A 1 227 ? 20.036 -13.382 -6.279 1.00 87.81 227 VAL A N 1
ATOM 1758 C CA . VAL A 1 227 ? 19.149 -12.738 -5.306 1.00 87.81 227 VAL A CA 1
ATOM 1759 C C . VAL A 1 227 ? 19.717 -11.383 -4.929 1.00 87.81 227 VAL A C 1
ATOM 1761 O O . VAL A 1 227 ? 20.901 -11.269 -4.623 1.00 87.81 227 VAL A O 1
ATOM 1764 N N . ARG A 1 228 ? 18.854 -10.364 -4.920 1.00 88.50 228 ARG A N 1
ATOM 1765 C CA . ARG A 1 228 ? 19.190 -9.030 -4.420 1.00 88.50 228 ARG A CA 1
ATOM 1766 C C . ARG A 1 228 ? 18.335 -8.632 -3.232 1.00 88.50 228 ARG A C 1
ATOM 1768 O O . ARG A 1 228 ? 17.139 -8.917 -3.198 1.00 88.50 228 ARG A O 1
ATOM 1775 N N . MET A 1 229 ? 18.944 -7.949 -2.272 1.00 89.00 229 MET A N 1
ATOM 1776 C CA . MET A 1 229 ? 18.281 -7.406 -1.092 1.00 89.00 229 MET A CA 1
ATOM 1777 C C . MET A 1 229 ? 18.024 -5.909 -1.261 1.00 89.00 229 MET A C 1
ATOM 1779 O O . MET A 1 229 ? 18.953 -5.130 -1.476 1.00 89.00 229 MET A O 1
ATOM 1783 N N . TYR A 1 230 ? 16.766 -5.508 -1.081 1.00 86.31 230 TYR A N 1
ATOM 1784 C CA . TYR A 1 230 ? 16.333 -4.110 -1.076 1.00 86.31 230 TYR A CA 1
ATOM 1785 C C . TYR A 1 230 ? 15.741 -3.731 0.284 1.00 86.31 230 TYR A C 1
ATOM 1787 O O . TYR A 1 230 ? 14.999 -4.536 0.862 1.00 86.31 230 TYR A O 1
ATOM 1795 N N . PRO A 1 231 ? 16.015 -2.528 0.811 1.00 82.75 231 PRO A N 1
ATOM 1796 C CA . PRO A 1 231 ? 15.365 -2.062 2.027 1.00 82.75 231 PRO A CA 1
ATOM 1797 C C . PRO A 1 231 ? 13.863 -1.869 1.779 1.00 82.75 231 PRO A C 1
ATOM 1799 O O . PRO A 1 231 ? 13.426 -1.574 0.668 1.00 82.75 231 PRO A O 1
ATOM 1802 N N . THR A 1 232 ? 13.048 -2.073 2.814 1.00 78.31 232 THR A N 1
ATOM 1803 C CA . THR A 1 232 ? 11.586 -1.857 2.733 1.00 78.31 232 THR A CA 1
ATOM 1804 C C . THR A 1 232 ? 11.122 -0.577 3.427 1.00 78.31 232 THR A C 1
ATOM 1806 O O . THR A 1 232 ? 9.917 -0.365 3.553 1.00 78.31 232 THR A O 1
ATOM 1809 N N . ASP A 1 233 ? 12.061 0.226 3.938 1.00 71.31 233 ASP A N 1
ATOM 1810 C CA . ASP A 1 233 ? 11.843 1.411 4.787 1.00 71.31 233 ASP A CA 1
ATOM 1811 C C . ASP A 1 233 ? 11.029 1.151 6.067 1.00 71.31 233 ASP A C 1
ATOM 1813 O O . ASP A 1 233 ? 10.612 2.072 6.773 1.00 71.31 233 ASP A O 1
ATOM 1817 N N . ILE A 1 234 ? 10.818 -0.123 6.406 1.00 73.69 234 ILE A N 1
ATOM 1818 C CA . ILE A 1 234 ? 10.174 -0.552 7.642 1.00 73.69 234 ILE A CA 1
ATOM 1819 C C . ILE A 1 234 ? 11.277 -0.868 8.645 1.00 73.69 234 ILE A C 1
ATOM 1821 O O . ILE A 1 234 ? 11.974 -1.879 8.532 1.00 73.69 234 ILE A O 1
ATOM 1825 N N . LYS A 1 235 ? 11.404 -0.008 9.654 1.00 78.69 235 LYS A N 1
ATOM 1826 C CA . LYS A 1 235 ? 12.345 -0.180 10.759 1.00 78.69 235 LYS A CA 1
ATOM 1827 C C . LYS A 1 235 ? 11.680 0.020 12.114 1.00 78.69 235 LYS A C 1
ATOM 1829 O O . LYS A 1 235 ? 10.722 0.773 12.263 1.00 78.69 235 LYS A O 1
ATOM 1834 N N . THR A 1 236 ? 12.213 -0.678 13.101 1.00 80.62 236 THR A N 1
ATOM 1835 C CA . THR A 1 236 ? 11.978 -0.485 14.534 1.00 80.62 236 THR A CA 1
ATOM 1836 C C . THR A 1 236 ? 13.302 -0.080 15.177 1.00 80.62 236 THR A C 1
ATOM 1838 O O . THR A 1 236 ? 14.342 -0.175 14.531 1.00 80.62 236 THR A O 1
ATOM 1841 N N . ASP A 1 237 ? 13.307 0.276 16.462 1.00 78.69 237 ASP A N 1
ATOM 1842 C CA . ASP A 1 237 ? 14.537 0.655 17.181 1.00 78.69 237 ASP A CA 1
ATOM 1843 C C . ASP A 1 237 ? 15.657 -0.406 17.141 1.00 78.69 237 ASP A C 1
ATOM 1845 O O . ASP A 1 237 ? 16.798 -0.106 17.479 1.00 78.69 237 ASP A O 1
ATOM 1849 N N . LYS A 1 238 ? 15.341 -1.664 16.794 1.00 82.88 238 LYS A N 1
ATOM 1850 C CA . LYS A 1 238 ? 16.290 -2.791 16.828 1.00 82.88 238 LYS A CA 1
ATOM 1851 C C . LYS A 1 238 ? 16.294 -3.676 15.583 1.00 82.88 238 LYS A C 1
ATOM 1853 O O . LYS A 1 238 ? 17.056 -4.636 15.545 1.00 82.88 238 LYS A O 1
ATOM 1858 N N . GLN A 1 239 ? 15.395 -3.449 14.631 1.00 82.50 239 GLN A N 1
ATOM 1859 C CA . GLN A 1 239 ? 15.214 -4.341 13.483 1.00 82.50 239 GLN A CA 1
ATOM 1860 C C . GLN A 1 239 ? 14.837 -3.544 12.252 1.00 82.50 239 GLN A C 1
ATOM 1862 O O . GLN A 1 239 ? 13.981 -2.663 12.330 1.00 82.50 239 GLN A O 1
ATOM 1867 N N . GLU A 1 240 ? 15.400 -3.936 11.120 1.00 82.00 240 GLU A N 1
ATOM 1868 C CA . GLU A 1 240 ? 15.074 -3.396 9.810 1.00 82.00 240 GLU A CA 1
ATOM 1869 C C . GLU A 1 240 ? 14.587 -4.520 8.904 1.00 82.00 240 GLU A C 1
ATOM 1871 O O . GLU A 1 240 ? 15.062 -5.655 8.974 1.00 82.00 240 GLU A O 1
ATOM 1876 N N . SER A 1 241 ? 13.597 -4.210 8.076 1.00 83.75 241 SER A N 1
ATOM 1877 C CA . SER A 1 241 ? 12.998 -5.157 7.148 1.00 83.75 241 SER A CA 1
ATOM 1878 C C . SER A 1 241 ? 13.557 -4.947 5.747 1.00 83.75 241 SER A C 1
ATOM 1880 O O . SER A 1 241 ? 13.587 -3.830 5.220 1.00 83.75 241 SER A O 1
ATOM 1882 N N . TRP A 1 242 ? 13.927 -6.057 5.120 1.00 84.31 242 TRP A N 1
ATOM 1883 C CA . TRP A 1 242 ? 14.502 -6.104 3.786 1.00 84.31 242 TRP A CA 1
ATOM 1884 C C . TRP A 1 242 ? 13.742 -7.110 2.921 1.00 84.31 242 TRP A C 1
ATOM 1886 O O . TRP A 1 242 ? 13.190 -8.095 3.414 1.00 84.31 242 TRP A O 1
ATOM 1896 N N . ARG A 1 243 ? 13.712 -6.863 1.614 1.00 84.88 243 ARG A N 1
ATOM 1897 C CA . ARG A 1 243 ? 13.055 -7.702 0.617 1.00 84.88 243 ARG A CA 1
ATOM 1898 C C . ARG A 1 243 ? 14.099 -8.350 -0.280 1.00 84.88 243 ARG A C 1
ATOM 1900 O O . ARG A 1 243 ? 14.821 -7.649 -0.980 1.00 84.88 243 ARG A O 1
ATOM 1907 N N . ALA A 1 244 ? 14.118 -9.678 -0.284 1.00 85.19 244 ALA A N 1
ATOM 1908 C CA . ALA A 1 244 ? 14.846 -10.468 -1.267 1.00 85.19 244 ALA A CA 1
ATOM 1909 C C . ALA A 1 244 ? 14.059 -10.521 -2.583 1.00 85.19 244 ALA A C 1
ATOM 1911 O O . ALA A 1 244 ? 12.876 -10.873 -2.588 1.00 85.19 244 ALA A O 1
ATOM 1912 N N . VAL A 1 245 ? 14.715 -10.191 -3.689 1.00 84.38 245 VAL A N 1
ATOM 1913 C CA . VAL A 1 245 ? 14.174 -10.281 -5.044 1.00 84.38 245 VAL A CA 1
ATOM 1914 C C . VAL A 1 245 ? 15.052 -11.255 -5.832 1.00 84.38 245 VAL A C 1
ATOM 1916 O O . VAL A 1 245 ? 16.196 -10.917 -6.140 1.00 84.38 245 VAL A O 1
ATOM 1919 N N . PRO A 1 246 ? 14.563 -12.475 -6.107 1.00 82.75 246 PRO A N 1
ATOM 1920 C CA . PRO A 1 246 ? 15.262 -13.434 -6.947 1.00 82.75 246 PRO A CA 1
ATOM 1921 C C . PRO A 1 246 ? 15.023 -13.128 -8.430 1.00 82.75 246 PRO A C 1
ATOM 1923 O O . PRO A 1 246 ? 13.886 -12.939 -8.864 1.00 82.75 246 PRO A O 1
ATOM 1926 N N . THR A 1 247 ? 16.098 -13.147 -9.205 1.00 80.88 247 THR A N 1
ATOM 1927 C CA . THR A 1 247 ? 16.105 -13.134 -10.667 1.00 80.88 247 THR A CA 1
ATOM 1928 C C . THR A 1 247 ? 16.516 -14.521 -11.142 1.00 80.88 247 THR A C 1
ATOM 1930 O O . THR A 1 247 ? 17.532 -15.049 -10.688 1.00 80.88 247 THR A O 1
ATOM 1933 N N . VAL A 1 248 ? 15.720 -15.105 -12.037 1.00 79.88 248 VAL A N 1
ATOM 1934 C CA . VAL A 1 248 ? 15.968 -16.423 -12.635 1.00 79.88 248 VAL A CA 1
ATOM 1935 C C . VAL A 1 248 ? 16.425 -16.236 -14.079 1.00 79.88 248 VAL A C 1
ATOM 1937 O O . VAL A 1 248 ? 15.800 -15.471 -14.814 1.00 79.88 248 VAL A O 1
ATOM 1940 N N . GLY A 1 249 ? 17.484 -16.941 -14.464 1.00 77.12 249 GLY A N 1
ATOM 1941 C CA . GLY A 1 249 ? 18.114 -16.885 -15.780 1.00 77.12 249 GLY A CA 1
ATOM 1942 C C . GLY A 1 249 ? 19.456 -16.151 -15.763 1.00 77.12 249 GLY A C 1
ATOM 1943 O O . GLY A 1 249 ? 19.679 -15.193 -14.997 1.00 77.12 249 GLY A O 1
ATOM 1944 N N . THR A 1 250 ? 20.365 -16.592 -16.633 1.00 81.75 250 THR A N 1
ATOM 1945 C CA . THR A 1 250 ? 21.642 -15.893 -16.834 1.00 81.75 250 THR A CA 1
ATOM 1946 C C . THR A 1 250 ? 21.406 -14.535 -17.515 1.00 81.75 250 THR A C 1
ATOM 1948 O O . THR A 1 250 ? 20.361 -14.325 -18.141 1.00 81.75 250 THR A O 1
ATOM 1951 N N . PRO A 1 251 ? 22.331 -13.560 -17.398 1.00 79.62 251 PRO A N 1
ATOM 1952 C CA . PRO A 1 251 ? 22.225 -12.307 -18.145 1.00 79.62 251 PRO A CA 1
ATOM 1953 C C . PRO A 1 251 ? 22.018 -12.528 -19.647 1.00 79.62 251 PRO A C 1
ATOM 1955 O O . PRO A 1 251 ? 21.202 -11.834 -20.248 1.00 79.62 251 PRO A O 1
ATOM 1958 N N . GLU A 1 252 ? 22.714 -13.503 -20.244 1.00 82.62 252 GLU A N 1
ATOM 1959 C CA . GLU A 1 252 ? 22.604 -13.777 -21.678 1.00 82.62 252 GLU A CA 1
ATOM 1960 C C . GLU A 1 252 ? 21.232 -14.342 -22.055 1.00 82.62 252 GLU A C 1
ATOM 1962 O O . GLU A 1 252 ? 20.678 -13.966 -23.084 1.00 82.62 252 GLU A O 1
ATOM 1967 N N . GLU A 1 253 ? 20.660 -15.220 -21.230 1.00 81.44 253 GLU A N 1
ATOM 1968 C CA . GLU A 1 253 ? 19.330 -15.795 -21.464 1.00 81.44 253 GLU A CA 1
ATOM 1969 C C . GLU A 1 253 ? 18.218 -14.756 -21.325 1.00 81.44 253 GLU A C 1
ATOM 1971 O O . GLU A 1 253 ? 17.273 -14.737 -22.121 1.00 81.44 253 GLU A O 1
ATOM 1976 N N . ILE A 1 254 ? 18.333 -13.877 -20.326 1.00 79.81 254 ILE A N 1
ATOM 1977 C CA . ILE A 1 254 ? 17.407 -12.760 -20.122 1.00 79.81 254 ILE A CA 1
ATOM 1978 C C . ILE A 1 254 ? 17.466 -11.823 -21.327 1.00 79.81 254 ILE A C 1
ATOM 1980 O O . ILE A 1 254 ? 16.420 -11.470 -21.869 1.00 79.81 254 ILE A O 1
ATOM 1984 N N . GLU A 1 255 ? 18.667 -11.476 -21.788 1.00 82.12 255 GLU A N 1
ATOM 1985 C CA . GLU A 1 255 ? 18.848 -10.603 -22.946 1.00 82.12 255 GLU A CA 1
ATOM 1986 C C . GLU A 1 255 ? 18.350 -11.257 -24.239 1.00 82.12 255 GLU A C 1
ATOM 1988 O O . GLU A 1 255 ? 17.628 -10.634 -25.014 1.00 82.12 255 GLU A O 1
ATOM 1993 N N . ALA A 1 256 ? 18.639 -12.544 -24.447 1.00 84.50 256 ALA A N 1
ATOM 1994 C CA . ALA A 1 256 ? 18.110 -13.300 -25.577 1.00 84.50 256 ALA A CA 1
ATOM 1995 C C . ALA A 1 256 ? 16.575 -13.351 -25.554 1.00 84.50 256 ALA A C 1
ATOM 1997 O O . ALA A 1 256 ? 15.933 -13.196 -26.591 1.00 84.50 256 ALA A O 1
ATOM 1998 N N . THR A 1 257 ? 15.973 -13.524 -24.375 1.00 81.50 257 THR A N 1
ATOM 1999 C CA . THR A 1 257 ? 14.515 -13.509 -24.205 1.00 81.50 257 THR A CA 1
ATOM 2000 C C . THR A 1 257 ? 13.942 -12.123 -24.488 1.00 81.50 257 THR A C 1
ATOM 2002 O O . THR A 1 257 ? 12.966 -12.014 -25.225 1.00 81.50 257 THR A O 1
ATOM 2005 N N . ASN A 1 258 ? 14.556 -11.062 -23.962 1.00 82.00 258 ASN A N 1
ATOM 2006 C CA . ASN A 1 258 ? 14.164 -9.683 -24.249 1.00 82.00 258 ASN A CA 1
ATOM 2007 C C . ASN A 1 258 ? 14.253 -9.373 -25.750 1.00 82.00 258 ASN A C 1
ATOM 2009 O O . ASN A 1 258 ? 13.323 -8.791 -26.295 1.00 82.00 258 ASN A O 1
ATOM 2013 N N . ALA A 1 259 ? 15.303 -9.828 -26.440 1.00 84.56 259 ALA A N 1
ATOM 2014 C CA . ALA A 1 259 ? 15.476 -9.639 -27.881 1.00 84.56 259 ALA A CA 1
ATOM 2015 C C . ALA A 1 259 ? 14.412 -10.360 -28.733 1.00 84.56 259 ALA A C 1
ATOM 2017 O O . ALA A 1 259 ? 14.142 -9.955 -29.865 1.00 84.56 259 ALA A O 1
ATOM 2018 N N . LEU A 1 260 ? 13.794 -11.424 -28.208 1.00 86.12 260 LEU A N 1
ATOM 2019 C CA . LEU A 1 260 ? 12.679 -12.122 -28.857 1.00 86.12 260 LEU A CA 1
ATOM 2020 C C . LEU A 1 260 ? 11.328 -11.414 -28.662 1.00 86.12 260 LEU A C 1
ATOM 2022 O O . LEU A 1 260 ? 10.367 -11.726 -29.370 1.00 86.12 260 LEU A O 1
ATOM 2026 N N . LEU A 1 261 ? 11.228 -10.486 -27.710 1.00 80.56 261 LEU A N 1
ATOM 2027 C CA . LEU A 1 261 ? 10.000 -9.773 -27.379 1.00 80.56 261 LEU A CA 1
ATOM 2028 C C . LEU A 1 261 ? 10.036 -8.373 -28.001 1.00 80.56 261 LEU A C 1
ATOM 2030 O O . LEU A 1 261 ? 11.032 -7.665 -27.940 1.00 80.56 261 LEU A O 1
ATOM 2034 N N . PHE A 1 262 ? 8.928 -7.942 -28.610 1.00 77.56 262 PHE A N 1
ATOM 2035 C CA . PHE A 1 262 ? 8.881 -6.628 -29.270 1.00 77.56 262 PHE A CA 1
ATOM 2036 C C . PHE A 1 262 ? 8.767 -5.448 -28.283 1.00 77.56 262 PHE A C 1
ATOM 2038 O O . PHE A 1 262 ? 8.772 -4.293 -28.708 1.00 77.56 262 PHE A O 1
ATOM 2045 N N . TRP A 1 263 ? 8.625 -5.721 -26.983 1.00 72.56 263 TRP A N 1
ATOM 2046 C CA . TRP A 1 263 ? 8.540 -4.726 -25.914 1.00 72.56 263 TRP A CA 1
ATOM 2047 C C . TRP A 1 263 ? 9.713 -4.879 -24.938 1.00 72.56 263 TRP A C 1
ATOM 2049 O O . TRP A 1 263 ? 10.211 -5.981 -24.722 1.00 72.56 263 TRP A O 1
ATOM 2059 N N . GLN A 1 264 ? 10.139 -3.763 -24.342 1.00 68.50 264 GLN A N 1
ATOM 2060 C CA . GLN A 1 264 ? 11.286 -3.716 -23.429 1.00 68.50 264 GLN A CA 1
ATOM 2061 C C . GLN A 1 264 ? 11.041 -4.523 -22.143 1.00 68.50 264 GLN A C 1
ATOM 2063 O O . GLN A 1 264 ? 9.912 -4.585 -21.651 1.00 68.50 264 GLN A O 1
ATOM 2068 N N . ASP A 1 265 ? 12.111 -5.128 -21.617 1.00 68.50 265 ASP A N 1
ATOM 2069 C CA . ASP A 1 265 ? 12.155 -5.879 -20.350 1.00 68.50 265 ASP A CA 1
ATOM 2070 C C . ASP A 1 265 ? 11.118 -7.008 -20.216 1.00 68.50 265 ASP A C 1
ATOM 2072 O O . ASP A 1 265 ? 10.691 -7.374 -19.116 1.00 68.50 265 ASP A O 1
ATOM 2076 N N . GLY A 1 266 ? 10.696 -7.593 -21.339 1.00 64.56 266 GLY A N 1
ATOM 2077 C CA . GLY A 1 266 ? 9.647 -8.607 -21.365 1.00 64.56 266 GLY A CA 1
ATOM 2078 C C . GLY A 1 266 ? 9.994 -9.934 -20.674 1.00 64.56 266 GLY A C 1
ATOM 2079 O O . GLY A 1 266 ? 9.082 -10.683 -20.322 1.00 64.56 266 GLY A O 1
ATOM 2080 N N . ALA A 1 267 ? 11.276 -10.213 -20.417 1.00 68.69 267 ALA A N 1
ATOM 2081 C CA . ALA A 1 267 ? 11.720 -11.355 -19.619 1.00 68.69 267 ALA A CA 1
ATOM 2082 C C . ALA A 1 267 ? 11.323 -11.236 -18.129 1.00 68.69 267 ALA A C 1
ATOM 2084 O O . ALA A 1 267 ? 11.258 -12.237 -17.411 1.00 68.69 267 ALA A O 1
ATOM 2085 N N . CYS A 1 268 ? 11.013 -10.027 -17.647 1.00 64.88 268 CYS A N 1
ATOM 2086 C CA . CYS A 1 268 ? 10.626 -9.778 -16.261 1.00 64.88 268 CYS A CA 1
ATOM 2087 C C . CYS A 1 268 ? 9.159 -10.183 -15.993 1.00 64.88 268 CYS A C 1
ATOM 2089 O O . CYS A 1 268 ? 8.228 -9.379 -16.039 1.00 64.88 268 CYS A O 1
ATOM 2091 N N . LEU A 1 269 ? 8.937 -11.463 -15.674 1.00 57.47 269 LEU A N 1
ATOM 2092 C CA . LEU A 1 269 ? 7.602 -12.053 -15.459 1.00 57.47 269 LEU A CA 1
ATOM 2093 C C . LEU A 1 269 ? 6.877 -11.588 -14.180 1.00 57.47 269 LEU A C 1
ATOM 2095 O O . LEU A 1 269 ? 5.675 -11.832 -14.029 1.00 57.47 269 LEU A O 1
ATOM 2099 N N . THR A 1 270 ? 7.574 -10.940 -13.242 1.00 55.53 270 THR A N 1
ATOM 2100 C CA . THR A 1 270 ? 7.010 -10.565 -11.933 1.00 55.53 270 THR A CA 1
ATOM 2101 C C . THR A 1 270 ? 5.802 -9.639 -12.080 1.00 55.53 270 THR A C 1
ATOM 2103 O O . THR A 1 270 ? 4.766 -9.896 -11.462 1.00 55.53 270 THR A O 1
ATOM 2106 N N . TRP A 1 271 ? 5.866 -8.646 -12.971 1.00 46.34 271 TRP A N 1
ATOM 2107 C CA . TRP A 1 271 ? 4.772 -7.698 -13.215 1.00 46.34 271 TRP A CA 1
ATOM 2108 C C . TRP A 1 271 ? 3.555 -8.343 -13.884 1.00 46.34 271 TRP A C 1
ATOM 2110 O O . TRP A 1 271 ? 2.429 -8.130 -13.437 1.00 46.34 271 TRP A O 1
ATOM 2120 N N . ALA A 1 272 ? 3.769 -9.203 -14.884 1.00 49.44 272 ALA A N 1
ATOM 2121 C CA . ALA A 1 272 ? 2.693 -9.907 -15.591 1.00 49.44 272 ALA A CA 1
ATOM 2122 C C . ALA A 1 272 ? 1.967 -10.945 -14.712 1.00 49.44 272 ALA A C 1
ATOM 2124 O O . ALA A 1 272 ? 0.842 -11.356 -15.003 1.00 49.44 272 ALA A O 1
ATOM 2125 N N . SER A 1 273 ? 2.602 -11.388 -13.625 1.00 48.50 273 SER A N 1
ATOM 2126 C CA . SER A 1 273 ? 2.016 -12.346 -12.689 1.00 48.50 273 SER A CA 1
ATOM 2127 C C . SER A 1 273 ? 1.147 -11.702 -11.603 1.00 48.50 273 SER A C 1
ATOM 2129 O O . SER A 1 273 ? 0.334 -12.411 -11.011 1.00 48.50 273 SER A O 1
ATOM 2131 N N . MET A 1 274 ? 1.247 -10.386 -11.358 1.00 44.66 274 MET A N 1
ATOM 2132 C CA . MET A 1 274 ? 0.501 -9.725 -10.274 1.00 44.66 274 MET A CA 1
ATOM 2133 C C . MET A 1 274 ? -1.021 -9.880 -10.411 1.00 44.66 274 MET A C 1
ATOM 2135 O O . MET A 1 274 ? -1.696 -10.147 -9.414 1.00 44.66 274 MET A O 1
ATOM 2139 N N . ASP A 1 275 ? -1.557 -9.844 -11.633 1.00 41.34 275 ASP A N 1
ATOM 2140 C CA . ASP A 1 275 ? -2.990 -10.062 -11.888 1.00 41.34 275 ASP A CA 1
ATOM 2141 C C . ASP A 1 275 ? -3.456 -11.486 -11.542 1.00 41.34 275 ASP A C 1
ATOM 2143 O O . ASP A 1 275 ? -4.598 -11.696 -11.113 1.00 41.34 275 ASP A O 1
ATOM 2147 N N . ARG A 1 276 ? -2.564 -12.483 -11.644 1.00 41.03 276 ARG A N 1
ATOM 2148 C CA . ARG A 1 276 ? -2.869 -13.866 -11.239 1.00 41.03 276 ARG A CA 1
ATOM 2149 C C . ARG A 1 276 ? -3.024 -14.008 -9.723 1.00 41.03 276 ARG A C 1
ATOM 2151 O O . ARG A 1 276 ? -3.653 -14.967 -9.282 1.00 41.03 276 ARG A O 1
ATOM 2158 N N . PHE A 1 277 ? -2.494 -13.071 -8.934 1.00 39.88 277 PHE A N 1
ATOM 2159 C CA . PHE A 1 277 ? -2.552 -13.105 -7.469 1.00 39.88 277 PHE A CA 1
ATOM 2160 C C . PHE A 1 277 ? -3.720 -12.299 -6.873 1.00 39.88 277 PHE A C 1
ATOM 2162 O O . PHE A 1 277 ? -4.120 -12.576 -5.742 1.00 39.88 277 PHE A O 1
ATOM 2169 N N . VAL A 1 278 ? -4.292 -11.335 -7.609 1.00 34.47 278 VAL A N 1
ATOM 2170 C CA . VAL A 1 278 ? -5.332 -10.407 -7.099 1.00 34.47 278 VAL A CA 1
ATOM 2171 C C . VAL A 1 278 ? -6.755 -10.798 -7.507 1.00 34.47 278 VAL A C 1
ATOM 2173 O O . VAL A 1 278 ? -7.719 -10.243 -6.985 1.00 34.47 278 VAL A O 1
ATOM 2176 N N . THR A 1 279 ? -6.937 -11.818 -8.344 1.00 26.94 279 THR A N 1
ATOM 2177 C CA . THR A 1 279 ? -8.256 -12.431 -8.522 1.00 26.94 279 THR A CA 1
ATOM 2178 C C . THR A 1 279 ? -8.428 -13.570 -7.515 1.00 26.94 279 THR A C 1
ATOM 2180 O O . THR A 1 279 ? -7.997 -14.696 -7.778 1.00 26.94 279 THR A O 1
ATOM 2183 N N . PRO A 1 280 ? -9.091 -13.369 -6.355 1.00 30.31 280 PRO A N 1
ATOM 2184 C CA . PRO A 1 280 ? -9.702 -14.503 -5.694 1.00 30.31 280 PRO A CA 1
ATOM 2185 C C . PRO A 1 280 ? -10.707 -15.054 -6.700 1.00 30.31 280 PRO A C 1
ATOM 2187 O O . PRO A 1 280 ? -11.771 -14.477 -6.916 1.00 30.31 280 PRO A O 1
ATOM 2190 N N . ARG A 1 281 ? -10.335 -16.147 -7.374 1.00 29.17 281 ARG A N 1
ATOM 2191 C CA . ARG A 1 281 ? -11.247 -16.932 -8.197 1.00 29.17 281 ARG A CA 1
ATOM 2192 C C . ARG A 1 281 ? -12.559 -17.063 -7.428 1.00 29.17 281 ARG A C 1
ATOM 2194 O O . ARG A 1 281 ? -12.635 -17.762 -6.417 1.00 29.17 281 ARG A O 1
ATOM 2201 N N . CYS A 1 282 ? -13.603 -16.428 -7.955 1.00 30.11 282 CYS A N 1
ATOM 2202 C CA . CYS A 1 282 ? -14.985 -16.538 -7.485 1.00 30.11 282 CYS A CA 1
ATOM 2203 C C . CYS A 1 282 ? -15.509 -17.999 -7.578 1.00 30.11 282 CYS A C 1
ATOM 2205 O O . CYS A 1 282 ? -16.582 -18.345 -7.090 1.00 30.11 282 CYS A O 1
ATOM 2207 N N . CYS A 1 283 ? -14.701 -18.906 -8.139 1.00 30.17 283 CYS A N 1
ATOM 2208 C CA . CYS A 1 283 ? -14.962 -20.323 -8.364 1.00 30.17 283 CYS A CA 1
ATOM 2209 C C . CYS A 1 283 ? -15.100 -21.179 -7.090 1.00 30.17 283 CYS A C 1
ATOM 2211 O O . CYS A 1 283 ? -15.509 -22.331 -7.193 1.00 30.17 283 CYS A O 1
ATOM 2213 N N . VAL A 1 284 ? -14.800 -20.671 -5.885 1.00 36.88 284 VAL A N 1
ATOM 2214 C CA . VAL A 1 284 ? -15.055 -21.428 -4.632 1.00 36.88 284 VAL A CA 1
ATOM 2215 C C . VAL A 1 284 ? -16.554 -21.433 -4.259 1.00 36.88 284 VAL A C 1
ATOM 2217 O O . VAL A 1 284 ? -16.948 -21.989 -3.236 1.00 36.88 284 VAL A O 1
ATOM 2220 N N . SER A 1 285 ? -17.412 -20.831 -5.091 1.00 45.09 285 SER A N 1
ATOM 2221 C CA . SER A 1 285 ? -18.869 -20.780 -4.922 1.00 45.09 285 SER A CA 1
ATOM 2222 C C . SER A 1 285 ? -19.523 -22.160 -4.729 1.00 45.09 285 SER A C 1
ATOM 2224 O O . SER A 1 285 ? -20.449 -22.264 -3.928 1.00 45.09 285 SER A O 1
ATOM 2226 N N . ALA A 1 286 ? -19.020 -23.228 -5.358 1.00 42.19 286 ALA A N 1
ATOM 2227 C CA . ALA A 1 286 ? -19.709 -24.524 -5.355 1.00 42.19 286 ALA A CA 1
ATOM 2228 C C . ALA A 1 286 ? -19.359 -25.461 -4.178 1.00 42.19 286 ALA A C 1
ATOM 2230 O O . ALA A 1 286 ? -20.073 -26.428 -3.936 1.00 42.19 286 ALA A O 1
ATOM 2231 N N . ALA A 1 287 ? -18.272 -25.213 -3.436 1.00 44.50 287 ALA A N 1
ATOM 2232 C CA . ALA A 1 287 ? -17.732 -26.216 -2.505 1.00 44.50 287 ALA A CA 1
ATOM 2233 C C . ALA A 1 287 ? -18.271 -26.123 -1.064 1.00 44.50 287 ALA A C 1
ATOM 2235 O O . ALA A 1 287 ? -18.045 -27.029 -0.263 1.00 44.50 287 ALA A O 1
ATOM 2236 N N . ARG A 1 288 ? -18.938 -25.024 -0.686 1.00 57.25 288 ARG A N 1
ATOM 2237 C CA . ARG A 1 288 ? -19.452 -24.818 0.680 1.00 57.25 288 ARG A CA 1
ATOM 2238 C C . ARG A 1 288 ? -20.845 -24.201 0.629 1.00 57.25 288 ARG A C 1
ATOM 2240 O O . ARG A 1 288 ? -20.978 -23.030 0.286 1.00 57.25 288 ARG A O 1
ATOM 2247 N N . ALA A 1 289 ? -21.857 -24.982 1.001 1.00 66.62 289 ALA A N 1
ATOM 2248 C CA . ALA A 1 289 ? -23.251 -24.554 1.069 1.00 66.62 289 ALA A CA 1
ATOM 2249 C C . ALA A 1 289 ? -23.443 -23.473 2.153 1.00 66.62 289 ALA A C 1
ATOM 2251 O O . ALA A 1 289 ? -23.674 -23.773 3.322 1.00 66.62 289 ALA A O 1
ATOM 2252 N N . MET A 1 290 ? -23.294 -22.203 1.770 1.00 81.00 290 MET A N 1
ATOM 2253 C CA . MET A 1 290 ? -23.578 -21.037 2.610 1.00 81.00 290 MET A CA 1
ATOM 2254 C C . MET A 1 290 ? -24.853 -20.355 2.093 1.00 81.00 290 MET A C 1
ATOM 2256 O O . MET A 1 290 ? -24.802 -19.772 1.010 1.00 81.00 290 MET A O 1
ATOM 2260 N N . PRO A 1 291 ? -25.972 -20.384 2.840 1.00 85.06 291 PRO A N 1
ATOM 2261 C CA . PRO A 1 291 ? -27.281 -19.916 2.361 1.00 85.06 291 PRO A CA 1
ATOM 2262 C C . PRO A 1 291 ? -27.333 -18.454 1.881 1.00 85.06 291 PRO A C 1
ATOM 2264 O O . PRO A 1 291 ? -28.094 -18.112 0.979 1.00 85.06 291 PRO A O 1
ATOM 2267 N N . TRP A 1 292 ? -26.500 -17.584 2.457 1.00 86.56 292 TRP A N 1
ATOM 2268 C CA . TRP A 1 292 ? -26.413 -16.164 2.096 1.00 86.56 292 TRP A CA 1
ATOM 2269 C C . TRP A 1 292 ? -25.583 -15.890 0.828 1.00 86.56 292 TRP A C 1
ATOM 2271 O O . TRP A 1 292 ? -25.619 -14.774 0.297 1.00 86.56 292 TRP A O 1
ATOM 2281 N N . ARG A 1 293 ? -24.848 -16.879 0.297 1.00 82.25 293 ARG A N 1
ATOM 2282 C CA . ARG A 1 293 ? -24.118 -16.754 -0.974 1.00 82.25 293 ARG A CA 1
ATOM 2283 C C . ARG A 1 293 ? -25.039 -17.105 -2.140 1.00 82.25 293 ARG A C 1
ATOM 2285 O O . ARG A 1 293 ? -25.259 -18.273 -2.433 1.00 82.25 293 ARG A O 1
ATOM 2292 N N . LYS A 1 294 ? -25.554 -16.075 -2.806 1.00 83.31 294 LYS A N 1
ATOM 2293 C CA . LYS A 1 294 ? -26.356 -16.173 -4.033 1.00 83.31 294 LYS A CA 1
ATOM 2294 C C . LYS A 1 294 ? -25.609 -15.503 -5.183 1.00 83.31 294 LYS A C 1
ATOM 2296 O O . LYS A 1 294 ? -24.661 -14.756 -4.929 1.00 83.31 294 LYS A O 1
ATOM 2301 N N . ALA A 1 295 ? -26.038 -15.779 -6.415 1.00 79.44 295 ALA A N 1
ATOM 2302 C CA . ALA A 1 295 ? -25.538 -15.080 -7.593 1.00 79.44 295 ALA A CA 1
ATOM 2303 C C . ALA A 1 295 ? -25.688 -13.562 -7.414 1.00 79.44 295 ALA A C 1
ATOM 2305 O O . ALA A 1 295 ? -26.628 -13.094 -6.762 1.00 79.44 295 ALA A O 1
ATOM 2306 N N . TRP A 1 296 ? -24.719 -12.817 -7.941 1.00 82.00 296 TRP A N 1
ATOM 2307 C CA . TRP A 1 296 ? -24.832 -11.368 -8.016 1.00 82.00 296 TRP A CA 1
ATOM 2308 C C . TRP A 1 296 ? -25.994 -11.007 -8.947 1.00 82.00 296 TRP A C 1
ATOM 2310 O O . TRP A 1 296 ? -26.244 -11.715 -9.920 1.00 82.00 296 TRP A O 1
ATOM 2320 N N . ILE A 1 297 ? -26.732 -9.961 -8.589 1.00 82.81 297 ILE A N 1
ATOM 2321 C CA . ILE A 1 297 ? -27.905 -9.500 -9.329 1.00 82.81 297 ILE A CA 1
ATOM 2322 C C . ILE A 1 297 ? -27.423 -8.410 -10.273 1.00 82.81 297 ILE A C 1
ATOM 2324 O O . ILE A 1 297 ? -26.963 -7.377 -9.792 1.00 82.81 297 ILE A O 1
ATOM 2328 N N . ASP A 1 298 ? -27.533 -8.639 -11.580 1.00 80.44 298 ASP A N 1
ATOM 2329 C CA . ASP A 1 298 ? -27.216 -7.618 -12.573 1.00 80.44 298 ASP A CA 1
ATOM 2330 C C . ASP A 1 298 ? -28.391 -6.635 -12.700 1.00 80.44 298 ASP A C 1
ATOM 2332 O O . ASP A 1 298 ? -29.488 -7.046 -13.094 1.00 80.44 298 ASP A O 1
ATOM 2336 N N . PRO A 1 299 ? -28.207 -5.337 -12.383 1.00 81.56 299 PRO A N 1
ATOM 2337 C CA . PRO A 1 299 ? -29.255 -4.336 -12.555 1.00 81.56 299 PRO A CA 1
ATOM 2338 C C . PRO A 1 299 ? -29.785 -4.239 -13.993 1.00 81.56 299 PRO A C 1
ATOM 2340 O O . PRO A 1 299 ? -30.920 -3.808 -14.179 1.00 81.56 299 PRO A O 1
ATOM 2343 N N . GLN A 1 300 ? -28.999 -4.638 -15.002 1.00 82.44 300 GLN A N 1
ATOM 2344 C CA . GLN A 1 300 ? -29.394 -4.590 -16.414 1.00 82.44 300 GLN A CA 1
ATOM 2345 C C . GLN A 1 300 ? -30.436 -5.653 -16.793 1.00 82.44 300 GLN A C 1
ATOM 2347 O O . GLN A 1 300 ? -31.127 -5.494 -17.797 1.00 82.44 300 GLN A O 1
ATOM 2352 N N . GLU A 1 301 ? -30.585 -6.715 -15.996 1.00 84.31 301 GLU A N 1
ATOM 2353 C CA . GLU A 1 301 ? -31.565 -7.782 -16.245 1.00 84.31 301 GLU A CA 1
ATOM 2354 C C . GLU A 1 301 ? -33.001 -7.387 -15.852 1.00 84.31 301 GLU A C 1
ATOM 2356 O O . GLU A 1 301 ? -33.952 -8.082 -16.210 1.00 84.31 301 GLU A O 1
ATOM 2361 N N . TYR A 1 302 ? -33.184 -6.264 -15.147 1.00 85.12 302 TYR A N 1
ATOM 2362 C CA . TYR A 1 302 ? -34.480 -5.825 -14.629 1.00 85.12 302 TYR A CA 1
ATOM 2363 C C . TYR A 1 302 ? -34.977 -4.578 -15.364 1.00 85.12 302 TYR A C 1
ATOM 2365 O O . TYR A 1 302 ? -34.382 -3.506 -15.282 1.00 85.12 302 TYR A O 1
ATOM 2373 N N . SER A 1 303 ? -36.121 -4.696 -16.041 1.00 79.06 303 SER A N 1
ATOM 2374 C CA . SER A 1 303 ? -36.777 -3.565 -16.714 1.00 79.06 303 SER A CA 1
ATOM 2375 C C . SER A 1 303 ? -37.653 -2.720 -15.781 1.00 79.06 303 SER A C 1
ATOM 2377 O O . SER A 1 303 ? -37.876 -1.542 -16.057 1.00 79.06 303 SER A O 1
ATOM 2379 N N . ASP A 1 304 ? -38.173 -3.307 -14.695 1.00 89.25 304 ASP A N 1
ATOM 2380 C CA . ASP A 1 304 ? -38.959 -2.594 -13.682 1.00 89.25 304 ASP A CA 1
ATOM 2381 C C . ASP A 1 304 ? -38.073 -2.156 -12.505 1.00 89.25 304 ASP A C 1
ATOM 2383 O O . ASP A 1 304 ? -37.552 -2.971 -11.740 1.00 89.25 304 ASP A O 1
ATOM 2387 N N . ALA A 1 305 ? -37.956 -0.840 -12.320 1.00 84.81 305 ALA A N 1
ATOM 2388 C CA . ALA A 1 305 ? -37.216 -0.246 -11.212 1.00 84.81 305 ALA A CA 1
ATOM 2389 C C . ALA A 1 305 ? -37.812 -0.608 -9.835 1.00 84.81 305 ALA A C 1
ATOM 2391 O O . ALA A 1 305 ? -37.085 -0.659 -8.839 1.00 84.81 305 ALA A O 1
ATOM 2392 N N . GLY A 1 306 ? -39.123 -0.868 -9.757 1.00 87.50 306 GLY A N 1
ATOM 2393 C CA . GLY A 1 306 ? -39.792 -1.279 -8.523 1.00 87.50 306 GLY A CA 1
ATOM 2394 C C . GLY A 1 306 ? -39.416 -2.697 -8.094 1.00 87.50 306 GLY A C 1
ATOM 2395 O O . GLY A 1 306 ? -39.128 -2.936 -6.917 1.00 87.50 306 GLY A O 1
ATOM 2396 N N . GLU A 1 307 ? -39.384 -3.627 -9.046 1.00 88.69 307 GLU A N 1
ATOM 2397 C CA . GLU A 1 307 ? -38.925 -5.000 -8.836 1.00 88.69 307 GLU A CA 1
ATOM 2398 C C . GLU A 1 307 ? -37.443 -5.051 -8.449 1.00 88.69 307 GLU A C 1
ATOM 2400 O O . GLU A 1 307 ? -37.108 -5.637 -7.414 1.00 88.69 307 GLU A O 1
ATOM 2405 N N . LEU A 1 308 ? -36.579 -4.353 -9.198 1.00 88.12 308 LEU A N 1
ATOM 2406 C CA . LEU A 1 308 ? -35.147 -4.261 -8.903 1.00 88.12 308 LEU A CA 1
ATOM 2407 C C . LEU A 1 308 ? -34.904 -3.766 -7.472 1.00 88.12 308 LEU A C 1
ATOM 2409 O O . LEU A 1 308 ? -34.137 -4.370 -6.720 1.00 88.12 308 LEU A O 1
ATOM 2413 N N . ARG A 1 309 ? -35.617 -2.712 -7.054 1.00 90.38 309 ARG A N 1
ATOM 2414 C CA . ARG A 1 309 ? -35.510 -2.172 -5.694 1.00 90.38 309 ARG A CA 1
ATOM 2415 C C . ARG A 1 309 ? -35.846 -3.218 -4.631 1.00 90.38 309 ARG A C 1
ATOM 2417 O O . ARG A 1 309 ? -35.095 -3.349 -3.671 1.00 90.38 309 ARG A O 1
ATOM 2424 N N . ARG A 1 310 ? -36.941 -3.971 -4.785 1.00 89.56 310 ARG A N 1
ATOM 2425 C CA . ARG A 1 310 ? -37.355 -5.003 -3.810 1.00 89.56 310 ARG A CA 1
ATOM 2426 C C . ARG A 1 310 ? -36.345 -6.145 -3.718 1.00 89.56 310 ARG A C 1
ATOM 2428 O O . ARG A 1 310 ? -36.077 -6.653 -2.629 1.00 89.56 310 ARG A O 1
ATOM 2435 N N . VAL A 1 311 ? -35.786 -6.547 -4.856 1.00 90.50 311 VAL A N 1
ATOM 2436 C CA . VAL A 1 311 ? -34.772 -7.604 -4.929 1.00 90.50 311 VAL A CA 1
ATOM 2437 C C . VAL A 1 311 ? -33.474 -7.153 -4.253 1.00 90.50 311 VAL A C 1
ATOM 2439 O O . VAL A 1 311 ? -32.945 -7.882 -3.410 1.00 90.50 311 VAL A O 1
ATOM 2442 N N . LEU A 1 312 ? -33.003 -5.937 -4.548 1.00 90.50 312 LEU A N 1
ATOM 2443 C CA . LEU A 1 312 ? -31.820 -5.346 -3.916 1.00 90.50 312 LEU A CA 1
ATOM 2444 C C . LEU A 1 312 ? -32.013 -5.134 -2.415 1.00 90.50 312 LEU A C 1
ATOM 2446 O O . LEU A 1 312 ? -31.119 -5.450 -1.637 1.00 90.50 312 LEU A O 1
ATOM 2450 N N . GLU A 1 313 ? -33.186 -4.677 -1.988 1.00 92.69 313 GLU A N 1
ATOM 2451 C CA . GLU A 1 313 ? -33.524 -4.483 -0.578 1.00 92.69 313 GLU A CA 1
ATOM 2452 C C . GLU A 1 313 ? -33.426 -5.792 0.213 1.00 92.69 313 GLU A C 1
ATOM 2454 O O . GLU A 1 313 ? -32.742 -5.871 1.239 1.00 92.69 313 GLU A O 1
ATOM 2459 N N . ARG A 1 314 ? -34.032 -6.862 -0.316 1.00 92.12 314 ARG A N 1
ATOM 2460 C CA . ARG A 1 314 ? -33.937 -8.198 0.275 1.00 92.12 314 ARG A CA 1
ATOM 2461 C C . ARG A 1 314 ? -32.501 -8.714 0.267 1.00 92.12 314 ARG A C 1
ATOM 2463 O O . ARG A 1 314 ? -32.048 -9.280 1.262 1.00 92.12 314 ARG A O 1
ATOM 2470 N N . ARG A 1 315 ? -31.769 -8.523 -0.834 1.00 91.75 315 ARG A N 1
ATOM 2471 C CA . ARG A 1 315 ? -30.378 -8.973 -0.947 1.00 91.75 315 ARG A CA 1
ATOM 2472 C C . ARG A 1 315 ? -29.470 -8.247 0.043 1.00 91.75 315 ARG A C 1
ATOM 2474 O O . ARG A 1 315 ? -28.656 -8.896 0.699 1.00 91.75 315 ARG A O 1
ATOM 2481 N N . ALA A 1 316 ? -29.637 -6.935 0.182 1.00 92.50 316 ALA A N 1
ATOM 2482 C CA . ALA A 1 316 ? -28.891 -6.114 1.121 1.00 92.50 316 ALA A CA 1
ATOM 2483 C C . ALA A 1 316 ? -29.130 -6.568 2.562 1.00 92.50 316 ALA A C 1
ATOM 2485 O O . ALA A 1 316 ? -28.175 -6.735 3.319 1.00 92.50 316 ALA A O 1
ATOM 2486 N N . TYR A 1 317 ? -30.387 -6.853 2.911 1.00 94.69 317 TYR A N 1
ATOM 2487 C CA . TYR A 1 317 ? -30.756 -7.407 4.209 1.00 94.69 317 TYR A CA 1
ATOM 2488 C C . TYR A 1 317 ? -30.092 -8.770 4.480 1.00 94.69 317 TYR A C 1
ATOM 2490 O O . TYR A 1 317 ? -29.446 -8.949 5.512 1.00 94.69 317 TYR A O 1
ATOM 2498 N N . GLU A 1 318 ? -30.177 -9.711 3.536 1.00 93.62 318 GLU A N 1
ATOM 2499 C CA . GLU A 1 318 ? -29.580 -11.049 3.659 1.00 93.62 318 GLU A CA 1
ATOM 2500 C C . GLU A 1 318 ? -28.064 -11.003 3.906 1.00 93.62 318 GLU A C 1
ATOM 2502 O O . GLU A 1 318 ? -27.552 -11.690 4.799 1.00 93.62 318 GLU A O 1
ATOM 2507 N N . VAL A 1 319 ? -27.356 -10.186 3.115 1.00 90.94 319 VAL A N 1
ATOM 2508 C CA . VAL A 1 319 ? -25.903 -9.999 3.219 1.00 90.94 319 VAL A CA 1
ATOM 2509 C C . VAL A 1 319 ? -25.560 -9.326 4.542 1.00 90.94 319 VAL A C 1
ATOM 2511 O O . VAL A 1 319 ? -24.731 -9.849 5.286 1.00 90.94 319 VAL A O 1
ATOM 2514 N N . TRP A 1 320 ? -26.242 -8.234 4.893 1.00 94.00 320 TRP A N 1
ATOM 2515 C CA . TRP A 1 320 ? -26.004 -7.501 6.135 1.00 94.00 320 TRP A CA 1
ATOM 2516 C C . TRP A 1 320 ? -26.137 -8.387 7.379 1.00 94.00 320 TRP A C 1
ATOM 2518 O O . TRP A 1 320 ? -25.220 -8.423 8.203 1.00 94.00 320 TRP A O 1
ATOM 2528 N N . ILE A 1 321 ? -27.223 -9.160 7.497 1.00 94.12 321 ILE A N 1
ATOM 2529 C CA . ILE A 1 321 ? -27.422 -10.072 8.633 1.00 94.12 321 ILE A CA 1
ATOM 2530 C C . ILE A 1 321 ? -26.321 -11.135 8.684 1.00 94.12 321 ILE A C 1
ATOM 2532 O O . ILE A 1 321 ? -25.774 -11.403 9.759 1.00 94.12 321 ILE A O 1
ATOM 2536 N N . SER A 1 322 ? -25.945 -11.708 7.535 1.00 92.31 322 SER A N 1
ATOM 2537 C CA . SER A 1 322 ? -24.877 -12.712 7.482 1.00 92.31 322 SER A CA 1
ATOM 2538 C C . SER A 1 322 ? -23.526 -12.155 7.945 1.00 92.31 322 SER A C 1
ATOM 2540 O O . SER A 1 322 ? -22.858 -12.786 8.765 1.00 92.31 322 SER A O 1
ATOM 2542 N N . GLU A 1 323 ? -23.161 -10.942 7.517 1.00 90.81 323 GLU A N 1
ATOM 2543 C CA . GLU A 1 323 ? -21.894 -10.305 7.882 1.00 90.81 323 GLU A CA 1
ATOM 2544 C C . GLU A 1 323 ? -21.828 -10.003 9.381 1.00 90.81 323 GLU A C 1
ATOM 2546 O O . GLU A 1 323 ? -20.807 -10.255 10.021 1.00 90.81 323 GLU A O 1
ATOM 2551 N N . ILE A 1 324 ? -22.923 -9.529 9.988 1.00 89.94 324 ILE A N 1
ATOM 2552 C CA . ILE A 1 324 ? -22.949 -9.268 11.433 1.00 89.94 324 ILE A CA 1
ATOM 2553 C C . ILE A 1 324 ? -22.906 -10.570 12.248 1.00 89.94 324 ILE A C 1
ATOM 2555 O O . ILE A 1 324 ? -22.239 -10.615 13.289 1.00 89.94 324 ILE A O 1
ATOM 2559 N N . MET A 1 325 ? -23.570 -11.642 11.799 1.00 90.38 325 MET A N 1
ATOM 2560 C CA . MET A 1 325 ? -23.496 -12.950 12.464 1.00 90.38 325 MET A CA 1
ATOM 2561 C C . MET A 1 325 ? -22.086 -13.555 12.376 1.00 90.38 325 MET A C 1
ATOM 2563 O O . MET A 1 325 ? -21.576 -14.072 13.373 1.00 90.38 325 MET A O 1
ATOM 2567 N N . LEU A 1 326 ? -21.425 -13.444 11.218 1.00 88.38 326 LEU A N 1
ATOM 2568 C CA . LEU A 1 326 ? -20.078 -13.975 10.972 1.00 88.38 326 LEU A CA 1
ATOM 2569 C C . LEU A 1 326 ? -18.974 -13.238 11.737 1.00 88.38 326 LEU A C 1
ATOM 2571 O O . LEU A 1 326 ? -17.892 -13.796 11.942 1.00 88.38 326 LEU A O 1
ATOM 2575 N N . GLN A 1 327 ? -19.233 -12.029 12.241 1.00 82.56 327 GLN A N 1
ATOM 2576 C CA . GLN A 1 327 ? -18.303 -11.365 13.150 1.00 82.56 327 GLN A CA 1
ATOM 2577 C C . GLN A 1 327 ? -18.070 -12.241 14.389 1.00 82.56 327 GLN A C 1
ATOM 2579 O O . GLN A 1 327 ? -18.965 -12.475 15.196 1.00 82.56 327 GLN A O 1
ATOM 2584 N N . GLN A 1 328 ? -16.845 -12.737 14.555 1.00 73.19 328 GLN A N 1
ATOM 2585 C CA . GLN A 1 328 ? -16.430 -13.519 15.727 1.00 73.19 328 GLN A CA 1
ATOM 2586 C C . GLN A 1 328 ? -17.250 -14.806 15.983 1.00 73.19 328 GLN A C 1
ATOM 2588 O O . GLN A 1 328 ? -17.188 -15.353 17.083 1.00 73.19 328 GLN A O 1
ATOM 2593 N N . THR A 1 329 ? -17.964 -15.327 14.974 1.00 81.31 329 THR A N 1
ATOM 2594 C CA . THR A 1 329 ? -18.697 -16.606 15.042 1.00 81.31 329 THR A CA 1
ATOM 2595 C C . THR A 1 329 ? -18.315 -17.487 13.854 1.00 81.31 329 THR A C 1
ATOM 2597 O O . THR A 1 329 ? -18.102 -17.002 12.746 1.00 81.31 329 THR A O 1
ATOM 2600 N N . ARG A 1 330 ? -18.196 -18.802 14.066 1.00 80.88 330 ARG A N 1
ATOM 2601 C CA . ARG A 1 330 ? -17.811 -19.749 13.005 1.00 80.88 330 ARG A CA 1
ATOM 2602 C C . ARG A 1 330 ? -18.960 -19.968 12.016 1.00 80.88 330 ARG A C 1
ATOM 2604 O O . ARG A 1 330 ? -20.103 -20.121 12.436 1.00 80.88 330 ARG A O 1
ATOM 2611 N N . VAL A 1 331 ? -18.628 -20.099 10.726 1.00 82.25 331 VAL A N 1
ATOM 2612 C CA . VAL A 1 331 ? -19.591 -20.325 9.625 1.00 82.25 331 VAL A CA 1
ATOM 2613 C C . VAL A 1 331 ? -20.558 -21.475 9.921 1.00 82.25 331 VAL A C 1
ATOM 2615 O O . VAL A 1 331 ? -21.756 -21.309 9.734 1.00 82.25 331 VAL A O 1
ATOM 2618 N N . SER A 1 332 ? -20.064 -22.607 10.435 1.00 84.00 332 SER A N 1
ATOM 2619 C CA . SER A 1 332 ? -20.888 -23.793 10.715 1.00 84.00 332 SER A CA 1
ATOM 2620 C C . SER A 1 332 ? -22.017 -23.538 11.715 1.00 84.00 332 SER A C 1
ATOM 2622 O O . SER A 1 332 ? -23.064 -24.156 11.605 1.00 84.00 332 SER A O 1
ATOM 2624 N N . VAL A 1 333 ? -21.823 -22.621 12.669 1.00 86.12 333 VAL A N 1
ATOM 2625 C CA . VAL A 1 333 ? -22.857 -22.236 13.643 1.00 86.12 333 VAL A CA 1
ATOM 2626 C C . VAL A 1 333 ? -23.826 -21.235 13.019 1.00 86.12 333 VAL A C 1
ATOM 2628 O O . VAL A 1 333 ? -25.026 -21.300 13.256 1.00 86.12 333 VAL A O 1
ATOM 2631 N N . VAL A 1 334 ? -23.316 -20.308 12.204 1.00 90.06 334 VAL A N 1
ATOM 2632 C CA . VAL A 1 334 ? -24.127 -19.234 11.613 1.00 90.06 334 VAL A CA 1
ATOM 2633 C C . VAL A 1 334 ? -25.175 -19.770 10.637 1.00 90.06 334 VAL A C 1
ATOM 2635 O O . VAL A 1 334 ? -26.250 -19.190 10.565 1.00 90.06 334 VAL A O 1
ATOM 2638 N N . ILE A 1 335 ? -24.915 -20.881 9.939 1.00 89.19 335 ILE A N 1
ATOM 2639 C CA . ILE A 1 335 ? -25.863 -21.485 8.983 1.00 89.19 335 ILE A CA 1
ATOM 2640 C C . ILE A 1 335 ? -27.247 -21.704 9.616 1.00 89.19 335 ILE A C 1
ATOM 2642 O O . ILE A 1 335 ? -28.244 -21.193 9.103 1.00 89.19 335 ILE A O 1
ATOM 2646 N N . ASP A 1 336 ? -27.311 -22.380 10.764 1.00 89.81 336 ASP A N 1
ATOM 2647 C CA . ASP A 1 336 ? -28.585 -22.711 11.416 1.00 89.81 336 ASP A CA 1
ATOM 2648 C C . ASP A 1 336 ? -29.293 -21.481 11.997 1.00 89.81 336 ASP A C 1
ATOM 2650 O O . ASP A 1 336 ? -30.523 -21.397 12.004 1.00 89.81 336 ASP A O 1
ATOM 2654 N N . TYR A 1 337 ? -28.530 -20.509 12.505 1.00 91.94 337 TYR A N 1
ATOM 2655 C CA . TYR A 1 337 ? -29.099 -19.263 13.023 1.00 91.94 337 TYR A CA 1
ATOM 2656 C C . TYR A 1 337 ? -29.635 -18.380 11.904 1.00 91.94 337 TYR A C 1
ATOM 2658 O O . TYR A 1 337 ? -30.741 -17.865 12.029 1.00 91.94 337 TYR A O 1
ATOM 2666 N N . TRP A 1 338 ? -28.893 -18.248 10.806 1.00 94.00 338 TRP A N 1
ATOM 2667 C CA . TRP A 1 338 ? -29.305 -17.454 9.657 1.00 94.00 338 TRP A CA 1
ATOM 2668 C C . TRP A 1 338 ? -30.574 -18.029 9.022 1.00 94.00 338 TRP A C 1
ATOM 2670 O O . TRP A 1 338 ? -31.512 -17.283 8.769 1.00 94.00 338 TRP A O 1
ATOM 2680 N N . ASN A 1 339 ? -30.670 -19.355 8.862 1.00 93.19 339 ASN A N 1
ATOM 2681 C CA . ASN A 1 339 ? -31.873 -19.995 8.319 1.00 93.19 339 ASN A CA 1
ATOM 2682 C C . ASN A 1 339 ? -33.114 -19.748 9.196 1.00 93.19 339 ASN A C 1
ATOM 2684 O O . ASN A 1 339 ? -34.162 -19.362 8.681 1.00 93.19 339 ASN A O 1
ATOM 2688 N N . ARG A 1 340 ? -33.003 -19.916 10.523 1.00 92.94 340 ARG A N 1
ATOM 2689 C CA . ARG A 1 340 ? -34.112 -19.633 11.456 1.00 92.94 340 ARG A CA 1
ATOM 2690 C C . ARG A 1 340 ? -34.484 -18.152 11.480 1.00 92.94 340 ARG A C 1
ATOM 2692 O O . ARG A 1 340 ? -35.663 -17.819 11.554 1.00 92.94 340 ARG A O 1
ATOM 2699 N N . TRP A 1 341 ? -33.485 -17.278 11.406 1.00 95.00 341 TRP A N 1
ATOM 2700 C CA . TRP A 1 341 ? -33.679 -15.834 11.369 1.00 95.00 341 TRP A CA 1
ATOM 2701 C C . TRP A 1 341 ? -34.434 -15.406 10.113 1.00 95.00 341 TRP A C 1
ATOM 2703 O O . TRP A 1 341 ? -35.465 -14.755 10.224 1.00 95.00 341 TRP A O 1
ATOM 2713 N N . MET A 1 342 ? -33.978 -15.837 8.934 1.00 94.50 342 MET A N 1
ATOM 2714 C CA . MET A 1 342 ? -34.610 -15.511 7.653 1.00 94.50 342 MET A CA 1
ATOM 2715 C C . MET A 1 342 ? -35.998 -16.139 7.490 1.00 94.50 342 MET A C 1
ATOM 2717 O O . MET A 1 342 ? -36.817 -15.608 6.746 1.00 94.50 342 MET A O 1
ATOM 2721 N N . ALA A 1 343 ? -36.282 -17.249 8.180 1.00 93.56 343 ALA A N 1
ATOM 2722 C CA . ALA A 1 343 ? -37.625 -17.820 8.240 1.00 93.56 343 ALA A CA 1
ATOM 2723 C C . ALA A 1 343 ? -38.582 -16.986 9.111 1.00 93.56 343 ALA A C 1
ATOM 2725 O O . ALA A 1 343 ? -39.759 -16.880 8.778 1.00 93.56 343 ALA A O 1
ATOM 2726 N N . LYS A 1 344 ? -38.092 -16.393 10.213 1.00 94.06 344 LYS A N 1
ATOM 2727 C CA . LYS A 1 344 ? -38.900 -15.566 11.129 1.00 94.06 344 LYS A CA 1
ATOM 2728 C C . LYS A 1 344 ? -39.072 -14.129 10.625 1.00 94.06 344 LYS A C 1
ATOM 2730 O O . LYS A 1 344 ? -40.169 -13.589 10.712 1.00 94.06 344 LYS A O 1
ATOM 2735 N N . TRP A 1 345 ? -38.013 -13.535 10.077 1.00 96.44 345 TRP A N 1
ATOM 2736 C CA . TRP A 1 345 ? -38.006 -12.186 9.507 1.00 96.44 345 TRP A CA 1
ATOM 2737 C C . TRP A 1 345 ? -37.375 -12.210 8.111 1.00 96.44 345 TRP A C 1
ATOM 2739 O O . TRP A 1 345 ? -36.163 -12.038 7.975 1.00 96.44 345 TRP A O 1
ATOM 2749 N N . PRO A 1 346 ? -38.175 -12.457 7.060 1.00 93.62 346 PRO A N 1
ATOM 2750 C CA . PRO A 1 346 ? -37.673 -12.499 5.689 1.00 93.62 346 PRO A CA 1
ATOM 2751 C C . PRO A 1 346 ? -37.200 -11.140 5.159 1.00 93.62 346 PRO A C 1
ATOM 2753 O O . PRO A 1 346 ? -36.340 -11.104 4.275 1.00 93.62 346 PRO A O 1
ATOM 2756 N N . THR A 1 347 ? -37.767 -10.039 5.665 1.00 94.06 347 THR A N 1
ATOM 2757 C CA . THR A 1 347 ? -37.468 -8.670 5.223 1.00 94.06 347 THR A CA 1
ATOM 2758 C C . THR A 1 347 ? -37.011 -7.767 6.369 1.00 94.06 347 THR A C 1
ATOM 2760 O O . THR A 1 347 ? -37.250 -8.036 7.551 1.00 94.06 347 THR A O 1
ATOM 2763 N N . ILE A 1 348 ? -36.370 -6.648 6.021 1.00 94.25 348 ILE A N 1
ATOM 2764 C CA . ILE A 1 348 ? -35.947 -5.643 7.003 1.00 94.25 348 ILE A CA 1
ATOM 2765 C C . ILE A 1 348 ? -37.146 -4.973 7.693 1.00 94.25 348 ILE A C 1
ATOM 2767 O O . ILE A 1 348 ? -37.039 -4.585 8.855 1.00 94.25 348 ILE A O 1
ATOM 2771 N N . GLN A 1 349 ? -38.304 -4.893 7.027 1.00 94.06 349 GLN A N 1
ATOM 2772 C CA . GLN A 1 349 ? -39.553 -4.385 7.597 1.00 94.06 349 GLN A CA 1
ATOM 2773 C C . GLN A 1 349 ? -40.113 -5.326 8.658 1.00 94.06 349 GLN A C 1
ATOM 2775 O O . GLN A 1 349 ? -40.592 -4.852 9.687 1.00 94.06 349 GLN A O 1
ATOM 2780 N N . ASP A 1 350 ? -40.043 -6.639 8.428 1.00 94.56 350 ASP A N 1
ATOM 2781 C CA . ASP A 1 350 ? -40.490 -7.633 9.408 1.00 94.56 350 ASP A CA 1
ATOM 2782 C C . ASP A 1 350 ? -39.632 -7.555 10.671 1.00 94.56 350 ASP A C 1
ATOM 2784 O O . ASP A 1 350 ? -40.154 -7.569 11.784 1.00 94.56 350 ASP A O 1
ATOM 2788 N N . LEU A 1 351 ? -38.318 -7.392 10.495 1.00 94.69 351 LEU A N 1
ATOM 2789 C CA . LEU A 1 351 ? -37.391 -7.207 11.605 1.00 94.69 351 LEU A CA 1
ATOM 2790 C C . LEU A 1 351 ? -37.619 -5.879 12.339 1.00 94.69 351 LEU A C 1
ATOM 2792 O O . LEU A 1 351 ? -37.556 -5.851 13.561 1.00 94.69 351 LEU A O 1
ATOM 2796 N N . ALA A 1 352 ? -37.882 -4.783 11.624 1.00 94.31 352 ALA A N 1
ATOM 2797 C CA . ALA A 1 352 ? -38.115 -3.474 12.237 1.00 94.31 352 ALA A CA 1
ATOM 2798 C C . ALA A 1 352 ? -39.400 -3.421 13.085 1.00 94.31 352 ALA A C 1
ATOM 2800 O O . ALA A 1 352 ? -39.491 -2.602 13.999 1.00 94.31 352 ALA A O 1
ATOM 2801 N N . LYS A 1 353 ? -40.385 -4.275 12.776 1.00 94.44 353 LYS A N 1
ATOM 2802 C CA . LYS A 1 353 ? -41.647 -4.419 13.522 1.00 94.44 353 LYS A CA 1
ATOM 2803 C C . LYS A 1 353 ? -41.571 -5.431 14.668 1.00 94.44 353 LYS A C 1
ATOM 2805 O O . LYS A 1 353 ? -42.533 -5.540 15.424 1.00 94.44 353 LYS A O 1
ATOM 2810 N N . ALA A 1 354 ? -40.491 -6.202 14.758 1.00 94.38 354 ALA A N 1
ATOM 2811 C CA . ALA A 1 354 ? -40.345 -7.245 15.760 1.00 94.38 354 ALA A CA 1
ATOM 2812 C C . ALA A 1 354 ? -40.222 -6.661 17.174 1.00 94.38 354 ALA A C 1
ATOM 2814 O O . ALA A 1 354 ? -39.714 -5.556 17.365 1.00 94.38 354 ALA A O 1
ATOM 2815 N N . ASP A 1 355 ? -40.641 -7.430 18.178 1.00 92.25 355 ASP A N 1
ATOM 2816 C CA . ASP A 1 355 ? -40.359 -7.076 19.566 1.00 92.25 355 ASP A CA 1
ATOM 2817 C C . ASP A 1 355 ? -38.859 -7.266 19.871 1.00 92.25 355 ASP A C 1
ATOM 2819 O O . ASP A 1 355 ? -38.215 -8.211 19.398 1.00 92.25 355 ASP A O 1
ATOM 2823 N N . GLU A 1 356 ? -38.276 -6.373 20.672 1.00 88.75 356 GLU A N 1
ATOM 2824 C CA . GLU A 1 356 ? -36.860 -6.450 21.042 1.00 88.75 356 GLU A CA 1
ATOM 2825 C C . GLU A 1 356 ? -36.527 -7.763 21.776 1.00 88.75 356 GLU A C 1
ATOM 2827 O O . GLU A 1 356 ? -35.467 -8.354 21.543 1.00 88.75 356 GLU A O 1
ATOM 2832 N N . GLN A 1 357 ? -37.440 -8.271 22.612 1.00 86.75 357 GLN A N 1
ATOM 2833 C CA . GLN A 1 357 ? -37.269 -9.542 23.320 1.00 86.75 357 GLN A CA 1
ATOM 2834 C C . GLN A 1 357 ? -37.234 -10.725 22.352 1.00 86.75 357 GLN A C 1
ATOM 2836 O O . GLN A 1 357 ? -36.420 -11.640 22.508 1.00 86.75 357 GLN A O 1
ATOM 2841 N N . ASP A 1 358 ? -38.070 -10.683 21.317 1.00 90.06 358 ASP A N 1
ATOM 2842 C CA . ASP A 1 358 ? -38.112 -11.690 20.264 1.00 90.06 358 ASP A CA 1
ATOM 2843 C C . ASP A 1 358 ? -36.792 -11.748 19.486 1.00 90.06 358 ASP A C 1
ATOM 2845 O O . ASP A 1 358 ? -36.275 -12.837 19.204 1.00 90.06 358 ASP A O 1
ATOM 2849 N N . VAL A 1 359 ? -36.222 -10.579 19.180 1.00 91.50 359 VAL A N 1
ATOM 2850 C CA . VAL A 1 359 ? -34.922 -10.438 18.510 1.00 91.50 359 VAL A CA 1
ATOM 2851 C C . VAL A 1 359 ? -33.786 -10.984 19.379 1.00 91.50 359 VAL A C 1
ATOM 2853 O O . VAL A 1 359 ? -32.955 -11.767 18.907 1.00 91.50 359 VAL A O 1
ATOM 2856 N N . LEU A 1 360 ? -33.760 -10.631 20.666 1.00 88.31 360 LEU A N 1
ATOM 2857 C CA . LEU A 1 360 ? -32.767 -11.141 21.617 1.00 88.31 360 LEU A CA 1
ATOM 2858 C C . LEU A 1 360 ? -32.890 -12.657 21.823 1.00 88.31 360 LEU A C 1
ATOM 2860 O O . LEU A 1 360 ? -31.874 -13.350 21.937 1.00 88.31 360 LEU A O 1
ATOM 2864 N N . SER A 1 361 ? -34.118 -13.179 21.827 1.00 87.38 361 SER A N 1
ATOM 2865 C CA . SER A 1 361 ? -34.402 -14.611 21.920 1.00 87.38 361 SER A CA 1
ATOM 2866 C C . SER A 1 361 ? -33.893 -15.369 20.691 1.00 87.38 361 SER A C 1
ATOM 2868 O O . SER A 1 361 ? -33.206 -16.381 20.833 1.00 87.38 361 SER A O 1
ATOM 2870 N N . ALA A 1 362 ? -34.115 -14.844 19.481 1.00 88.00 362 ALA A N 1
ATOM 2871 C CA . ALA A 1 362 ? -33.592 -15.439 18.250 1.00 88.00 362 ALA A CA 1
ATOM 2872 C C . ALA A 1 362 ? -32.051 -15.406 18.165 1.00 88.00 362 ALA A C 1
ATOM 2874 O O . ALA A 1 362 ? -31.442 -16.299 17.574 1.00 88.00 362 ALA A O 1
ATOM 2875 N N . TRP A 1 363 ? -31.409 -14.415 18.796 1.00 90.00 363 TRP A N 1
ATOM 2876 C CA . TRP A 1 363 ? -29.946 -14.293 18.876 1.00 90.00 363 TRP A CA 1
ATOM 2877 C C . TRP A 1 363 ? -29.308 -15.119 20.008 1.00 90.00 363 TRP A C 1
ATOM 2879 O O . TRP A 1 363 ? -28.078 -15.183 20.142 1.00 90.00 363 TRP A O 1
ATOM 2889 N N . ARG A 1 364 ? -30.127 -15.755 20.855 1.00 81.31 364 ARG A N 1
ATOM 2890 C CA . ARG A 1 364 ? -29.680 -16.523 22.021 1.00 81.31 364 ARG A CA 1
ATOM 2891 C C . ARG A 1 364 ? -28.712 -17.628 21.597 1.00 81.31 364 ARG A C 1
ATOM 2893 O O . ARG A 1 364 ? -29.101 -18.555 20.904 1.00 81.31 364 ARG A O 1
ATOM 2900 N N . GLY A 1 365 ? -27.464 -17.538 22.062 1.00 79.88 365 GLY A N 1
ATOM 2901 C CA . GLY A 1 365 ? -26.403 -18.519 21.788 1.00 79.88 365 GLY A CA 1
ATOM 2902 C C . GLY A 1 365 ? -25.314 -18.068 20.804 1.00 79.88 365 GLY A C 1
ATOM 2903 O O . GLY A 1 365 ? -24.235 -18.652 20.817 1.00 79.88 365 GLY A O 1
ATOM 2904 N N . LEU A 1 366 ? -25.517 -16.984 20.040 1.00 78.56 366 LEU A N 1
ATOM 2905 C CA . LEU A 1 366 ? -24.471 -16.400 19.173 1.00 78.56 366 LEU A CA 1
ATOM 2906 C C . LEU A 1 366 ? -23.461 -15.522 19.933 1.00 78.56 366 LEU A C 1
ATOM 2908 O O . LEU A 1 366 ? -22.394 -15.187 19.416 1.00 78.56 366 LEU A O 1
ATOM 2912 N N . GLY A 1 367 ? -23.795 -15.122 21.164 1.00 77.00 367 GLY A N 1
ATOM 2913 C CA . GLY A 1 367 ? -22.987 -14.203 21.964 1.00 77.00 367 GLY A CA 1
ATOM 2914 C C . GLY A 1 367 ? -22.954 -12.775 21.400 1.00 77.00 367 GLY A C 1
ATOM 2915 O O . GLY A 1 367 ? -23.450 -12.489 20.307 1.00 77.00 367 GLY A O 1
ATOM 2916 N N . TYR A 1 368 ? -22.353 -11.852 22.159 1.00 78.06 368 TYR A N 1
ATOM 2917 C CA . TYR A 1 368 ? -22.283 -10.421 21.818 1.00 78.06 368 TYR A CA 1
ATOM 2918 C C . TYR A 1 368 ? -23.662 -9.830 21.473 1.00 78.06 368 TYR A C 1
ATOM 2920 O O . TYR A 1 368 ? -23.881 -9.335 20.366 1.00 78.06 368 TYR A O 1
ATOM 2928 N N . TYR A 1 369 ? -24.593 -9.894 22.428 1.00 80.00 369 TYR A N 1
ATOM 2929 C CA . TYR A 1 369 ? -25.996 -9.483 22.262 1.00 80.00 369 TYR A CA 1
ATOM 2930 C C . TYR A 1 369 ? -26.176 -8.021 21.849 1.00 80.00 369 TYR A C 1
ATOM 2932 O O . TYR A 1 369 ? -27.152 -7.691 21.185 1.00 80.00 369 TYR A O 1
ATOM 2940 N N . SER A 1 370 ? -25.195 -7.158 22.128 1.00 82.62 370 SER A N 1
ATOM 2941 C CA . SER A 1 370 ? -25.198 -5.781 21.628 1.00 82.62 370 SER A CA 1
ATOM 2942 C C . SER A 1 370 ? -25.244 -5.687 20.099 1.00 82.62 370 SER A C 1
ATOM 2944 O O . SER A 1 370 ? -25.686 -4.668 19.574 1.00 82.62 370 SER A O 1
ATOM 2946 N N . ARG A 1 371 ? -24.838 -6.736 19.366 1.00 86.62 371 ARG A N 1
ATOM 2947 C CA . ARG A 1 371 ? -25.040 -6.828 17.912 1.00 86.62 371 ARG A CA 1
ATOM 2948 C C . ARG A 1 371 ? -26.513 -6.978 17.546 1.00 86.62 371 ARG A C 1
ATOM 2950 O O . ARG A 1 371 ? -26.953 -6.286 16.640 1.00 86.62 371 ARG A O 1
ATOM 2957 N N . ALA A 1 372 ? -27.262 -7.811 18.265 1.00 86.88 372 ALA A N 1
ATOM 2958 C CA . ALA A 1 372 ? -28.691 -8.018 18.029 1.00 86.88 372 ALA A CA 1
ATOM 2959 C C . ALA A 1 372 ? -29.481 -6.724 18.252 1.00 86.88 372 ALA A C 1
ATOM 2961 O O . ALA A 1 372 ? -30.240 -6.305 17.383 1.00 86.88 372 ALA A O 1
ATOM 2962 N N . THR A 1 373 ? -29.213 -6.032 19.365 1.00 86.62 373 THR A N 1
ATOM 2963 C CA . THR A 1 373 ? -29.826 -4.729 19.655 1.00 86.62 373 THR A CA 1
ATOM 2964 C C . THR A 1 373 ? -29.483 -3.706 18.571 1.00 86.62 373 THR A C 1
ATOM 2966 O O . THR A 1 373 ? -30.369 -3.030 18.061 1.00 86.62 373 THR A O 1
ATOM 2969 N N . ARG A 1 374 ? -28.211 -3.626 18.146 1.00 88.88 374 ARG A N 1
ATOM 2970 C CA . ARG A 1 374 ? -27.785 -2.704 17.077 1.00 88.88 374 ARG A CA 1
ATOM 2971 C C . ARG A 1 374 ? -28.429 -3.017 15.733 1.00 88.88 374 ARG A C 1
ATOM 2973 O O . ARG A 1 374 ? -28.833 -2.079 15.058 1.00 88.88 374 ARG A O 1
ATOM 2980 N N . ILE A 1 375 ? -28.534 -4.294 15.364 1.00 92.44 375 ILE A N 1
ATOM 2981 C CA . ILE A 1 375 ? -29.244 -4.735 14.159 1.00 92.44 375 ILE A CA 1
ATOM 2982 C C . ILE A 1 375 ? -30.701 -4.268 14.217 1.00 92.44 375 ILE A C 1
ATOM 2984 O O . ILE A 1 375 ? -31.186 -3.687 13.253 1.00 92.44 375 ILE A O 1
ATOM 2988 N N . HIS A 1 376 ? -31.381 -4.451 15.350 1.00 93.31 376 HIS A N 1
ATOM 2989 C CA . HIS A 1 376 ? -32.775 -4.040 15.491 1.00 93.31 376 HIS A CA 1
ATOM 2990 C C . HIS A 1 376 ? -32.943 -2.516 15.373 1.00 93.31 376 HIS A C 1
ATOM 2992 O O . HIS A 1 376 ? -33.721 -2.041 14.548 1.00 93.31 376 HIS A O 1
ATOM 2998 N N . THR A 1 377 ? -32.138 -1.737 16.106 1.00 92.00 377 THR A N 1
ATOM 2999 C CA . THR A 1 377 ? -32.155 -0.267 16.017 1.00 92.00 377 THR A CA 1
ATOM 3000 C C . THR A 1 377 ? -31.807 0.228 14.609 1.00 92.00 377 THR A C 1
ATOM 3002 O O . THR A 1 377 ? -32.392 1.195 14.123 1.00 92.00 377 THR A O 1
ATOM 3005 N N . ALA A 1 378 ? -30.857 -0.423 13.934 1.00 92.69 378 ALA A N 1
ATOM 3006 C CA . ALA A 1 378 ? -30.488 -0.093 12.563 1.00 92.69 378 ALA A CA 1
ATOM 3007 C C . ALA A 1 378 ? -31.619 -0.409 11.577 1.00 92.69 378 ALA A C 1
ATOM 3009 O O . ALA A 1 378 ? -31.919 0.434 10.738 1.00 92.69 378 ALA A O 1
ATOM 3010 N N . ALA A 1 379 ? -32.293 -1.554 11.713 1.00 93.81 379 ALA A N 1
ATOM 3011 C CA . ALA A 1 379 ? -33.435 -1.918 10.876 1.00 93.81 379 ALA A CA 1
ATOM 3012 C C . ALA A 1 379 ? -34.577 -0.902 11.023 1.00 93.81 379 ALA A C 1
ATOM 3014 O O . ALA A 1 379 ? -35.077 -0.385 10.026 1.00 93.81 379 ALA A O 1
ATOM 3015 N N . GLN A 1 380 ? -34.915 -0.528 12.261 1.00 93.56 380 GLN A N 1
ATOM 3016 C CA . GLN A 1 380 ? -35.901 0.518 12.541 1.00 93.56 380 GLN A CA 1
ATOM 3017 C C . GLN A 1 380 ? -35.506 1.860 11.915 1.00 93.56 380 GLN A C 1
ATOM 3019 O O . GLN A 1 380 ? -36.341 2.530 11.311 1.00 93.56 380 GLN A O 1
ATOM 3024 N N . LYS A 1 381 ? -34.231 2.256 12.016 1.00 93.75 381 LYS A N 1
ATOM 3025 C CA . LYS A 1 381 ? -33.738 3.499 11.410 1.00 93.75 381 LYS A CA 1
ATOM 3026 C C . LYS A 1 381 ? -33.856 3.476 9.884 1.00 93.75 381 LYS A C 1
ATOM 3028 O O . LYS A 1 381 ? -34.377 4.426 9.315 1.00 93.75 381 LYS A O 1
ATOM 3033 N N . VAL A 1 382 ? -33.393 2.409 9.236 1.00 93.25 382 VAL A N 1
ATOM 3034 C CA . VAL A 1 382 ? -33.375 2.273 7.768 1.00 93.25 382 VAL A CA 1
ATOM 3035 C C . VAL A 1 382 ? -34.794 2.246 7.188 1.00 93.25 382 VAL A C 1
ATOM 3037 O O . VAL A 1 382 ? -35.036 2.809 6.123 1.00 93.25 382 VAL A O 1
ATOM 3040 N N . VAL A 1 383 ? -35.750 1.635 7.892 1.00 93.38 383 VAL A N 1
ATOM 3041 C CA . VAL A 1 383 ? -37.161 1.605 7.474 1.00 93.38 383 VAL A CA 1
ATOM 3042 C C . VAL A 1 383 ? -37.851 2.957 7.689 1.00 93.38 383 VAL A C 1
ATOM 3044 O O . VAL A 1 383 ? -38.609 3.391 6.826 1.00 93.38 383 VAL A O 1
ATOM 3047 N N . ASN A 1 384 ? -37.582 3.642 8.805 1.00 91.38 384 ASN A N 1
ATOM 3048 C CA . ASN A 1 384 ? -38.243 4.909 9.142 1.00 91.38 384 ASN A CA 1
ATOM 3049 C C . ASN A 1 384 ? -37.634 6.140 8.443 1.00 91.38 384 ASN A C 1
ATOM 3051 O O . ASN A 1 384 ? -38.266 7.198 8.395 1.00 91.38 384 ASN A O 1
ATOM 3055 N N . ASP A 1 385 ? -36.409 6.042 7.924 1.00 91.81 385 ASP A N 1
ATOM 3056 C CA . ASP A 1 385 ? -35.773 7.122 7.173 1.00 91.81 385 ASP A CA 1
ATOM 3057 C C . ASP A 1 385 ? -36.403 7.254 5.778 1.00 91.81 385 ASP A C 1
ATOM 3059 O O . ASP A 1 385 ? -36.402 6.312 4.987 1.00 91.81 385 ASP A O 1
ATOM 3063 N N . LYS A 1 386 ? -36.903 8.450 5.443 1.00 85.62 386 LYS A N 1
ATOM 3064 C CA . LYS A 1 386 ? -37.557 8.730 4.154 1.00 85.62 386 LYS A CA 1
ATOM 3065 C C . LYS A 1 386 ? -36.646 8.519 2.943 1.00 85.62 386 LYS A C 1
ATOM 3067 O O . LYS A 1 386 ? -37.158 8.261 1.858 1.00 85.62 386 LYS A O 1
ATOM 3072 N N . LYS A 1 387 ? -35.326 8.669 3.098 1.00 85.44 387 LYS A N 1
ATOM 3073 C CA . LYS A 1 387 ? -34.361 8.483 2.006 1.00 85.44 387 LYS A CA 1
ATOM 3074 C C . LYS A 1 387 ? -34.065 7.006 1.764 1.00 85.44 387 LYS A C 1
ATOM 3076 O O . LYS A 1 387 ? -33.978 6.586 0.616 1.00 85.44 387 LYS A O 1
ATOM 3081 N N . MET A 1 388 ? -33.925 6.230 2.837 1.00 87.38 388 MET A N 1
ATOM 3082 C CA . MET A 1 388 ? -33.594 4.805 2.753 1.00 87.38 388 MET A CA 1
ATOM 3083 C C . MET A 1 388 ? -34.841 3.963 2.474 1.00 87.38 388 MET A C 1
ATOM 3085 O O . MET A 1 388 ? -34.831 3.139 1.562 1.00 87.38 388 MET A O 1
ATOM 3089 N N . ASN A 1 389 ? -35.940 4.218 3.193 1.00 88.50 389 ASN A N 1
ATOM 3090 C CA . ASN A 1 389 ? -37.232 3.541 3.062 1.00 88.50 389 ASN A CA 1
ATOM 3091 C C . ASN A 1 389 ? -37.070 2.017 2.887 1.00 88.50 389 ASN A C 1
ATOM 3093 O O . ASN A 1 389 ? -37.549 1.442 1.910 1.00 88.50 389 ASN A O 1
ATOM 3097 N N . GLY A 1 390 ? -36.292 1.399 3.783 1.00 87.12 390 GLY A N 1
ATOM 3098 C CA . GLY A 1 390 ? -35.980 -0.035 3.781 1.00 87.12 390 GLY A CA 1
ATOM 3099 C C . GLY A 1 390 ? -34.723 -0.441 3.001 1.00 87.12 390 GLY A C 1
ATOM 3100 O O . GLY A 1 390 ? -34.088 -1.425 3.369 1.00 87.12 390 GLY A O 1
ATOM 3101 N N . LEU A 1 391 ? -34.292 0.321 1.992 1.00 91.88 391 LEU A N 1
ATOM 3102 C CA . LEU A 1 391 ? -33.092 0.005 1.214 1.00 91.88 391 LEU A CA 1
ATOM 3103 C C . LEU A 1 391 ? -31.838 0.582 1.885 1.00 91.88 391 LEU A C 1
ATOM 3105 O O . LEU A 1 391 ? -31.745 1.784 2.137 1.00 91.88 391 LEU A O 1
ATOM 3109 N N . LEU A 1 392 ? -30.864 -0.285 2.166 1.00 92.38 392 LEU A N 1
ATOM 3110 C CA . LEU A 1 392 ? -29.553 0.121 2.672 1.00 92.38 392 LEU A CA 1
ATOM 3111 C C . LEU A 1 392 ? -28.802 0.979 1.628 1.00 92.38 392 LEU A C 1
ATOM 3113 O O . LEU A 1 392 ? -28.922 0.689 0.439 1.00 92.38 392 LEU A O 1
ATOM 3117 N N . PRO A 1 393 ? -28.017 1.995 2.044 1.00 92.69 393 PRO A N 1
ATOM 3118 C CA . PRO A 1 393 ? -27.214 2.805 1.124 1.00 92.69 393 PRO A CA 1
ATOM 3119 C C . PRO A 1 393 ? -26.247 1.980 0.267 1.00 92.69 393 PRO A C 1
ATOM 3121 O O . PRO A 1 393 ? -25.728 0.958 0.719 1.00 92.69 393 PRO A O 1
ATOM 3124 N N . GLU A 1 394 ? -25.978 2.454 -0.950 1.00 88.56 394 GLU A N 1
ATOM 3125 C CA . GLU A 1 394 ? -25.171 1.726 -1.940 1.00 88.56 394 GLU A CA 1
ATOM 3126 C C . GLU A 1 394 ? -23.665 1.836 -1.660 1.00 88.56 394 GLU A C 1
ATOM 3128 O O . GLU A 1 394 ? -22.897 0.895 -1.883 1.00 88.56 394 GLU A O 1
ATOM 3133 N N . THR A 1 395 ? -23.233 2.976 -1.112 1.00 82.81 395 THR A N 1
ATOM 3134 C CA . THR A 1 395 ? -21.818 3.286 -0.878 1.00 82.81 395 THR A CA 1
ATOM 3135 C C . THR A 1 395 ? -21.360 2.899 0.529 1.00 82.81 395 THR A C 1
ATOM 3137 O O . THR A 1 395 ? -22.094 3.021 1.516 1.00 82.81 395 THR A O 1
ATOM 3140 N N . ALA A 1 396 ? -20.111 2.439 0.641 1.00 77.62 396 ALA A N 1
ATOM 3141 C CA . ALA A 1 396 ? -19.530 2.020 1.915 1.00 77.62 396 ALA A CA 1
ATOM 3142 C C . ALA A 1 396 ? -19.449 3.177 2.928 1.00 77.62 396 ALA A C 1
ATOM 3144 O O . ALA A 1 396 ? -19.679 2.972 4.121 1.00 77.62 396 ALA A O 1
ATOM 3145 N N . GLU A 1 397 ? -19.168 4.391 2.453 1.00 80.94 397 GLU A N 1
ATOM 3146 C CA . GLU A 1 397 ? -19.077 5.605 3.261 1.00 80.94 397 GLU A CA 1
ATOM 3147 C C . GLU A 1 397 ? -20.429 5.979 3.881 1.00 80.94 397 GLU A C 1
ATOM 3149 O O . GLU A 1 397 ? -20.505 6.301 5.070 1.00 80.94 397 GLU A O 1
ATOM 3154 N N . GLU A 1 398 ? -21.514 5.908 3.106 1.00 88.75 398 GLU A N 1
ATOM 3155 C CA . GLU A 1 398 ? -22.859 6.203 3.605 1.00 88.75 398 GLU A CA 1
ATOM 3156 C C . GLU A 1 398 ? -23.366 5.125 4.560 1.00 88.75 398 GLU A C 1
ATOM 3158 O O . GLU A 1 398 ? -24.040 5.448 5.543 1.00 88.75 398 GLU A O 1
ATOM 3163 N N . LEU A 1 399 ? -23.022 3.861 4.305 1.00 88.12 399 LEU A N 1
ATOM 3164 C CA . LEU A 1 399 ? -23.308 2.744 5.201 1.00 88.12 399 LEU A CA 1
ATOM 3165 C C . LEU A 1 399 ? -22.634 2.936 6.568 1.00 88.12 399 LEU A C 1
ATOM 3167 O O . LEU A 1 399 ? -23.304 2.828 7.595 1.00 88.12 399 LEU A O 1
ATOM 3171 N N . GLU A 1 400 ? -21.340 3.272 6.588 1.00 86.06 400 GLU A N 1
ATOM 3172 C CA . GLU A 1 400 ? -20.576 3.531 7.819 1.00 86.06 400 GLU A CA 1
ATOM 3173 C C . GLU A 1 400 ? -21.110 4.751 8.584 1.00 86.06 400 GLU A C 1
ATOM 3175 O O . GLU A 1 400 ? -21.224 4.723 9.811 1.00 86.06 400 GLU A O 1
ATOM 3180 N N . ALA A 1 401 ? -21.466 5.825 7.873 1.00 84.94 401 ALA A N 1
ATOM 3181 C CA . ALA A 1 401 ? -21.949 7.052 8.497 1.00 84.94 401 ALA A CA 1
ATOM 3182 C C . ALA A 1 401 ? -23.364 6.909 9.080 1.00 84.94 401 ALA A C 1
ATOM 3184 O O . ALA A 1 401 ? -23.670 7.482 10.131 1.00 84.94 401 ALA A O 1
ATOM 3185 N N . ASN A 1 402 ? -24.244 6.165 8.402 1.00 86.75 402 ASN A N 1
ATOM 3186 C CA . ASN A 1 402 ? -25.676 6.223 8.678 1.00 86.75 402 ASN A CA 1
ATOM 3187 C C . ASN A 1 402 ? -26.260 4.961 9.319 1.00 86.75 402 ASN A C 1
ATOM 3189 O O . ASN A 1 402 ? -27.308 5.078 9.962 1.00 86.75 402 ASN A O 1
ATOM 3193 N N . VAL A 1 403 ? -25.625 3.789 9.218 1.00 88.81 403 VAL A N 1
ATOM 3194 C CA . VAL A 1 403 ? -26.201 2.524 9.707 1.00 88.81 403 VAL A CA 1
ATOM 3195 C C . VAL A 1 403 ? -25.498 2.053 10.992 1.00 88.81 403 VAL A C 1
ATOM 3197 O O . VAL A 1 403 ? -24.335 1.648 10.963 1.00 88.81 403 VAL A O 1
ATOM 3200 N N . PRO A 1 404 ? -26.177 2.069 12.159 1.00 84.62 404 PRO A N 1
ATOM 3201 C CA . PRO A 1 404 ? -25.577 1.643 13.420 1.00 84.62 404 PRO A CA 1
ATOM 3202 C C . PRO A 1 404 ? -25.045 0.205 13.373 1.00 84.62 404 PRO A C 1
ATOM 3204 O O . PRO A 1 404 ? -25.757 -0.730 13.027 1.00 84.62 404 PRO A O 1
ATOM 3207 N N . GLY A 1 405 ? -23.792 0.012 13.789 1.00 80.69 405 GLY A N 1
ATOM 3208 C CA . GLY A 1 405 ? -23.163 -1.314 13.825 1.00 80.69 405 GLY A CA 1
ATOM 3209 C C . GLY A 1 405 ? -22.543 -1.767 12.500 1.00 80.69 405 GLY A C 1
ATOM 3210 O O . GLY A 1 405 ? -21.889 -2.809 12.488 1.00 80.69 405 GLY A O 1
ATOM 3211 N N . VAL A 1 406 ? -22.672 -0.979 11.431 1.00 86.31 406 VAL A N 1
ATOM 3212 C CA . VAL A 1 406 ? -21.937 -1.170 10.178 1.00 86.31 406 VAL A CA 1
ATOM 3213 C C . VAL A 1 406 ? -20.649 -0.350 10.245 1.00 86.31 406 VAL A C 1
ATOM 3215 O O . VAL A 1 406 ? -20.678 0.867 10.363 1.00 86.31 406 VAL A O 1
ATOM 3218 N N . GLY A 1 407 ? -19.505 -1.033 10.239 1.00 82.25 407 GLY A N 1
ATOM 3219 C CA . GLY A 1 407 ? -18.187 -0.400 10.119 1.00 82.25 407 GLY A CA 1
ATOM 3220 C C . GLY A 1 407 ? -17.604 -0.586 8.719 1.00 82.25 407 GLY A C 1
ATOM 3221 O O . GLY A 1 407 ? -18.199 -1.285 7.901 1.00 82.25 407 GLY A O 1
ATOM 3222 N N . ARG A 1 408 ? -16.403 -0.046 8.477 1.00 75.50 408 ARG A N 1
ATOM 3223 C CA . ARG A 1 408 ? -15.689 -0.102 7.181 1.00 75.50 408 ARG A CA 1
ATOM 3224 C C . ARG A 1 408 ? -15.762 -1.446 6.459 1.00 75.50 408 ARG A C 1
ATOM 3226 O O . ARG A 1 408 ? -16.115 -1.490 5.289 1.00 75.50 408 ARG A O 1
ATOM 3233 N N . TYR A 1 409 ? -15.462 -2.541 7.163 1.00 80.94 409 TYR A N 1
ATOM 3234 C CA . TYR A 1 409 ? -15.511 -3.887 6.584 1.00 80.94 409 TYR A CA 1
ATOM 3235 C C . TYR A 1 409 ? -16.921 -4.255 6.096 1.00 80.94 409 TYR A C 1
ATOM 3237 O O . TYR A 1 409 ? -17.094 -4.625 4.940 1.00 80.94 409 TYR A O 1
ATOM 3245 N N . THR A 1 410 ? -17.933 -4.129 6.960 1.00 85.12 410 THR A N 1
ATOM 3246 C CA . THR A 1 410 ? -19.320 -4.490 6.628 1.00 85.12 410 THR A CA 1
ATOM 3247 C C . THR A 1 410 ? -19.898 -3.566 5.555 1.00 85.12 410 THR A C 1
ATOM 3249 O O . THR A 1 410 ? -20.616 -4.042 4.681 1.00 85.12 410 THR A O 1
ATOM 3252 N N . GLY A 1 411 ? -19.551 -2.274 5.577 1.00 85.38 411 GLY A N 1
ATOM 3253 C CA . GLY A 1 411 ? -19.933 -1.316 4.538 1.00 85.38 411 GLY A CA 1
ATOM 3254 C C . GLY A 1 411 ? -19.357 -1.692 3.173 1.00 85.38 411 GLY A C 1
ATOM 3255 O O . GLY A 1 411 ? -20.099 -1.777 2.199 1.00 85.38 411 GLY A O 1
ATOM 3256 N N . GLY A 1 412 ? -18.060 -2.016 3.115 1.00 74.31 412 GLY A N 1
ATOM 3257 C CA . GLY A 1 412 ? -17.410 -2.488 1.890 1.00 74.31 412 GLY A CA 1
ATOM 3258 C C . GLY A 1 412 ? -17.971 -3.820 1.386 1.00 74.31 412 GLY A C 1
ATOM 3259 O O . GLY A 1 412 ? -18.200 -3.973 0.190 1.00 74.31 412 GLY A O 1
ATOM 3260 N N . ALA A 1 413 ? -18.266 -4.760 2.289 1.00 79.12 413 ALA A N 1
ATOM 3261 C CA . ALA A 1 413 ? -18.871 -6.043 1.937 1.00 79.12 413 ALA A CA 1
ATOM 3262 C C . ALA A 1 413 ? -20.264 -5.875 1.308 1.00 79.12 413 ALA A C 1
ATOM 3264 O O . ALA A 1 413 ? -20.519 -6.442 0.250 1.00 79.12 413 ALA A O 1
ATOM 3265 N N . ILE A 1 414 ? -21.148 -5.070 1.909 1.00 87.75 414 ILE A N 1
ATOM 3266 C CA . ILE A 1 414 ? -22.486 -4.797 1.355 1.00 87.75 414 ILE A CA 1
ATOM 3267 C C . ILE A 1 414 ? -22.366 -4.074 0.007 1.00 87.75 414 ILE A C 1
ATOM 3269 O O . ILE A 1 414 ? -22.956 -4.522 -0.973 1.00 87.75 414 ILE A O 1
ATOM 3273 N N . SER A 1 415 ? -21.561 -3.009 -0.057 1.00 83.38 415 SER A N 1
ATOM 3274 C CA . SER A 1 415 ? -21.359 -2.203 -1.269 1.00 83.38 415 SER A CA 1
ATOM 3275 C C . SER A 1 415 ? -20.864 -3.045 -2.455 1.00 83.38 415 SER A C 1
ATOM 3277 O O . SER A 1 415 ? -21.398 -2.956 -3.559 1.00 83.38 415 SER A O 1
ATOM 3279 N N . ALA A 1 416 ? -19.913 -3.952 -2.215 1.00 75.12 416 ALA A N 1
ATOM 3280 C CA . ALA A 1 416 ? -19.369 -4.812 -3.260 1.00 75.12 416 ALA A CA 1
ATOM 3281 C C . ALA A 1 416 ? -20.275 -6.007 -3.608 1.00 75.12 416 ALA A C 1
ATOM 3283 O O . ALA A 1 416 ? -20.487 -6.292 -4.783 1.00 75.12 416 ALA A O 1
ATOM 3284 N N . ILE A 1 417 ? -20.821 -6.720 -2.613 1.00 81.25 417 ILE A N 1
ATOM 3285 C CA . ILE A 1 417 ? -21.594 -7.958 -2.841 1.00 81.25 417 ILE A CA 1
ATOM 3286 C C . ILE A 1 417 ? -22.989 -7.663 -3.396 1.00 81.25 417 ILE A C 1
ATOM 3288 O O . ILE A 1 417 ? -23.529 -8.480 -4.140 1.00 81.25 417 ILE A O 1
ATOM 3292 N N . VAL A 1 418 ? -23.600 -6.547 -2.997 1.00 85.69 418 VAL A N 1
ATOM 3293 C CA . VAL A 1 418 ? -24.984 -6.217 -3.361 1.00 85.69 418 VAL A CA 1
ATOM 3294 C C . VAL A 1 418 ? -25.011 -5.282 -4.560 1.00 85.69 418 VAL A C 1
ATOM 3296 O O . VAL A 1 418 ? -25.681 -5.583 -5.539 1.00 85.69 418 VAL A O 1
ATOM 3299 N N . PHE A 1 419 ? -24.252 -4.186 -4.502 1.00 83.00 419 PHE A N 1
ATOM 3300 C CA . PHE A 1 419 ? -24.320 -3.106 -5.491 1.00 83.00 419 PHE A CA 1
ATOM 3301 C C . PHE A 1 419 ? -23.206 -3.170 -6.547 1.00 83.00 419 PHE A C 1
ATOM 3303 O O . PHE A 1 419 ? -23.215 -2.404 -7.503 1.00 83.00 419 PHE A O 1
ATOM 3310 N N . GLY A 1 420 ? -22.252 -4.099 -6.411 1.00 75.62 420 GLY A N 1
ATOM 3311 C CA . GLY A 1 420 ? -21.179 -4.288 -7.393 1.00 75.62 420 GLY A CA 1
ATOM 3312 C C . GLY A 1 420 ? -20.120 -3.181 -7.392 1.00 75.62 420 GLY A C 1
ATOM 3313 O O . GLY A 1 420 ? -19.327 -3.091 -8.328 1.00 75.62 420 GLY A O 1
ATOM 3314 N N . HIS A 1 421 ? -20.072 -2.332 -6.362 1.00 73.38 421 HIS A N 1
ATOM 3315 C CA . HIS A 1 421 ? -19.067 -1.274 -6.277 1.00 73.38 421 HIS A CA 1
ATOM 3316 C C . HIS A 1 421 ? -17.690 -1.817 -5.880 1.00 73.38 421 HIS A C 1
ATOM 3318 O O . HIS A 1 421 ? -17.559 -2.730 -5.063 1.00 73.38 421 HIS A O 1
ATOM 3324 N N . ALA A 1 422 ? -16.633 -1.197 -6.409 1.00 59.97 422 ALA A N 1
ATOM 3325 C CA . ALA A 1 422 ? -15.247 -1.516 -6.075 1.00 59.97 422 ALA A CA 1
ATOM 3326 C C . ALA A 1 422 ? -14.858 -0.973 -4.682 1.00 59.97 422 ALA A C 1
ATOM 3328 O O . ALA A 1 422 ? -14.081 -0.026 -4.562 1.00 59.97 422 ALA A O 1
ATOM 3329 N N . ALA A 1 423 ? -15.413 -1.568 -3.623 1.00 61.22 423 ALA A N 1
ATOM 3330 C CA . ALA A 1 423 ? -15.158 -1.195 -2.233 1.00 61.22 423 ALA A CA 1
ATOM 3331 C C . ALA A 1 423 ? -14.268 -2.232 -1.511 1.00 61.22 423 ALA A C 1
ATOM 3333 O O . ALA A 1 423 ? -14.469 -3.441 -1.662 1.00 61.22 423 ALA A O 1
ATOM 3334 N N . PRO A 1 424 ? -13.285 -1.803 -0.695 1.00 55.69 424 PRO A N 1
ATOM 3335 C CA . PRO A 1 424 ? -12.410 -2.724 0.026 1.00 55.69 424 PRO A CA 1
ATOM 3336 C C . PRO A 1 424 ? -13.136 -3.414 1.196 1.00 55.69 424 PRO A C 1
ATOM 3338 O O . PRO A 1 424 ? -13.740 -2.755 2.040 1.00 55.69 424 PRO A O 1
ATOM 3341 N N . MET A 1 425 ? -12.995 -4.740 1.308 1.00 65.00 425 MET A N 1
ATOM 3342 C CA . MET A 1 425 ? -13.504 -5.548 2.430 1.00 65.00 425 MET A CA 1
ATOM 3343 C C . MET A 1 425 ? -12.358 -6.272 3.156 1.00 65.00 425 MET A C 1
ATOM 3345 O O . MET A 1 425 ? -12.048 -7.431 2.901 1.00 65.00 425 MET A O 1
ATOM 3349 N N . VAL A 1 426 ? -11.665 -5.578 4.060 1.00 61.03 426 VAL A N 1
ATOM 3350 C CA . VAL A 1 426 ? -10.507 -6.157 4.767 1.00 61.03 426 VAL A CA 1
ATOM 3351 C C . VAL A 1 426 ? -10.934 -6.727 6.120 1.00 61.03 426 VAL A C 1
ATOM 3353 O O . VAL A 1 426 ? -11.158 -5.978 7.070 1.00 61.03 426 VAL A O 1
ATOM 3356 N N . ASP A 1 427 ? -11.037 -8.054 6.219 1.00 67.12 427 ASP A N 1
ATOM 3357 C CA . ASP A 1 427 ? -11.188 -8.781 7.485 1.00 67.12 427 ASP A CA 1
ATOM 3358 C C . ASP A 1 427 ? -9.848 -9.370 7.961 1.00 67.12 427 ASP A C 1
ATOM 3360 O O . ASP A 1 427 ? -8.805 -9.230 7.320 1.00 67.12 427 ASP A O 1
ATOM 3364 N N . GLY A 1 428 ? -9.860 -10.085 9.089 1.00 63.84 428 GLY A N 1
ATOM 3365 C CA . GLY A 1 428 ? -8.664 -10.766 9.593 1.00 63.84 428 GLY A CA 1
ATOM 3366 C C . GLY A 1 428 ? -8.105 -11.846 8.652 1.00 63.84 428 GLY A C 1
ATOM 3367 O O . GLY A 1 428 ? -6.942 -12.228 8.793 1.00 63.84 428 GLY A O 1
ATOM 3368 N N . ASN A 1 429 ? -8.895 -12.359 7.700 1.00 66.12 429 ASN A N 1
ATOM 3369 C CA . ASN A 1 429 ? -8.415 -13.305 6.694 1.00 66.12 429 ASN A CA 1
ATOM 3370 C C . ASN A 1 429 ? -7.679 -12.587 5.566 1.00 66.12 429 ASN A C 1
ATOM 3372 O O . ASN A 1 429 ? -6.544 -12.958 5.272 1.00 66.12 429 ASN A O 1
ATOM 3376 N N . VAL A 1 430 ? -8.284 -11.547 4.990 1.00 58.28 430 VAL A N 1
ATOM 3377 C CA . VAL A 1 430 ? -7.685 -10.706 3.948 1.00 58.28 430 VAL A CA 1
ATOM 3378 C C . VAL A 1 430 ? -6.419 -10.047 4.477 1.00 58.28 430 VAL A C 1
ATOM 3380 O O . VAL A 1 430 ? -5.375 -10.136 3.840 1.00 58.28 430 VAL A O 1
ATOM 3383 N N . LEU A 1 431 ? -6.461 -9.494 5.689 1.00 59.28 431 LEU A N 1
ATOM 3384 C CA . LEU A 1 431 ? -5.298 -8.902 6.343 1.00 59.28 431 LEU A CA 1
ATOM 3385 C C . LEU A 1 431 ? -4.141 -9.902 6.484 1.00 59.28 431 LEU A C 1
ATOM 3387 O O . LEU A 1 431 ? -2.996 -9.545 6.242 1.00 59.28 431 LEU A O 1
ATOM 3391 N N . ARG A 1 432 ? -4.432 -11.162 6.834 1.00 58.06 432 ARG A N 1
ATOM 3392 C CA . ARG A 1 432 ? -3.424 -12.229 6.956 1.00 58.06 432 ARG A CA 1
ATOM 3393 C C . ARG A 1 432 ? -2.837 -12.643 5.607 1.00 58.06 432 ARG A C 1
ATOM 3395 O O . ARG A 1 432 ? -1.670 -13.016 5.549 1.00 58.06 432 ARG A O 1
ATOM 3402 N N . VAL A 1 433 ? -3.639 -12.634 4.543 1.00 53.62 433 VAL A N 1
ATOM 3403 C CA . VAL A 1 433 ? -3.153 -12.902 3.181 1.00 53.62 433 VAL A CA 1
ATOM 3404 C C . VAL A 1 433 ? -2.261 -11.754 2.723 1.00 53.62 433 VAL A C 1
ATOM 3406 O O . VAL A 1 433 ? -1.121 -11.993 2.341 1.00 53.62 433 VAL A O 1
ATOM 3409 N N . LEU A 1 434 ? -2.741 -10.515 2.841 1.00 48.72 434 LEU A N 1
ATOM 3410 C CA . LEU A 1 434 ? -2.005 -9.326 2.422 1.00 48.72 434 LEU A CA 1
ATOM 3411 C C . LEU A 1 434 ? -0.723 -9.125 3.231 1.00 48.72 434 LEU A C 1
ATOM 3413 O O . LEU A 1 434 ? 0.300 -8.785 2.649 1.00 48.72 434 LEU A O 1
ATOM 3417 N N . SER A 1 435 ? -0.729 -9.384 4.542 1.00 51.81 435 SER A N 1
ATOM 3418 C CA . SER A 1 435 ? 0.482 -9.250 5.356 1.00 51.81 435 SER A CA 1
ATOM 3419 C C . SER A 1 435 ? 1.565 -10.246 4.949 1.00 51.81 435 SER A C 1
ATOM 3421 O O . SER A 1 435 ? 2.730 -9.872 4.858 1.00 51.81 435 SER A O 1
ATOM 3423 N N . ARG A 1 436 ? 1.187 -11.492 4.637 1.00 55.19 436 ARG A N 1
ATOM 3424 C CA . ARG A 1 436 ? 2.114 -12.511 4.123 1.00 55.19 436 ARG A CA 1
ATOM 3425 C C . ARG A 1 436 ? 2.612 -12.168 2.726 1.00 55.19 436 ARG A C 1
ATOM 3427 O O . ARG A 1 436 ? 3.806 -12.263 2.482 1.00 55.19 436 ARG A O 1
ATOM 3434 N N . GLN A 1 437 ? 1.711 -11.742 1.843 1.00 46.72 437 GLN A N 1
ATOM 3435 C CA . GLN A 1 437 ? 2.046 -11.413 0.459 1.00 46.72 437 GLN A CA 1
ATOM 3436 C C . GLN A 1 437 ? 2.988 -10.209 0.366 1.00 46.72 437 GLN A C 1
ATOM 3438 O O . GLN A 1 437 ? 3.903 -10.197 -0.448 1.00 46.72 437 GLN A O 1
ATOM 3443 N N . LEU A 1 438 ? 2.762 -9.190 1.195 1.00 45.69 438 LEU A N 1
ATOM 3444 C CA . LEU A 1 438 ? 3.517 -7.937 1.158 1.00 45.69 438 LEU A CA 1
ATOM 3445 C C . LEU A 1 438 ? 4.752 -7.947 2.073 1.00 45.69 438 LEU A C 1
ATOM 3447 O O . LEU A 1 438 ? 5.500 -6.969 2.078 1.00 45.69 438 LEU A O 1
ATOM 3451 N N . GLY A 1 439 ? 4.977 -9.029 2.829 1.00 45.59 439 GLY A N 1
ATOM 3452 C CA . GLY A 1 439 ? 6.084 -9.138 3.783 1.00 45.59 439 GLY A CA 1
ATOM 3453 C C . GLY A 1 439 ? 5.944 -8.211 4.997 1.00 45.59 439 GLY A C 1
ATOM 3454 O O . GLY A 1 439 ? 6.941 -7.769 5.554 1.00 45.59 439 GLY A O 1
ATOM 3455 N N . ILE A 1 440 ? 4.714 -7.883 5.409 1.00 49.50 440 ILE A N 1
ATOM 3456 C CA . ILE A 1 440 ? 4.449 -6.960 6.522 1.00 49.50 440 ILE A CA 1
ATOM 3457 C C . ILE A 1 440 ? 4.639 -7.703 7.852 1.00 49.50 440 ILE A C 1
ATOM 3459 O O . ILE A 1 440 ? 3.736 -8.387 8.342 1.00 49.50 440 ILE A O 1
ATOM 3463 N N . LEU A 1 441 ? 5.821 -7.540 8.448 1.00 43.41 441 LEU A N 1
ATOM 3464 C CA . LEU A 1 441 ? 6.201 -8.048 9.769 1.00 43.41 441 LEU A CA 1
ATOM 3465 C C . LEU A 1 441 ? 5.970 -6.968 10.840 1.00 43.41 441 LEU A C 1
ATOM 3467 O O . LEU A 1 441 ? 6.895 -6.337 11.334 1.00 43.41 441 LEU A O 1
ATOM 3471 N N . GLY A 1 442 ? 4.707 -6.734 11.197 1.00 49.03 442 GLY A N 1
ATOM 3472 C CA . GLY A 1 442 ? 4.319 -5.843 12.297 1.00 49.03 442 GLY A CA 1
ATOM 3473 C C . GLY A 1 442 ? 3.163 -6.430 13.104 1.00 49.03 442 GLY A C 1
ATOM 3474 O O . GLY A 1 442 ? 2.458 -7.318 12.620 1.00 49.03 442 GLY A O 1
ATOM 3475 N N . LYS A 1 443 ? 2.930 -5.948 14.337 1.00 45.84 443 LYS A N 1
ATOM 3476 C CA . LYS A 1 443 ? 1.702 -6.272 15.087 1.00 45.84 443 LYS A CA 1
ATOM 3477 C C . LYS A 1 443 ? 0.516 -5.808 14.244 1.00 45.84 443 LYS A C 1
ATOM 3479 O O . LYS A 1 443 ? 0.234 -4.618 14.156 1.00 45.84 443 LYS A O 1
ATOM 3484 N N . THR A 1 444 ? -0.170 -6.764 13.626 1.00 46.28 444 THR A N 1
ATOM 3485 C CA . THR A 1 444 ? -1.157 -6.608 12.543 1.00 46.28 444 THR A CA 1
ATOM 3486 C C . THR A 1 444 ? -2.364 -5.703 12.852 1.00 46.28 444 THR A C 1
ATOM 3488 O O . THR A 1 444 ? -3.261 -5.592 12.032 1.00 46.28 444 THR A O 1
ATOM 3491 N N . LEU A 1 445 ? -2.430 -5.052 14.014 1.00 40.31 445 LEU A N 1
ATOM 3492 C CA . LEU A 1 445 ? -3.529 -4.176 14.424 1.00 40.31 445 LEU A CA 1
ATOM 3493 C C . LEU A 1 445 ? -3.161 -2.687 14.518 1.00 40.31 445 LEU A C 1
ATOM 3495 O O . LEU A 1 445 ? -4.076 -1.874 14.497 1.00 40.31 445 LEU A O 1
ATOM 3499 N N . GLU A 1 446 ? -1.880 -2.304 14.566 1.00 39.12 446 GLU A N 1
ATOM 3500 C CA . GLU A 1 446 ? -1.497 -0.890 14.769 1.00 39.12 446 GLU A CA 1
ATOM 3501 C C . GLU A 1 446 ? -1.233 -0.107 13.471 1.00 39.12 446 GLU A C 1
ATOM 3503 O O . GLU A 1 446 ? -1.298 1.114 13.480 1.00 39.12 446 GLU A O 1
ATOM 3508 N N . VAL A 1 447 ? -1.034 -0.766 12.321 1.00 35.56 447 VAL A N 1
ATOM 3509 C CA . VAL A 1 447 ? -0.662 -0.076 11.058 1.00 35.56 447 VAL A CA 1
ATOM 3510 C C . VAL A 1 447 ? -1.847 0.108 10.082 1.00 35.56 447 VAL A C 1
ATOM 3512 O O . VAL A 1 447 ? -1.673 0.553 8.954 1.00 35.56 447 VAL A O 1
ATOM 3515 N N . ALA A 1 448 ? -3.088 -0.171 10.500 1.00 34.00 448 ALA A N 1
ATOM 3516 C CA . ALA A 1 448 ? -4.283 0.046 9.660 1.00 34.00 448 ALA A CA 1
ATOM 3517 C C . ALA A 1 448 ? -5.443 0.792 10.347 1.00 34.00 448 ALA A C 1
ATOM 3519 O O . ALA A 1 448 ? -6.441 1.103 9.695 1.00 34.00 448 ALA A O 1
ATOM 3520 N N . VAL A 1 449 ? -5.332 1.116 11.638 1.00 33.97 449 VAL A N 1
ATOM 3521 C CA . VAL A 1 449 ? -6.353 1.877 12.371 1.00 33.97 449 VAL A CA 1
ATOM 3522 C C . VAL A 1 449 ? -5.660 2.766 13.396 1.00 33.97 449 VAL A C 1
ATOM 3524 O O . VAL A 1 449 ? -5.534 2.392 14.555 1.00 33.97 449 VAL A O 1
ATOM 3527 N N . ASP A 1 450 ? -5.237 3.957 12.980 1.00 25.58 450 ASP A N 1
ATOM 3528 C CA . ASP A 1 450 ? -4.927 5.008 13.944 1.00 25.58 450 ASP A CA 1
ATOM 3529 C C . ASP A 1 450 ? -5.515 6.336 13.476 1.00 25.58 450 ASP A C 1
ATOM 3531 O O . ASP A 1 450 ? -4.979 6.990 12.586 1.00 25.58 450 ASP A O 1
ATOM 3535 N N . HIS A 1 451 ? -6.700 6.649 14.011 1.00 25.03 451 HIS A N 1
ATOM 3536 C CA . HIS A 1 451 ? -7.182 7.989 14.354 1.00 25.03 451 HIS A CA 1
ATOM 3537 C C . HIS A 1 451 ? -8.432 7.837 15.251 1.00 25.03 451 HIS A C 1
ATOM 3539 O O . HIS A 1 451 ? -9.525 7.577 14.750 1.00 25.03 451 HIS A O 1
ATOM 3545 N N . ALA A 1 452 ? -8.235 8.071 16.562 1.00 22.75 452 ALA A N 1
ATOM 3546 C CA . ALA A 1 452 ? -9.195 8.303 17.671 1.00 22.75 452 ALA A CA 1
ATOM 3547 C C . ALA A 1 452 ? -9.279 7.167 18.722 1.00 22.75 452 ALA A C 1
ATOM 3549 O O . ALA A 1 452 ? -9.542 6.027 18.375 1.00 22.75 452 ALA A O 1
ATOM 3550 N N . ARG A 1 453 ? -9.202 7.389 20.048 1.00 23.98 453 ARG A N 1
ATOM 3551 C CA . ARG A 1 453 ? -9.054 8.591 20.903 1.00 23.98 453 ARG A CA 1
ATOM 3552 C C . ARG A 1 453 ? -8.868 8.141 22.381 1.00 23.98 453 ARG A C 1
ATOM 3554 O O . ARG A 1 453 ? -9.575 7.241 22.809 1.00 23.98 453 ARG A O 1
ATOM 3561 N N . LYS A 1 454 ? -8.037 8.885 23.137 1.00 22.66 454 LYS A N 1
ATOM 3562 C CA . LYS A 1 454 ? -8.161 9.386 24.544 1.00 22.66 454 LYS A CA 1
ATOM 3563 C C . LYS A 1 454 ? -8.544 8.457 25.742 1.00 22.66 454 LYS A C 1
ATOM 3565 O O . LYS A 1 454 ? -9.602 7.846 25.766 1.00 22.66 454 LYS A O 1
ATOM 3570 N N . PHE A 1 455 ? -7.734 8.542 26.815 1.00 19.48 455 PHE A N 1
ATOM 3571 C CA . PHE A 1 455 ? -8.018 8.281 28.260 1.00 19.48 455 PHE A CA 1
ATOM 3572 C C . PHE A 1 455 ? -9.099 9.239 28.867 1.00 19.48 455 PHE A C 1
ATOM 3574 O O . PHE A 1 455 ? -9.388 10.226 28.184 1.00 19.48 455 PHE A O 1
ATOM 3581 N N . PRO A 1 456 ? -9.576 9.161 30.157 1.00 28.34 456 PRO A N 1
ATOM 3582 C CA . PRO A 1 456 ? -9.654 8.096 31.207 1.00 28.34 456 PRO A CA 1
ATOM 3583 C C . PRO A 1 456 ? -11.040 7.993 31.978 1.00 28.34 456 PRO A C 1
ATOM 3585 O O . PRO A 1 456 ? -11.953 8.763 31.711 1.00 28.34 456 PRO A O 1
ATOM 3588 N N . VAL A 1 457 ? -11.126 7.124 33.025 1.00 19.28 457 VAL A N 1
ATOM 3589 C CA . VAL A 1 457 ? -11.916 7.206 34.319 1.00 19.28 457 VAL A CA 1
ATOM 3590 C C . VAL A 1 457 ? -13.109 6.226 34.634 1.00 19.28 457 VAL A C 1
ATOM 3592 O O . VAL A 1 457 ? -14.187 6.327 34.069 1.00 19.28 457 VAL A O 1
ATOM 3595 N N . LYS A 1 458 ? -12.858 5.342 35.641 1.00 19.67 458 LYS A N 1
ATOM 3596 C CA . LYS A 1 458 ? -13.581 4.764 36.845 1.00 19.67 458 LYS A CA 1
ATOM 3597 C C . LYS A 1 458 ? -15.091 4.314 36.926 1.00 19.67 458 LYS A C 1
ATOM 3599 O O . LYS A 1 458 ? -15.980 5.122 36.726 1.00 19.67 458 LYS A O 1
ATOM 3604 N N . ALA A 1 459 ? -15.274 3.049 37.411 1.00 20.78 459 ALA A N 1
ATOM 3605 C CA . ALA A 1 459 ? -16.220 2.317 38.351 1.00 20.78 459 ALA A CA 1
ATOM 3606 C C . ALA A 1 459 ? -17.722 2.744 38.593 1.00 20.78 459 ALA A C 1
ATOM 3608 O O . ALA A 1 459 ? -18.005 3.920 38.465 1.00 20.78 459 ALA A O 1
ATOM 3609 N N . ILE A 1 460 ? -18.774 1.938 38.960 1.00 24.05 460 ILE A N 1
ATOM 3610 C CA . ILE A 1 460 ? -19.087 0.929 40.055 1.00 24.05 460 ILE A CA 1
ATOM 3611 C C . ILE A 1 460 ? -20.338 -0.011 39.709 1.00 24.05 460 ILE A C 1
ATOM 3613 O O . ILE A 1 460 ? -20.926 0.160 38.646 1.00 24.05 460 ILE A O 1
ATOM 3617 N N . LYS A 1 461 ? -20.704 -1.016 40.570 1.00 29.38 461 LYS A N 1
ATOM 3618 C CA . LYS A 1 461 ? -21.732 -2.148 40.640 1.00 29.38 461 LYS A CA 1
ATOM 3619 C C . LYS A 1 461 ? -23.230 -1.778 40.901 1.00 29.38 461 LYS A C 1
ATOM 3621 O O . LYS A 1 461 ? -23.448 -0.622 41.206 1.00 29.38 461 LYS A O 1
ATOM 3626 N N . LYS A 1 462 ? -24.281 -2.647 40.957 1.00 32.97 462 LYS A N 1
ATOM 3627 C CA . LYS A 1 462 ? -24.756 -3.805 40.139 1.00 32.97 462 LYS A CA 1
ATOM 3628 C C . LYS A 1 462 ? -26.228 -3.551 39.731 1.00 32.97 462 LYS A C 1
ATOM 3630 O O . LYS A 1 462 ? -27.033 -3.199 40.572 1.00 32.97 462 LYS A O 1
ATOM 3635 N N . ALA A 1 463 ? -26.493 -3.560 38.425 1.00 36.22 463 ALA A N 1
ATOM 3636 C CA . ALA A 1 463 ? -27.662 -3.018 37.712 1.00 36.22 463 ALA A CA 1
ATOM 3637 C C . ALA A 1 463 ? -27.891 -3.879 36.481 1.00 36.22 463 ALA A C 1
ATOM 3639 O O . ALA A 1 463 ? -26.924 -4.495 36.018 1.00 36.22 463 ALA A O 1
ATOM 3640 N N . ARG A 1 464 ? -29.055 -3.727 35.836 1.00 37.34 464 ARG A N 1
ATOM 3641 C CA . ARG A 1 464 ? -29.109 -3.761 34.368 1.00 37.34 464 ARG A CA 1
ATOM 3642 C C . ARG A 1 464 ? -27.871 -3.042 33.820 1.00 37.34 464 ARG A C 1
ATOM 3644 O O . ARG A 1 464 ? -27.654 -1.860 34.101 1.00 37.34 464 ARG A O 1
ATOM 3651 N N . ARG A 1 465 ? -26.996 -3.767 33.116 1.00 44.59 465 ARG A N 1
ATOM 3652 C CA . ARG A 1 465 ? -25.793 -3.134 32.558 1.00 44.59 465 ARG A CA 1
ATOM 3653 C C . ARG A 1 465 ? -26.225 -1.941 31.691 1.00 44.59 465 ARG A C 1
ATOM 3655 O O . ARG A 1 465 ? -27.254 -2.070 31.027 1.00 44.59 465 ARG A O 1
ATOM 3662 N N . PRO A 1 466 ? -25.464 -0.827 31.671 1.00 43.22 466 PRO A N 1
ATOM 3663 C CA . PRO A 1 466 ? -25.752 0.301 30.786 1.00 43.22 466 PRO A CA 1
ATOM 3664 C C . PRO A 1 466 ? -26.057 -0.200 29.372 1.00 43.22 466 PRO A C 1
ATOM 3666 O O . PRO A 1 466 ? -25.458 -1.195 28.959 1.00 43.22 466 PRO A O 1
ATOM 3669 N N . ASP A 1 467 ? -26.894 0.500 28.603 1.00 42.03 467 ASP A N 1
ATOM 3670 C CA . ASP A 1 467 ? -27.295 0.080 27.243 1.00 42.03 467 ASP A CA 1
ATOM 3671 C C . ASP A 1 467 ? -26.116 -0.002 26.239 1.00 42.03 467 ASP A C 1
ATOM 3673 O O . ASP A 1 467 ? -26.284 -0.283 25.054 1.00 42.03 467 ASP A O 1
ATOM 3677 N N . LYS A 1 468 ? -24.879 0.229 26.700 1.00 31.66 468 LYS A N 1
ATOM 3678 C CA . LYS A 1 468 ? -23.636 0.134 25.936 1.00 31.66 468 LYS A CA 1
ATOM 3679 C C . LYS A 1 468 ? -22.644 -0.808 26.633 1.00 31.66 468 LYS A C 1
ATOM 3681 O O . LYS A 1 468 ? -22.276 -0.600 27.785 1.00 31.66 468 LYS A O 1
ATOM 3686 N N . GLY A 1 469 ? -22.173 -1.829 25.910 1.00 40.56 469 GLY A N 1
ATOM 3687 C CA . GLY A 1 469 ? -21.188 -2.810 26.388 1.00 40.56 469 GLY A CA 1
ATOM 3688 C C . GLY A 1 469 ? -21.431 -4.228 25.856 1.00 40.56 469 GLY A C 1
ATOM 3689 O O . GLY A 1 469 ? -22.453 -4.504 25.236 1.00 40.56 469 GLY A O 1
ATOM 3690 N N . LEU A 1 470 ? -20.487 -5.144 26.096 1.00 39.25 470 LEU A N 1
ATOM 3691 C CA . LEU A 1 470 ? -20.514 -6.538 25.608 1.00 39.25 470 LEU A CA 1
ATOM 3692 C C . LEU A 1 470 ? -21.731 -7.353 26.093 1.00 39.25 470 LEU A C 1
ATOM 3694 O O . LEU A 1 470 ? -22.196 -8.261 25.410 1.00 39.25 470 LEU A O 1
ATOM 3698 N N . LEU A 1 471 ? -22.208 -7.020 27.293 1.00 45.44 471 LEU A N 1
ATOM 3699 C CA . LEU A 1 471 ? -23.290 -7.682 28.029 1.00 45.44 471 LEU A CA 1
ATOM 3700 C C . LEU A 1 471 ? -24.370 -6.666 28.450 1.00 45.44 471 LEU A C 1
ATOM 3702 O O . LEU A 1 471 ? -25.025 -6.838 29.473 1.00 45.44 471 LEU A O 1
ATOM 3706 N N . ALA A 1 472 ? -24.474 -5.552 27.719 1.00 42.31 472 ALA A N 1
ATOM 3707 C CA . ALA A 1 472 ? -25.453 -4.495 27.969 1.00 42.31 472 ALA A CA 1
ATOM 3708 C C . ALA A 1 472 ? -26.882 -5.057 28.051 1.00 42.31 472 ALA A C 1
ATOM 3710 O O . ALA A 1 472 ? -27.221 -5.952 27.281 1.00 42.31 472 ALA A O 1
ATOM 3711 N N . GLY A 1 473 ? -27.694 -4.555 28.986 1.00 46.03 473 GLY A N 1
ATOM 3712 C CA . GLY A 1 473 ? -29.097 -4.960 29.139 1.00 46.03 473 GLY A CA 1
ATOM 3713 C C . GLY A 1 473 ? -29.364 -6.301 29.841 1.00 46.03 473 GLY A C 1
ATOM 3714 O O . GLY A 1 473 ? -30.514 -6.562 30.167 1.00 46.03 473 GLY A O 1
ATOM 3715 N N . LEU A 1 474 ? -28.349 -7.130 30.126 1.00 53.91 474 LEU A N 1
ATOM 3716 C CA . LEU A 1 474 ? -28.544 -8.427 30.799 1.00 53.91 474 LEU A CA 1
ATOM 3717 C C . LEU A 1 474 ? -28.687 -8.289 32.324 1.00 53.91 474 LEU A C 1
ATOM 3719 O O . LEU A 1 474 ? -28.037 -7.436 32.942 1.00 53.91 474 LEU A O 1
ATOM 3723 N N . TRP A 1 475 ? -29.482 -9.182 32.923 1.00 58.38 475 TRP A N 1
ATOM 3724 C CA . TRP A 1 475 ? -29.607 -9.338 34.374 1.00 58.38 475 TRP A CA 1
ATOM 3725 C C . TRP A 1 475 ? -28.428 -10.143 34.948 1.00 58.38 475 TRP A C 1
ATOM 3727 O O . TRP A 1 475 ? -27.906 -11.065 34.314 1.00 58.38 475 TRP A O 1
ATOM 3737 N N . GLU A 1 476 ? -27.987 -9.797 36.161 1.00 62.31 476 GLU A N 1
ATOM 3738 C CA . GLU A 1 476 ? -26.934 -10.515 36.887 1.00 62.31 476 GLU A CA 1
ATOM 3739 C C . GLU A 1 476 ? -27.281 -10.643 38.378 1.00 62.31 476 GLU A C 1
ATOM 3741 O O . GLU A 1 476 ? -27.726 -9.673 38.988 1.00 62.31 476 GLU A O 1
ATOM 3746 N N . LEU A 1 477 ? -26.972 -11.797 38.985 1.00 66.75 477 LEU A N 1
ATOM 3747 C CA . LEU A 1 477 ? -27.053 -12.021 40.442 1.00 66.75 477 LEU A CA 1
ATOM 3748 C C . LEU A 1 477 ? -26.122 -11.062 41.208 1.00 66.75 477 LEU A C 1
ATOM 3750 O O . LEU A 1 477 ? -25.107 -10.682 40.638 1.00 66.75 477 LEU A O 1
ATOM 3754 N N . PRO A 1 478 ? -26.353 -10.679 42.476 1.00 67.88 478 PRO A N 1
ATOM 3755 C CA . PRO A 1 478 ? -25.443 -9.799 43.223 1.00 67.88 478 PRO A CA 1
ATOM 3756 C C . PRO A 1 478 ? -23.985 -10.306 43.227 1.00 67.88 478 PRO A C 1
ATOM 3758 O O . PRO A 1 478 ? -23.723 -11.478 43.473 1.00 67.88 478 PRO A O 1
ATOM 3761 N N . SER A 1 479 ? -22.999 -9.447 42.931 1.00 67.69 479 SER A N 1
ATOM 3762 C CA . SER A 1 479 ? -21.581 -9.833 42.961 1.00 67.69 479 SER A CA 1
ATOM 3763 C C . SER A 1 479 ? -20.626 -8.691 43.315 1.00 67.69 479 SER A C 1
ATOM 3765 O O . SER A 1 479 ? -20.854 -7.511 43.026 1.00 67.69 479 SER A O 1
ATOM 3767 N N . LEU A 1 480 ? -19.510 -9.083 43.929 1.00 71.31 480 LEU A N 1
ATOM 3768 C CA . LEU A 1 480 ? -18.437 -8.233 44.429 1.00 71.31 480 LEU A CA 1
ATOM 3769 C C . LEU A 1 480 ? -17.133 -8.581 43.683 1.00 71.31 480 LEU A C 1
ATOM 3771 O O . LEU A 1 480 ? -16.700 -9.727 43.708 1.00 71.31 480 LEU A O 1
ATOM 3775 N N . ILE A 1 481 ? -16.493 -7.605 43.025 1.00 72.31 481 ILE A N 1
ATOM 3776 C CA . ILE A 1 481 ? -15.155 -7.794 42.433 1.00 72.31 481 ILE A CA 1
ATOM 3777 C C . ILE A 1 481 ? -14.110 -7.724 43.551 1.00 72.31 481 ILE A C 1
ATOM 3779 O O . ILE A 1 481 ? -14.096 -6.745 44.301 1.00 72.31 481 ILE A O 1
ATOM 3783 N N . LEU A 1 482 ? -13.244 -8.735 43.630 1.00 70.31 482 LEU A N 1
ATOM 3784 C CA . LEU A 1 482 ? -12.105 -8.783 44.547 1.00 70.31 482 LEU A CA 1
ATOM 3785 C C . LEU A 1 482 ? -10.846 -8.199 43.867 1.00 70.31 482 LEU A C 1
ATOM 3787 O O . LEU A 1 482 ? -10.655 -8.419 42.669 1.00 70.31 482 LEU A O 1
ATOM 3791 N N . PRO A 1 483 ? -9.988 -7.452 44.583 1.00 60.47 483 PRO A N 1
ATOM 3792 C CA . PRO A 1 483 ? -8.715 -6.970 44.046 1.00 60.47 483 PRO A CA 1
ATOM 3793 C C . PRO A 1 483 ? -7.695 -8.119 43.910 1.00 60.47 483 PRO A C 1
ATOM 3795 O O . PRO A 1 483 ? -7.522 -8.862 44.863 1.00 60.47 483 PRO A O 1
ATOM 3798 N N . GLY A 1 484 ? -7.031 -8.232 42.746 1.00 54.84 484 GLY A N 1
ATOM 3799 C CA . GLY A 1 484 ? -5.773 -8.975 42.496 1.00 54.84 484 GLY A CA 1
ATOM 3800 C C . GLY A 1 484 ? -5.711 -10.471 42.866 1.00 54.84 484 GLY A C 1
ATOM 3801 O O . GLY A 1 484 ? -5.818 -10.859 44.020 1.00 54.84 484 GLY A O 1
ATOM 3802 N N . THR A 1 485 ? -5.431 -11.341 41.894 1.00 56.88 485 THR A N 1
ATOM 3803 C CA . THR A 1 485 ? -5.571 -12.810 41.997 1.00 56.88 485 THR A CA 1
ATOM 3804 C C . THR A 1 485 ? -4.618 -13.556 42.946 1.00 56.88 485 THR A C 1
ATOM 3806 O O . THR A 1 485 ? -4.786 -14.763 43.088 1.00 56.88 485 THR A O 1
ATOM 3809 N N . ASN A 1 486 ? -3.670 -12.903 43.628 1.00 51.25 486 ASN A N 1
ATOM 3810 C CA . ASN A 1 486 ? -2.675 -13.611 44.452 1.00 51.25 486 ASN A CA 1
ATOM 3811 C C . ASN A 1 486 ? -2.994 -13.684 45.960 1.00 51.25 486 ASN A C 1
ATOM 3813 O O . ASN A 1 486 ? -2.346 -14.462 46.649 1.00 51.25 486 ASN A O 1
ATOM 3817 N N . ASP A 1 487 ? -4.028 -12.986 46.454 1.00 52.31 487 ASP A N 1
ATOM 3818 C CA . ASP A 1 487 ? -4.349 -12.931 47.898 1.00 52.31 487 ASP A CA 1
ATOM 3819 C C . ASP A 1 487 ? -5.744 -13.489 48.273 1.00 52.31 487 ASP A C 1
ATOM 3821 O O . ASP A 1 487 ? -6.184 -13.386 49.421 1.00 52.31 487 ASP A O 1
ATOM 3825 N N . SER A 1 488 ? -6.488 -14.102 47.339 1.00 63.12 488 SER A N 1
ATOM 3826 C CA . SER A 1 488 ? -7.862 -14.567 47.613 1.00 63.12 488 SER A CA 1
ATOM 3827 C C . SER A 1 488 ? -7.893 -15.950 48.295 1.00 63.12 488 SER A C 1
ATOM 3829 O O . SER A 1 488 ? -7.915 -16.998 47.649 1.00 63.12 488 SER A O 1
ATOM 3831 N N . THR A 1 489 ? -7.917 -15.975 49.629 1.00 72.81 489 THR A N 1
ATOM 3832 C CA . THR A 1 489 ? -8.179 -17.206 50.401 1.00 72.81 489 THR A CA 1
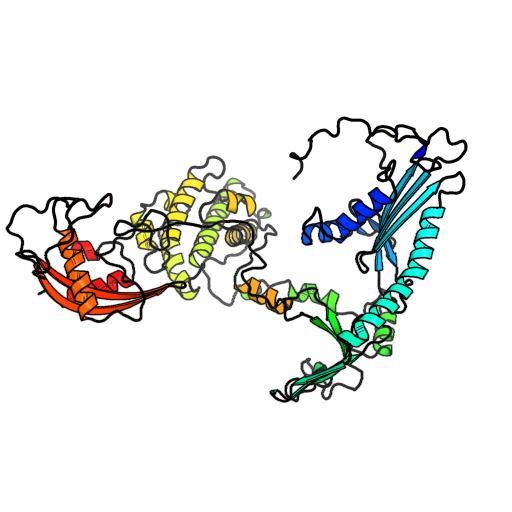ATOM 3833 C C . THR A 1 489 ? -9.688 -17.413 50.617 1.00 72.81 489 THR A C 1
ATOM 3835 O O . THR A 1 489 ? -10.420 -16.423 50.715 1.00 72.81 489 THR A O 1
ATOM 3838 N N . PRO A 1 490 ? -10.192 -18.660 50.757 1.00 74.19 490 PRO A N 1
ATOM 3839 C CA . PRO A 1 490 ? -11.612 -18.921 51.044 1.00 74.19 490 P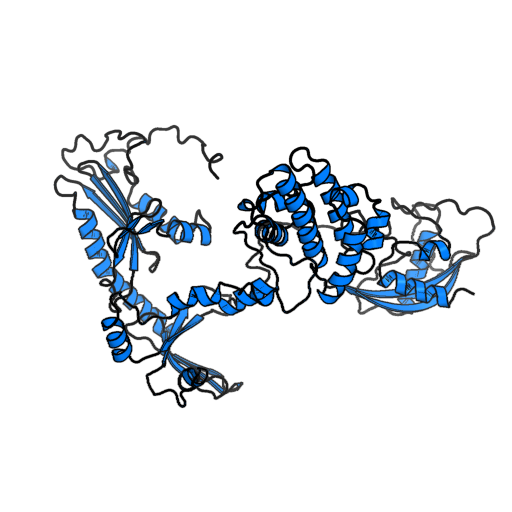RO A CA 1
ATOM 3840 C C . PRO A 1 490 ? -12.143 -18.143 52.260 1.00 74.19 490 PRO A C 1
ATOM 3842 O O . PRO A 1 490 ? -13.268 -17.649 52.259 1.00 74.19 490 PRO A O 1
ATOM 3845 N N . LYS A 1 491 ? -11.295 -17.948 53.280 1.00 75.50 491 LYS A N 1
ATOM 3846 C CA . LYS A 1 491 ? -11.619 -17.177 54.489 1.00 75.50 491 LYS A CA 1
ATOM 3847 C C . LYS A 1 491 ? -11.851 -15.689 54.191 1.00 75.50 491 LYS A C 1
ATOM 3849 O O . LYS A 1 491 ? -12.798 -15.105 54.713 1.00 75.50 491 LYS A O 1
ATOM 3854 N N . LEU A 1 492 ? -11.018 -15.088 53.337 1.00 76.44 492 LEU A N 1
ATOM 3855 C CA . LEU A 1 492 ? -11.177 -13.698 52.895 1.00 76.44 492 LEU A CA 1
ATOM 3856 C C . LEU A 1 492 ? -12.400 -13.530 51.988 1.00 76.44 492 LEU A C 1
ATOM 3858 O O . LEU A 1 492 ? -13.142 -12.564 52.151 1.00 76.44 492 LEU A O 1
ATOM 3862 N N . ARG A 1 493 ? -12.658 -14.493 51.090 1.00 77.44 493 ARG A N 1
ATOM 3863 C CA . ARG A 1 493 ? -13.855 -14.490 50.230 1.00 77.44 493 ARG A CA 1
ATOM 3864 C C . ARG A 1 493 ? -15.143 -14.562 51.045 1.00 77.44 493 ARG A C 1
ATOM 3866 O O . ARG A 1 493 ? -16.048 -13.770 50.799 1.00 77.44 493 ARG A O 1
ATOM 3873 N N . LYS A 1 494 ? -15.195 -15.444 52.050 1.00 78.25 494 LYS A N 1
ATOM 3874 C CA . LYS A 1 494 ? -16.330 -15.551 52.976 1.00 78.25 494 LYS A CA 1
ATOM 3875 C C . LYS A 1 494 ? -16.577 -14.235 53.715 1.00 78.25 494 LYS A C 1
ATOM 3877 O O . LYS A 1 494 ? -17.697 -13.738 53.691 1.00 78.25 494 LYS A O 1
ATOM 3882 N N . LYS A 1 495 ? -15.536 -13.635 54.305 1.00 77.25 495 LYS A N 1
ATOM 3883 C CA . LYS A 1 495 ? -15.653 -12.356 55.024 1.00 77.25 495 LYS A CA 1
ATOM 3884 C C . LYS A 1 495 ? -16.165 -11.228 54.116 1.00 77.25 495 LYS A C 1
ATOM 3886 O O . LYS A 1 495 ? -17.102 -10.529 54.481 1.00 77.25 495 LYS A O 1
ATOM 3891 N N . ALA A 1 496 ? -15.603 -11.096 52.914 1.00 75.56 496 ALA A N 1
ATOM 3892 C CA . ALA A 1 496 ? -16.014 -10.074 51.951 1.00 75.56 496 ALA A CA 1
ATOM 3893 C C . ALA A 1 496 ? -17.454 -10.277 51.440 1.00 75.56 496 ALA A C 1
ATOM 3895 O O . ALA A 1 496 ? -18.172 -9.305 51.215 1.00 75.56 496 ALA A O 1
ATOM 3896 N N . ALA A 1 497 ? -17.891 -11.530 51.269 1.00 72.50 497 ALA A N 1
ATOM 3897 C CA . ALA A 1 497 ? -19.268 -11.850 50.902 1.00 72.50 497 ALA A CA 1
ATOM 3898 C C . ALA A 1 497 ? -20.253 -11.507 52.031 1.00 72.50 497 ALA A C 1
ATOM 3900 O O . ALA A 1 497 ? -21.287 -10.904 51.765 1.00 72.50 497 ALA A O 1
ATOM 3901 N N . GLN A 1 498 ? -19.909 -11.819 53.285 1.00 73.56 498 GLN A N 1
ATOM 3902 C CA . GLN A 1 498 ? -20.716 -11.464 54.457 1.00 73.56 498 GLN A CA 1
ATOM 3903 C C . GLN A 1 498 ? -20.859 -9.941 54.609 1.00 73.56 498 GLN A C 1
ATOM 3905 O O . GLN A 1 498 ? -21.969 -9.453 54.781 1.00 73.56 498 GLN A O 1
ATOM 3910 N N . GLU A 1 499 ? -19.768 -9.181 54.469 1.00 73.88 499 GLU A N 1
ATOM 3911 C CA . GLU A 1 499 ? -19.803 -7.708 54.497 1.00 73.88 499 GLU A CA 1
ATOM 3912 C C . GLU A 1 499 ? -20.663 -7.126 53.362 1.00 73.88 499 GLU A C 1
ATOM 3914 O O . GLU A 1 499 ? -21.419 -6.178 53.573 1.00 73.88 499 GLU A O 1
ATOM 3919 N N . PHE A 1 500 ? -20.582 -7.710 52.162 1.00 69.31 500 PHE A N 1
ATOM 3920 C CA . PHE A 1 500 ? -21.361 -7.269 51.007 1.00 69.31 500 PHE A CA 1
ATOM 3921 C C . PHE A 1 500 ? -22.864 -7.522 51.177 1.00 69.31 500 PHE A C 1
ATOM 3923 O O . PHE A 1 500 ? -23.651 -6.623 50.897 1.00 69.31 500 PHE A O 1
ATOM 3930 N N . VAL A 1 501 ? -23.264 -8.707 51.651 1.00 66.81 501 VAL A N 1
ATOM 3931 C CA . VAL A 1 501 ? -24.682 -9.053 51.854 1.00 66.81 501 VAL A CA 1
ATOM 3932 C C . VAL A 1 501 ? -25.284 -8.270 53.022 1.00 66.81 501 VAL A C 1
ATOM 3934 O O . VAL A 1 501 ? -26.384 -7.744 52.885 1.00 66.81 501 VAL A O 1
ATOM 3937 N N . SER A 1 502 ? -24.551 -8.080 54.124 1.00 65.31 502 SER A N 1
ATOM 3938 C CA . SER A 1 502 ? -25.006 -7.214 55.222 1.00 65.31 502 SER A CA 1
ATOM 3939 C C . SER A 1 502 ? -25.233 -5.768 54.765 1.00 65.31 502 SER A C 1
ATOM 3941 O O . SER A 1 502 ? -26.190 -5.134 55.198 1.00 65.31 502 SER A O 1
ATOM 3943 N N . GLY A 1 503 ? -24.396 -5.259 53.853 1.00 63.12 503 GLY A N 1
ATOM 3944 C CA . GLY A 1 503 ? -24.579 -3.937 53.247 1.00 63.12 503 GLY A CA 1
ATOM 3945 C C . GLY A 1 503 ? -25.732 -3.847 52.240 1.00 63.12 503 GLY A C 1
ATOM 3946 O O . GLY A 1 503 ? -26.192 -2.745 51.960 1.00 63.12 503 GLY A O 1
ATOM 3947 N N . LEU A 1 504 ? -26.208 -4.975 51.699 1.00 61.31 504 LEU A N 1
ATOM 3948 C CA . LEU A 1 504 ? -27.399 -5.020 50.841 1.00 61.31 504 LEU A CA 1
ATOM 3949 C C . LEU A 1 504 ? -28.703 -4.974 51.652 1.00 61.31 504 LEU A C 1
ATOM 3951 O O . LEU A 1 504 ? -29.719 -4.549 51.117 1.00 61.31 504 LEU A O 1
ATOM 3955 N N . LEU A 1 505 ? -28.668 -5.401 52.920 1.00 58.34 505 LEU A N 1
ATOM 3956 C CA . LEU A 1 505 ? -29.842 -5.522 53.794 1.00 58.34 505 LEU A CA 1
ATOM 3957 C C . LEU A 1 505 ? -30.038 -4.330 54.754 1.00 58.34 505 LEU A C 1
ATOM 3959 O O . LEU A 1 505 ? -31.051 -4.266 55.444 1.00 58.34 505 LEU A O 1
ATOM 3963 N N . SER A 1 506 ? -29.099 -3.378 54.834 1.00 55.00 506 SER A N 1
ATOM 3964 C CA . SER A 1 506 ? -29.243 -2.194 55.695 1.00 55.00 506 SER A CA 1
ATOM 3965 C C . SER A 1 506 ? -30.099 -1.113 55.021 1.00 55.00 506 SER A C 1
ATOM 3967 O O . SER A 1 506 ? -29.683 -0.541 54.014 1.00 55.00 506 SER A O 1
ATOM 3969 N N . SER A 1 507 ? -31.259 -0.797 55.601 1.00 43.44 507 SER A N 1
ATOM 3970 C CA . SER A 1 507 ? -32.299 0.101 55.065 1.00 43.44 507 SER A CA 1
ATOM 3971 C C . SER A 1 507 ? -31.982 1.607 55.081 1.00 43.44 507 SER A C 1
ATOM 3973 O O . SER A 1 507 ? -32.813 2.412 54.670 1.00 43.44 507 SER A O 1
ATOM 3975 N N . GLU A 1 508 ? -30.790 2.028 55.505 1.00 38.19 508 GLU A N 1
ATOM 3976 C CA . GLU A 1 508 ? -30.396 3.438 55.505 1.00 38.19 508 GLU A CA 1
ATOM 3977 C C . GLU A 1 508 ? -29.100 3.616 54.716 1.00 38.19 508 GLU A C 1
ATOM 3979 O O . GLU A 1 508 ? -28.028 3.179 55.134 1.00 38.19 508 GLU A O 1
ATOM 3984 N N . GLY A 1 509 ? -29.174 4.316 53.580 1.00 37.75 509 GLY A N 1
ATOM 3985 C CA . GLY A 1 509 ? -28.050 4.640 52.690 1.00 37.75 509 GLY A CA 1
ATOM 3986 C C . GLY A 1 509 ? -26.922 5.501 53.293 1.00 37.75 509 GLY A C 1
ATOM 3987 O O . GLY A 1 509 ? -26.220 6.188 52.550 1.00 37.75 509 GLY A O 1
ATOM 3988 N N . LYS A 1 510 ? -26.722 5.495 54.617 1.00 37.09 510 LYS A N 1
ATOM 3989 C CA . LYS A 1 510 ? -25.592 6.092 55.345 1.00 37.09 510 LYS A CA 1
ATOM 3990 C C . LYS A 1 510 ? -25.276 5.283 56.620 1.00 37.09 510 LYS A C 1
ATOM 3992 O O . LYS A 1 510 ? -25.677 5.672 57.709 1.00 37.09 510 LYS A O 1
ATOM 3997 N N . GLY A 1 511 ? -24.488 4.210 56.515 1.00 28.20 511 GLY A N 1
ATOM 3998 C CA . GLY A 1 511 ? -24.058 3.398 57.667 1.00 28.20 511 GLY A CA 1
ATOM 3999 C C . GLY A 1 511 ? -22.538 3.227 57.756 1.00 28.20 511 GLY A C 1
ATOM 4000 O O . GLY A 1 511 ? -21.905 2.725 56.835 1.00 28.20 511 GLY A O 1
ATOM 4001 N N . ARG A 1 512 ? -21.938 3.671 58.866 1.00 27.95 512 ARG A N 1
ATOM 4002 C CA . ARG A 1 512 ? -20.499 3.590 59.193 1.00 27.95 512 ARG A CA 1
ATOM 4003 C C . ARG A 1 512 ? -19.963 2.144 59.184 1.00 27.95 512 ARG A C 1
ATOM 4005 O O . ARG A 1 512 ? -20.663 1.248 59.642 1.00 27.95 512 ARG A O 1
ATOM 4012 N N . PRO A 1 513 ? -18.676 1.917 58.854 1.00 40.59 513 PRO A N 1
ATOM 4013 C CA . PRO A 1 513 ? -17.998 0.685 59.231 1.00 40.59 513 PRO A CA 1
ATOM 4014 C C . PRO A 1 513 ? -17.664 0.772 60.723 1.00 40.59 513 PRO A C 1
ATOM 4016 O O . PRO A 1 513 ? -16.845 1.612 61.096 1.00 40.59 513 PRO A O 1
ATOM 4019 N N . LYS A 1 514 ? -18.315 -0.033 61.572 1.00 40.19 514 LYS A N 1
ATOM 4020 C CA . LYS A 1 514 ? -17.804 -0.501 62.878 1.00 40.19 514 LYS A CA 1
ATOM 4021 C C . LYS A 1 514 ? -18.893 -1.257 63.644 1.00 40.19 514 LYS A C 1
ATOM 4023 O O . LYS A 1 514 ? -19.554 -0.701 64.511 1.00 40.19 514 LYS A O 1
ATOM 4028 N N . ASP A 1 515 ? -18.940 -2.562 63.440 1.00 33.03 515 ASP A N 1
ATOM 4029 C CA . ASP A 1 515 ? -18.831 -3.463 64.574 1.00 33.03 515 ASP A CA 1
ATOM 4030 C C . ASP A 1 515 ? -17.695 -4.456 64.270 1.00 33.03 515 ASP A C 1
ATOM 4032 O O . ASP A 1 515 ? -17.562 -5.006 63.182 1.00 33.03 515 ASP A O 1
ATOM 4036 N N . GLN A 1 516 ? -16.750 -4.608 65.192 1.00 39.69 516 GLN A N 1
ATOM 4037 C CA . GLN A 1 516 ? -15.671 -5.595 65.063 1.00 39.69 516 GLN A CA 1
ATOM 4038 C C . GLN A 1 516 ? -16.130 -6.940 65.645 1.00 39.69 516 GLN A C 1
ATOM 4040 O O . GLN A 1 516 ? -15.339 -7.646 66.261 1.00 39.69 516 GLN A O 1
ATOM 4045 N N . SER A 1 517 ? -17.420 -7.271 65.506 1.00 44.31 517 SER A N 1
ATOM 4046 C CA . SER A 1 517 ? -18.014 -8.456 66.134 1.00 44.31 517 SER A CA 1
ATOM 4047 C C . SER A 1 517 ? -18.230 -9.617 65.156 1.00 44.31 517 SER A C 1
ATOM 4049 O O . SER A 1 517 ? -18.342 -10.763 65.587 1.00 44.31 517 SER A O 1
ATOM 4051 N N . GLY A 1 518 ? -18.221 -9.362 63.840 1.00 45.34 518 GLY A N 1
ATOM 4052 C CA . GLY A 1 518 ? -18.282 -10.413 62.817 1.00 45.34 518 GLY A CA 1
ATOM 4053 C C . GLY A 1 518 ? -19.581 -11.232 62.812 1.00 45.34 518 GLY A C 1
ATOM 4054 O O . GLY A 1 518 ? -19.614 -12.293 62.187 1.00 45.34 518 GLY A O 1
ATOM 4055 N N . LYS A 1 519 ? -20.635 -10.776 63.503 1.00 48.84 519 LYS A N 1
ATOM 4056 C CA . LYS A 1 519 ? -21.954 -11.419 63.510 1.00 48.84 519 LYS A CA 1
ATOM 4057 C C . LYS A 1 519 ? -22.797 -10.926 62.330 1.00 48.84 519 LYS A C 1
ATOM 4059 O O . LYS A 1 519 ? -22.920 -9.728 62.105 1.00 48.84 519 LYS A O 1
ATOM 4064 N N . LEU A 1 520 ? -23.362 -11.872 61.578 1.00 52.78 520 LEU A N 1
ATOM 4065 C CA . LEU A 1 520 ? -24.346 -11.605 60.524 1.00 52.78 520 LEU A CA 1
ATOM 4066 C C . LEU A 1 520 ? -25.652 -11.042 61.133 1.00 52.78 520 LEU A C 1
ATOM 4068 O O . LEU A 1 520 ? -25.940 -11.346 62.295 1.00 52.78 520 LEU A O 1
ATOM 4072 N N . PRO A 1 521 ? -26.439 -10.254 60.374 1.00 57.94 521 PRO A N 1
ATOM 4073 C CA . PRO A 1 521 ? -27.779 -9.819 60.774 1.00 57.94 521 PRO A CA 1
ATOM 4074 C C . PRO A 1 521 ? -28.672 -11.002 61.184 1.00 57.94 521 PRO A C 1
ATOM 4076 O O . PRO A 1 521 ? -28.517 -12.109 60.662 1.00 57.94 521 PRO A O 1
ATOM 4079 N N . ALA A 1 522 ? -29.611 -10.774 62.109 1.00 54.34 522 ALA A N 1
ATOM 4080 C CA . ALA A 1 522 ? -30.575 -11.796 62.524 1.00 54.34 522 ALA A CA 1
ATOM 4081 C C . ALA A 1 522 ? -31.395 -12.284 61.310 1.00 54.34 522 ALA A C 1
ATOM 4083 O O . ALA A 1 522 ? -31.873 -11.462 60.535 1.00 54.34 522 ALA A O 1
ATOM 4084 N N . GLY A 1 523 ? -31.503 -13.607 61.128 1.00 56.62 523 GLY A N 1
ATOM 4085 C CA . GLY A 1 523 ? -32.204 -14.241 59.999 1.00 56.62 523 GLY A CA 1
ATOM 4086 C C . GLY A 1 523 ? -31.341 -14.570 58.770 1.00 56.62 523 GLY A C 1
ATOM 4087 O O . GLY A 1 523 ? -31.808 -15.288 57.895 1.00 56.62 523 GLY A O 1
ATOM 4088 N N . LEU A 1 524 ? -30.079 -14.118 58.686 1.00 60.06 524 LEU A N 1
ATOM 4089 C CA . LEU A 1 524 ? -29.191 -14.412 57.548 1.00 60.06 524 LEU A CA 1
ATOM 4090 C C . LEU A 1 524 ? -28.171 -15.520 57.876 1.00 60.06 524 LEU A C 1
ATOM 4092 O O . LEU A 1 524 ? -27.255 -15.325 58.682 1.00 60.06 524 LEU A O 1
ATOM 4096 N N . ARG A 1 525 ? -28.263 -16.667 57.192 1.00 67.31 525 ARG A N 1
ATOM 4097 C CA . ARG A 1 525 ? -27.363 -17.824 57.345 1.00 67.31 525 ARG A CA 1
ATOM 4098 C C . ARG A 1 525 ? -26.473 -18.005 56.113 1.00 67.31 525 ARG A C 1
ATOM 4100 O O . ARG A 1 525 ? -26.954 -18.154 54.998 1.00 67.31 525 ARG A O 1
ATOM 4107 N N . HIS A 1 526 ? -25.148 -18.035 56.296 1.00 72.69 526 HIS A N 1
ATOM 4108 C CA . HIS A 1 526 ? -24.212 -18.421 55.223 1.00 72.69 526 HIS A CA 1
ATOM 4109 C C . HIS A 1 526 ? -24.134 -19.948 55.129 1.00 72.69 526 HIS A C 1
ATOM 4111 O O . HIS A 1 526 ? -23.652 -20.582 56.067 1.00 72.69 526 HIS A O 1
ATOM 4117 N N . VAL A 1 527 ? -24.581 -20.520 54.009 1.00 69.62 527 VAL A N 1
ATOM 4118 C CA . VAL A 1 527 ? -24.635 -21.978 53.798 1.00 69.62 527 VAL A CA 1
ATOM 4119 C C . VAL A 1 527 ? -23.284 -22.519 53.328 1.00 69.62 527 VAL A C 1
ATOM 4121 O O . VAL A 1 527 ? -22.812 -23.528 53.846 1.00 69.62 527 VAL A O 1
ATOM 4124 N N . GLY A 1 528 ? -22.605 -21.827 52.405 1.00 69.25 528 GLY A N 1
ATOM 4125 C CA . GLY A 1 528 ? -21.287 -22.248 51.918 1.00 69.25 528 GLY A CA 1
ATOM 4126 C C . GLY A 1 528 ? -20.844 -21.600 50.603 1.00 69.25 528 GLY A C 1
ATOM 4127 O O . GLY A 1 528 ? -21.576 -20.820 49.994 1.00 69.25 528 GLY A O 1
ATOM 4128 N N . GLU A 1 529 ? -19.618 -21.921 50.174 1.00 79.56 529 GLU A N 1
ATOM 4129 C CA . GLU A 1 529 ? -19.115 -21.628 48.821 1.00 79.56 529 GLU A CA 1
ATOM 4130 C C . GLU A 1 529 ? -19.459 -22.822 47.919 1.00 79.56 529 GLU A C 1
ATOM 4132 O O . GLU A 1 529 ? -18.949 -23.915 48.149 1.00 79.56 529 GLU A O 1
ATOM 4137 N N . LEU A 1 530 ? -20.320 -22.624 46.916 1.00 74.44 530 LEU A N 1
ATOM 4138 C CA . LEU A 1 530 ? -20.853 -23.706 46.071 1.00 74.44 530 LEU A CA 1
ATOM 4139 C C . LEU A 1 530 ? -19.895 -24.141 44.956 1.00 74.44 530 LEU A C 1
ATOM 4141 O O . LEU A 1 530 ? -20.047 -25.208 44.375 1.00 74.44 530 LEU A O 1
ATOM 4145 N N . GLY A 1 531 ? -18.898 -23.313 44.638 1.00 77.75 531 GLY A N 1
ATOM 4146 C CA . GLY A 1 531 ? -17.913 -23.619 43.608 1.00 77.75 531 GLY A CA 1
ATOM 4147 C C . GLY A 1 531 ? -17.341 -22.382 42.928 1.00 77.75 531 GLY A C 1
ATOM 4148 O O . GLY A 1 531 ? -17.743 -21.244 43.186 1.00 77.75 531 GLY A O 1
ATOM 4149 N N . SER A 1 532 ? -16.367 -22.619 42.049 1.00 81.19 532 SER A N 1
ATOM 4150 C CA . SER A 1 532 ? -15.708 -21.585 41.245 1.00 81.19 532 SER A CA 1
ATOM 4151 C C . SER A 1 532 ? -15.998 -21.806 39.764 1.00 81.19 532 SER A C 1
ATOM 4153 O O . SER A 1 532 ? -15.656 -22.852 39.219 1.00 81.19 532 SER A O 1
ATOM 4155 N N . VAL A 1 533 ? -16.586 -20.814 39.099 1.00 77.25 533 VAL A N 1
ATOM 4156 C CA . VAL A 1 533 ? -16.906 -20.852 37.669 1.00 77.25 533 VAL A CA 1
ATOM 4157 C C . VAL A 1 533 ? -15.895 -19.988 36.905 1.00 77.25 533 VAL A C 1
ATOM 4159 O O . VAL A 1 533 ? -15.911 -18.759 37.053 1.00 77.25 533 VAL A O 1
ATOM 4162 N N . PRO A 1 534 ? -14.996 -20.579 36.094 1.00 76.00 534 PRO A N 1
ATOM 4163 C CA . PRO A 1 534 ? -14.103 -19.814 35.236 1.00 76.00 534 PRO A CA 1
ATOM 4164 C C . PRO A 1 534 ? -14.900 -19.211 34.074 1.00 76.00 534 PRO A C 1
ATOM 4166 O O . PRO A 1 534 ? -15.417 -19.913 33.209 1.00 76.00 534 PRO A O 1
ATOM 4169 N N . TRP A 1 535 ? -14.981 -17.885 34.039 1.00 73.88 535 TRP A N 1
ATOM 4170 C CA . TRP A 1 535 ? -15.671 -17.123 33.011 1.00 73.88 535 TRP A CA 1
ATOM 4171 C C . TRP A 1 535 ? -14.666 -16.371 32.135 1.00 73.88 535 TRP A C 1
ATOM 4173 O O . TRP A 1 535 ? -14.088 -15.347 32.512 1.00 73.88 535 TRP A O 1
ATOM 4183 N N . LEU A 1 536 ? -14.428 -16.929 30.949 1.00 64.81 536 LEU A N 1
ATOM 4184 C CA . LEU A 1 536 ? -13.387 -16.491 30.024 1.00 64.81 536 LEU A CA 1
ATOM 4185 C C . LEU A 1 536 ? -13.983 -15.663 28.877 1.00 64.81 536 LEU A C 1
ATOM 4187 O O . LEU A 1 536 ? -14.836 -16.142 28.133 1.00 64.81 536 LEU A O 1
ATOM 4191 N N . PHE A 1 537 ? -13.475 -14.443 28.701 1.00 55.03 537 PHE A N 1
ATOM 4192 C CA . PHE A 1 537 ? -13.671 -13.609 27.515 1.00 55.03 537 PHE A CA 1
ATOM 4193 C C . PHE A 1 537 ? -12.340 -13.374 26.797 1.00 55.03 537 PHE A C 1
ATOM 4195 O O . PHE A 1 537 ? -11.262 -13.569 27.355 1.00 55.03 537 PHE A O 1
ATOM 4202 N N . SER A 1 538 ? -12.415 -12.879 25.560 1.00 42.91 538 SER A N 1
ATOM 4203 C CA . SER A 1 538 ? -11.255 -12.543 24.720 1.00 42.91 538 SER A CA 1
ATOM 4204 C C . SER A 1 538 ? -10.261 -11.563 25.364 1.00 42.91 538 SER A C 1
ATOM 4206 O O . SER A 1 538 ? -9.080 -11.600 25.043 1.00 42.91 538 SER A O 1
ATOM 4208 N N . HIS A 1 539 ? -10.722 -10.706 26.276 1.00 37.81 539 HIS A N 1
ATOM 4209 C CA . HIS A 1 539 ? -9.942 -9.622 26.886 1.00 37.81 539 HIS A CA 1
ATOM 4210 C C . HIS A 1 539 ? -9.940 -9.657 28.424 1.00 37.81 539 HIS A C 1
ATOM 4212 O O . HIS A 1 539 ? -9.284 -8.830 29.050 1.00 37.81 539 HIS A O 1
ATOM 4218 N N . ILE A 1 540 ? -10.674 -10.588 29.047 1.00 55.78 540 ILE A N 1
ATOM 4219 C CA . ILE A 1 540 ? -10.836 -10.679 30.504 1.00 55.78 540 ILE A CA 1
ATOM 4220 C C . ILE A 1 540 ? -10.949 -12.154 30.910 1.00 55.78 540 ILE A C 1
ATOM 4222 O O . ILE A 1 540 ? -11.779 -12.885 30.373 1.00 55.78 540 ILE A O 1
ATOM 4226 N N . LYS A 1 541 ? -10.157 -12.576 31.902 1.00 65.25 541 LYS A N 1
ATOM 4227 C CA . LYS A 1 541 ? -10.308 -13.869 32.583 1.00 65.25 541 LYS A CA 1
ATOM 4228 C C . LYS A 1 541 ? -10.835 -13.613 33.991 1.00 65.25 541 LYS A C 1
ATOM 4230 O O . LYS A 1 541 ? -10.126 -13.022 34.800 1.00 65.25 541 LYS A O 1
ATOM 4235 N N . LEU A 1 542 ? -12.071 -14.015 34.267 1.00 73.94 542 LEU A N 1
ATOM 4236 C CA . LEU A 1 542 ? -12.673 -13.910 35.596 1.00 73.94 542 LEU A CA 1
ATOM 4237 C C . LEU A 1 542 ? -12.927 -15.306 36.147 1.00 73.94 542 LEU A C 1
ATOM 4239 O O . LEU A 1 542 ? -13.377 -16.181 35.420 1.00 73.94 542 LEU A O 1
ATOM 4243 N N . THR A 1 543 ? -12.700 -15.497 37.439 1.00 78.50 543 THR A N 1
ATOM 4244 C CA . THR A 1 543 ? -13.174 -16.678 38.165 1.00 78.50 543 THR A CA 1
ATOM 4245 C C . THR A 1 543 ? -14.234 -16.206 39.144 1.00 78.50 543 THR A C 1
ATOM 4247 O O . THR A 1 543 ? -13.963 -15.360 39.996 1.00 78.50 543 THR A O 1
ATOM 4250 N N . MET A 1 544 ? -15.462 -16.691 38.983 1.00 80.44 544 MET A N 1
ATOM 4251 C CA . MET A 1 544 ? -16.581 -16.336 39.850 1.00 80.44 544 MET A CA 1
ATOM 4252 C C . MET A 1 544 ? -16.700 -17.369 40.965 1.00 80.44 544 MET A C 1
ATOM 4254 O O . MET A 1 544 ? -16.914 -18.542 40.687 1.00 80.44 544 MET A O 1
ATOM 4258 N N . HIS A 1 545 ? -16.571 -16.935 42.216 1.00 80.50 545 HIS A N 1
ATOM 4259 C CA . HIS A 1 545 ? -16.783 -17.780 43.391 1.00 80.50 545 HIS A CA 1
ATOM 4260 C C . HIS A 1 545 ? -18.224 -17.605 43.874 1.00 80.50 545 HIS A C 1
ATOM 4262 O O . HIS A 1 545 ? -18.607 -16.496 44.252 1.00 80.50 545 HIS A O 1
ATOM 4268 N N . VAL A 1 546 ? -19.020 -18.673 43.835 1.00 80.12 546 VAL A N 1
ATOM 4269 C CA . VAL A 1 546 ? -20.447 -18.634 44.186 1.00 80.12 546 VAL A CA 1
ATOM 4270 C C . VAL A 1 546 ? -20.607 -18.862 45.687 1.00 80.12 546 VAL A C 1
ATOM 4272 O O . VAL A 1 546 ? -20.140 -19.870 46.209 1.00 80.12 546 VAL A O 1
ATOM 4275 N N . GLN A 1 547 ? -21.246 -17.925 46.387 1.00 75.88 547 GLN A N 1
ATOM 4276 C CA . GLN A 1 547 ? -21.530 -18.002 47.825 1.00 75.88 547 GLN A CA 1
ATOM 4277 C C . GLN A 1 547 ? -23.043 -18.034 48.026 1.00 75.88 547 GLN A C 1
ATOM 4279 O O . GLN A 1 547 ? -23.737 -17.185 47.469 1.00 75.88 547 GLN A O 1
ATOM 4284 N N . PHE A 1 548 ? -23.534 -18.983 48.821 1.00 73.06 548 PHE A N 1
ATOM 4285 C CA . PHE A 1 548 ? -24.962 -19.161 49.075 1.00 73.06 548 PHE A CA 1
ATOM 4286 C C . PHE A 1 548 ? -25.340 -18.690 50.479 1.00 73.06 548 PHE A C 1
ATOM 4288 O O . PHE A 1 548 ? -24.653 -18.995 51.463 1.00 73.06 548 PHE A O 1
ATOM 4295 N N . PHE A 1 549 ? -26.431 -17.935 50.558 1.00 69.12 549 PHE A N 1
ATOM 4296 C CA . PHE A 1 549 ? -26.979 -17.385 51.789 1.00 69.12 549 PHE A CA 1
ATOM 4297 C C . PHE A 1 549 ? -28.478 -17.664 51.833 1.00 69.12 549 PHE A C 1
ATOM 4299 O O . PHE A 1 549 ? -29.166 -17.459 50.839 1.00 69.12 549 PHE A O 1
ATOM 4306 N N . GLU A 1 550 ? -28.964 -18.086 52.991 1.00 67.12 550 GLU A N 1
ATOM 4307 C CA . GLU A 1 550 ? -30.388 -18.192 53.294 1.00 67.12 550 GLU A CA 1
ATOM 4308 C C . GLU A 1 550 ? -30.808 -17.001 54.142 1.00 67.12 550 GLU A C 1
ATOM 4310 O O . GLU A 1 550 ? -30.077 -16.589 55.047 1.00 67.12 550 GLU A O 1
ATOM 4315 N N . LEU A 1 551 ? -31.985 -16.461 53.849 1.00 62.84 551 LEU A N 1
ATOM 4316 C CA . LEU A 1 551 ? -32.593 -15.374 54.596 1.00 62.84 551 LEU A CA 1
ATOM 4317 C C . LEU A 1 551 ? -33.969 -15.836 55.079 1.00 62.84 551 LEU A C 1
ATOM 4319 O O . LEU A 1 551 ? -34.846 -16.106 54.264 1.00 62.84 551 LEU A O 1
ATOM 4323 N N . GLU A 1 552 ? -34.150 -15.914 56.392 1.00 56.38 552 GLU A N 1
ATOM 4324 C CA . GLU A 1 552 ? -35.461 -16.082 57.015 1.00 56.38 552 GLU A CA 1
ATOM 4325 C C . GLU A 1 552 ? -36.134 -14.709 57.094 1.00 56.38 552 GLU A C 1
ATOM 4327 O O . GLU A 1 552 ? -35.647 -13.809 57.781 1.00 56.38 552 GLU A O 1
ATOM 4332 N N . THR A 1 553 ? -37.233 -14.524 56.363 1.00 52.31 553 THR A N 1
ATOM 4333 C CA . THR A 1 553 ? -38.060 -13.316 56.442 1.00 52.31 553 THR A CA 1
ATOM 4334 C C . THR A 1 553 ? -39.352 -13.619 57.194 1.00 52.31 553 THR A C 1
ATOM 4336 O O . THR A 1 553 ? -40.056 -14.582 56.887 1.00 52.31 553 THR A O 1
ATOM 4339 N N . GLU A 1 554 ? -39.686 -12.793 58.189 1.00 44.25 554 GLU A N 1
ATOM 4340 C CA . GLU A 1 554 ? -41.042 -12.770 58.736 1.00 44.25 554 GLU A CA 1
ATOM 4341 C C . GLU A 1 554 ? -41.968 -12.137 57.687 1.00 44.25 554 GLU A C 1
ATOM 4343 O O . GLU A 1 554 ? -41.647 -11.135 57.047 1.00 44.25 554 GLU A O 1
ATOM 4348 N N . THR A 1 555 ? -43.092 -12.798 57.441 1.00 37.31 555 THR A N 1
ATOM 4349 C CA . THR A 1 555 ? -44.054 -12.524 56.370 1.00 37.31 555 THR A CA 1
ATOM 4350 C C . THR A 1 555 ? -44.476 -11.050 56.292 1.00 37.31 555 THR A C 1
ATOM 4352 O O . THR A 1 555 ? -45.129 -10.571 57.216 1.00 37.31 555 THR A O 1
ATOM 4355 N N . GLY A 1 556 ? -44.212 -10.366 55.168 1.00 40.78 556 GLY A N 1
ATOM 4356 C CA . GLY A 1 556 ? -44.934 -9.130 54.819 1.00 40.78 556 GLY A CA 1
ATOM 4357 C C . GLY A 1 556 ? -44.200 -8.087 53.973 1.00 40.78 556 GLY A C 1
ATOM 4358 O O . GLY A 1 556 ? -44.806 -7.551 53.053 1.00 40.78 556 GLY A O 1
ATOM 4359 N N . ASP A 1 557 ? -42.911 -7.833 54.203 1.00 34.97 557 ASP A N 1
ATOM 4360 C CA . ASP A 1 557 ? -42.253 -6.624 53.667 1.00 34.97 557 ASP A CA 1
ATOM 4361 C C . ASP A 1 557 ? -41.280 -6.921 52.513 1.00 34.97 557 ASP A C 1
ATOM 4363 O O . ASP A 1 557 ? -40.076 -6.679 52.587 1.00 34.97 557 ASP A O 1
ATOM 4367 N N . ALA A 1 558 ? -41.802 -7.459 51.409 1.00 39.41 558 ALA A N 1
ATOM 4368 C CA . ALA A 1 558 ? -41.044 -7.668 50.169 1.00 39.41 558 ALA A CA 1
ATOM 4369 C C . ALA A 1 558 ? -41.080 -6.442 49.230 1.00 39.41 558 ALA A C 1
ATOM 4371 O O . ALA A 1 558 ? -41.031 -6.595 48.007 1.00 39.41 558 ALA A O 1
ATOM 4372 N N . GLU A 1 559 ? -41.174 -5.222 49.769 1.00 39.00 559 GLU A N 1
ATOM 4373 C CA . GLU A 1 559 ? -41.129 -4.003 48.956 1.00 39.00 559 GLU A CA 1
ATOM 4374 C C . GLU A 1 559 ? -39.687 -3.504 48.756 1.00 39.00 559 GLU A C 1
ATOM 4376 O O . GLU A 1 559 ? -38.948 -3.221 49.693 1.00 39.00 559 GLU A O 1
ATOM 4381 N N . ALA A 1 560 ? -39.305 -3.466 47.477 1.00 39.66 560 ALA A N 1
ATOM 4382 C CA . ALA A 1 560 ? -38.139 -2.852 46.841 1.00 39.66 560 ALA A CA 1
ATOM 4383 C C . ALA A 1 560 ? -37.107 -2.128 47.741 1.00 39.66 560 ALA A C 1
ATOM 4385 O O . ALA A 1 560 ? -37.302 -0.990 48.164 1.00 39.66 560 ALA A O 1
ATOM 4386 N N . PHE A 1 561 ? -35.917 -2.722 47.874 1.00 42.84 561 PHE A N 1
ATOM 4387 C CA . PHE A 1 561 ? -34.723 -2.018 48.350 1.00 42.84 561 PHE A CA 1
ATOM 4388 C C . PHE A 1 561 ? -34.040 -1.277 47.182 1.00 42.84 561 PHE A C 1
ATOM 4390 O O . PHE A 1 561 ? -33.658 -1.905 46.187 1.00 42.84 561 PHE A O 1
ATOM 4397 N N . ASP A 1 562 ? -33.880 0.048 47.296 1.00 40.56 562 ASP A N 1
ATOM 4398 C CA . ASP A 1 562 ? -33.159 0.890 46.325 1.00 40.56 562 ASP A CA 1
ATOM 4399 C C . ASP A 1 562 ? -31.646 0.845 46.585 1.00 40.56 562 ASP A C 1
ATOM 4401 O O . ASP A 1 562 ? -31.136 1.341 47.593 1.00 40.56 562 ASP A O 1
ATOM 4405 N N . ILE A 1 563 ? -30.906 0.254 45.646 1.00 41.66 563 ILE A N 1
ATOM 4406 C CA . ILE A 1 563 ? -29.445 0.241 45.660 1.00 41.66 563 ILE A CA 1
ATOM 4407 C C . ILE A 1 563 ? -28.961 1.430 44.836 1.00 41.66 563 ILE A C 1
ATOM 4409 O O . ILE A 1 563 ? -28.718 1.293 43.637 1.00 41.66 563 ILE A O 1
ATOM 4413 N N . SER A 1 564 ? -28.800 2.588 45.482 1.00 41.78 564 SER A N 1
ATOM 4414 C CA . SER A 1 564 ? -28.103 3.780 44.968 1.00 41.78 564 SER A CA 1
ATOM 4415 C C . SER A 1 564 ? -28.108 3.903 43.428 1.00 41.78 564 SER A C 1
ATOM 4417 O O . SER A 1 564 ? -27.059 3.785 42.780 1.00 41.78 564 SER A O 1
ATOM 4419 N N . GLY A 1 565 ? -29.295 4.087 42.836 1.00 45.91 565 GLY A N 1
ATOM 4420 C CA . GLY A 1 565 ? -29.469 4.416 41.416 1.00 45.91 565 GLY A CA 1
ATOM 4421 C C . GLY A 1 565 ? -29.508 3.241 40.426 1.00 45.91 565 GLY A C 1
ATOM 4422 O O . GLY A 1 565 ? -29.162 3.440 39.258 1.00 45.91 565 GLY A O 1
ATOM 4423 N N . ARG A 1 566 ? -29.890 2.021 40.843 1.00 49.22 566 ARG A N 1
ATOM 4424 C CA . ARG A 1 566 ? -30.000 0.831 39.970 1.00 49.22 566 ARG A CA 1
ATOM 4425 C C . ARG A 1 566 ? -31.281 0.027 40.260 1.00 49.22 566 ARG A C 1
ATOM 4427 O O . ARG A 1 566 ? -31.602 -0.202 41.413 1.00 49.22 566 ARG A O 1
ATOM 4434 N N . LEU A 1 567 ? -31.983 -0.431 39.213 1.00 52.38 567 LEU A N 1
ATOM 4435 C CA . LEU A 1 567 ? -33.206 -1.252 39.325 1.00 52.38 567 LEU A CA 1
ATOM 4436 C C . LEU A 1 567 ? -32.898 -2.663 39.874 1.00 52.38 567 LEU A C 1
ATOM 4438 O O . LEU A 1 567 ? -32.150 -3.411 39.238 1.00 52.38 567 LEU A O 1
ATOM 4442 N N . SER A 1 568 ? -33.505 -3.029 41.009 1.00 55.25 568 SER A N 1
ATOM 4443 C CA . SER A 1 568 ? -33.418 -4.341 41.680 1.00 55.25 568 SER A CA 1
ATOM 4444 C C . SER A 1 568 ? -34.807 -4.873 42.056 1.00 55.25 568 SER A C 1
ATOM 4446 O O . SER A 1 568 ? -35.686 -4.096 42.418 1.00 55.25 568 SER A O 1
ATOM 4448 N N . ARG A 1 569 ? -35.009 -6.198 41.976 1.00 58.22 569 ARG A N 1
ATOM 4449 C CA . ARG A 1 569 ? -36.237 -6.892 42.408 1.00 58.22 569 ARG A CA 1
ATOM 4450 C C . ARG A 1 569 ? -35.932 -8.291 42.948 1.00 58.22 569 ARG A C 1
ATOM 4452 O O . ARG A 1 569 ? -34.938 -8.887 42.536 1.00 58.22 569 ARG A O 1
ATOM 4459 N N . TRP A 1 570 ? -36.804 -8.812 43.809 1.00 57.59 570 TRP A N 1
ATOM 4460 C CA . TRP A 1 570 ? -36.872 -10.246 44.108 1.00 57.59 570 TRP A CA 1
ATOM 4461 C C . TRP A 1 570 ? -37.469 -10.993 42.905 1.00 57.59 570 TRP A C 1
ATOM 4463 O O . TRP A 1 570 ? -38.340 -10.454 42.220 1.00 57.59 570 TRP A O 1
ATOM 4473 N N . ALA A 1 571 ? -36.974 -12.196 42.619 1.00 54.97 571 ALA A N 1
ATOM 4474 C CA . ALA A 1 571 ? -37.434 -13.046 41.520 1.00 54.97 571 ALA A CA 1
ATOM 4475 C C . ALA A 1 571 ? -37.533 -14.495 42.012 1.00 54.97 571 ALA A C 1
ATOM 4477 O O . ALA A 1 571 ? -36.679 -14.926 42.789 1.00 54.97 571 ALA A O 1
ATOM 4478 N N . SER A 1 572 ? -38.568 -15.220 41.583 1.00 55.94 572 SER A N 1
ATOM 4479 C CA . SER A 1 572 ? -38.708 -16.650 41.880 1.00 55.94 572 SER A CA 1
ATOM 4480 C C . SER A 1 572 ? -37.728 -17.493 41.047 1.00 55.94 572 SER A C 1
ATOM 4482 O O . SER A 1 572 ? -37.167 -17.006 40.062 1.00 55.94 572 SER A O 1
ATOM 4484 N N . GLY A 1 573 ? -37.518 -18.762 41.419 1.00 53.56 573 GLY A N 1
ATOM 4485 C CA . GLY A 1 573 ? -36.652 -19.676 40.660 1.00 53.56 573 GLY A CA 1
ATOM 4486 C C . GLY A 1 573 ? -37.081 -19.825 39.194 1.00 53.56 573 GLY A C 1
ATOM 4487 O O . GLY A 1 573 ? -36.238 -19.757 38.298 1.00 53.56 573 GLY A O 1
ATOM 4488 N N . ASP A 1 574 ? -38.391 -19.911 38.946 1.00 52.09 574 ASP A N 1
ATOM 4489 C CA . ASP A 1 574 ? -38.967 -20.002 37.599 1.00 52.09 574 ASP A CA 1
ATOM 4490 C C . ASP A 1 574 ? -38.789 -18.703 36.795 1.00 52.09 574 ASP A C 1
ATOM 4492 O O . ASP A 1 574 ? -38.514 -18.750 35.592 1.00 52.09 574 ASP A O 1
ATOM 4496 N N . ASP A 1 575 ? -38.871 -17.537 37.448 1.00 56.06 575 ASP A N 1
ATOM 4497 C CA . ASP A 1 575 ? -38.608 -16.249 36.795 1.00 56.06 575 ASP A CA 1
ATOM 4498 C C . ASP A 1 575 ? -37.150 -16.163 36.322 1.00 56.06 575 ASP A C 1
ATOM 4500 O O . ASP A 1 575 ? -36.876 -15.702 35.215 1.00 56.06 575 ASP A O 1
ATOM 4504 N N . ILE A 1 576 ? -36.195 -16.649 37.124 1.00 58.62 576 ILE A N 1
ATOM 4505 C CA . ILE A 1 576 ? -34.761 -16.598 36.796 1.00 58.62 576 ILE A CA 1
ATOM 4506 C C . ILE A 1 576 ? -34.435 -17.444 35.551 1.00 58.62 576 ILE A C 1
ATOM 4508 O O . ILE A 1 576 ? -33.556 -17.073 34.766 1.00 58.62 576 ILE A O 1
ATOM 4512 N N . GLU A 1 577 ? -35.150 -18.547 35.316 1.00 60.00 577 GLU A N 1
ATOM 4513 C CA . GLU A 1 577 ? -34.942 -19.397 34.135 1.00 60.00 577 GLU A CA 1
ATOM 4514 C C . GLU A 1 577 ? -35.423 -18.758 32.827 1.00 60.00 577 GLU A C 1
ATOM 4516 O O . GLU A 1 577 ? -34.842 -18.996 31.759 1.00 60.00 577 GLU A O 1
ATOM 4521 N N . GLN A 1 578 ? -36.461 -17.924 32.900 1.00 59.94 578 GLN A N 1
ATOM 4522 C CA . GLN A 1 578 ? -37.028 -17.238 31.738 1.00 59.94 578 GLN A CA 1
ATOM 4523 C C . GLN A 1 578 ? -36.231 -15.979 31.352 1.00 59.94 578 GLN A C 1
ATOM 4525 O O . GLN A 1 578 ? -36.313 -15.512 30.211 1.00 59.94 578 GLN A O 1
ATOM 4530 N N . GLU A 1 579 ? -35.391 -15.478 32.259 1.00 67.62 579 GLU A N 1
ATOM 4531 C CA . GLU A 1 579 ? -34.658 -14.224 32.106 1.00 67.62 579 GLU A CA 1
ATOM 4532 C C . GLU A 1 579 ? -33.398 -14.308 31.225 1.00 67.62 579 GLU A C 1
ATOM 4534 O O . GLU A 1 579 ? -32.702 -15.324 31.068 1.00 67.62 579 GLU A O 1
ATOM 4539 N N . THR A 1 580 ? -33.051 -13.169 30.623 1.00 58.09 580 THR A N 1
ATOM 4540 C CA . THR A 1 580 ? -31.845 -13.055 29.794 1.00 58.09 580 THR A CA 1
ATOM 4541 C C . THR A 1 580 ? -30.599 -12.830 30.654 1.00 58.09 580 THR A C 1
ATOM 4543 O O . THR A 1 580 ? -30.330 -11.718 31.113 1.00 58.09 580 THR A O 1
ATOM 4546 N N . MET A 1 581 ? -29.796 -13.888 30.819 1.00 67.25 581 MET A N 1
ATOM 4547 C CA . MET A 1 581 ? -28.539 -13.889 31.582 1.00 67.25 581 MET A CA 1
ATOM 4548 C C . MET A 1 581 ? -27.337 -14.336 30.735 1.00 67.25 581 MET A C 1
ATOM 4550 O O . MET A 1 581 ? -27.458 -15.139 29.805 1.00 67.25 581 MET A O 1
ATOM 4554 N N . GLY A 1 582 ? -26.145 -13.838 31.077 1.00 64.50 582 GLY A N 1
ATOM 4555 C CA . GLY A 1 582 ? -24.886 -14.285 30.470 1.00 64.50 582 GLY A CA 1
ATOM 4556 C C . GLY A 1 582 ? -24.568 -15.755 30.785 1.00 64.50 582 GLY A C 1
ATOM 4557 O O . GLY A 1 582 ? -24.961 -16.275 31.826 1.00 64.50 582 GLY A O 1
ATOM 4558 N N . THR A 1 583 ? -23.806 -16.423 29.913 1.00 70.38 583 THR A N 1
ATOM 4559 C CA . THR A 1 583 ? -23.483 -17.862 30.039 1.00 70.38 583 THR A CA 1
ATOM 4560 C C . THR A 1 583 ? -22.803 -18.227 31.359 1.00 70.38 583 THR A C 1
ATOM 4562 O O . THR A 1 583 ? -23.168 -19.228 31.965 1.00 70.38 583 THR A O 1
ATOM 4565 N N . GLY A 1 584 ? -21.876 -17.397 31.847 1.00 69.38 584 GLY A N 1
ATOM 4566 C CA . GLY A 1 584 ? -21.233 -17.620 33.145 1.00 69.38 584 GLY A CA 1
ATOM 4567 C C . GLY A 1 584 ? -22.207 -17.486 34.317 1.00 69.38 584 GLY A C 1
ATOM 4568 O O . GLY A 1 584 ? -22.162 -18.281 35.245 1.00 69.38 584 GLY A O 1
ATOM 4569 N N . MET A 1 585 ? -23.134 -16.524 34.259 1.00 72.50 585 MET A N 1
ATOM 4570 C CA . MET A 1 585 ? -24.137 -16.334 35.315 1.00 72.50 585 MET A CA 1
ATOM 4571 C C . MET A 1 585 ? -25.146 -17.485 35.357 1.00 72.50 585 MET A C 1
ATOM 4573 O O . MET A 1 585 ? -25.576 -17.862 36.440 1.00 72.50 585 MET A O 1
ATOM 4577 N N . ARG A 1 586 ? -25.465 -18.096 34.207 1.00 74.06 586 ARG A N 1
ATOM 4578 C CA . ARG A 1 586 ? -26.262 -19.332 34.172 1.00 74.06 586 ARG A CA 1
ATOM 4579 C C . ARG A 1 586 ? -25.549 -20.497 34.840 1.00 74.06 586 ARG A C 1
ATOM 4581 O O . ARG A 1 586 ? -26.176 -21.210 35.600 1.00 74.06 586 ARG A O 1
ATOM 4588 N N . GLN A 1 587 ? -24.248 -20.656 34.605 1.00 77.25 587 GLN A N 1
ATOM 4589 C CA . GLN A 1 587 ? -23.464 -21.688 35.293 1.00 77.25 587 GLN A CA 1
ATOM 4590 C C . GLN A 1 587 ? -23.439 -21.461 36.810 1.00 77.25 587 GLN A C 1
ATOM 4592 O O . GLN A 1 587 ? -23.545 -22.416 37.570 1.00 77.25 587 GLN A O 1
ATOM 4597 N N . CYS A 1 588 ? -23.361 -20.204 37.264 1.00 72.75 588 CYS A N 1
ATOM 4598 C CA . CYS A 1 588 ? -23.508 -19.884 38.684 1.00 72.75 588 CYS A CA 1
ATOM 4599 C C . CYS A 1 588 ? -24.911 -20.203 39.225 1.00 72.75 588 CYS A C 1
ATOM 4601 O O . CYS A 1 588 ? -25.015 -20.690 40.345 1.00 72.75 588 CYS A O 1
ATOM 4603 N N . TRP A 1 589 ? -25.968 -19.948 38.447 1.00 73.25 589 TRP A N 1
ATOM 4604 C CA . TRP A 1 589 ? -27.344 -20.296 38.820 1.00 73.25 589 TRP A CA 1
ATOM 4605 C C . TRP A 1 589 ? -27.554 -21.810 38.917 1.00 73.25 589 TRP A C 1
ATOM 4607 O O . TRP A 1 589 ? -28.150 -22.278 39.878 1.00 73.25 589 TRP A O 1
ATOM 4617 N N . THR A 1 590 ? -26.991 -22.590 37.991 1.00 76.94 590 THR A N 1
ATOM 4618 C CA . THR A 1 590 ? -27.043 -24.059 38.045 1.00 76.94 590 THR A CA 1
ATOM 4619 C C . THR A 1 590 ? -26.461 -24.602 39.351 1.00 76.94 590 THR A C 1
ATOM 4621 O O . THR A 1 590 ? -27.069 -25.477 39.952 1.00 76.94 590 THR A O 1
ATOM 4624 N N . LEU A 1 591 ? -25.351 -24.031 39.839 1.00 72.00 591 LEU A N 1
ATOM 4625 C CA . LEU A 1 591 ? -24.773 -24.418 41.132 1.00 72.00 591 LEU A CA 1
ATOM 4626 C C . LEU A 1 591 ? -25.693 -24.093 42.317 1.00 72.00 591 LEU A C 1
ATOM 4628 O O . LEU A 1 591 ? -25.708 -24.838 43.287 1.00 72.00 591 LEU A O 1
ATOM 4632 N N . ALA A 1 592 ? -26.444 -22.990 42.260 1.00 66.25 592 ALA A N 1
ATOM 4633 C CA . ALA A 1 592 ? -27.392 -22.623 43.314 1.00 66.25 592 ALA A CA 1
ATOM 4634 C C . ALA A 1 592 ? -28.631 -23.533 43.322 1.00 66.25 592 ALA A C 1
ATOM 4636 O O . ALA A 1 592 ? -29.084 -23.925 44.392 1.00 66.25 592 ALA A O 1
ATOM 4637 N N . LYS A 1 593 ? -29.120 -23.923 42.138 1.00 66.38 593 LYS A N 1
ATOM 4638 C CA . LYS A 1 593 ? -30.272 -24.821 41.969 1.00 66.38 593 LYS A CA 1
ATOM 4639 C C . LYS A 1 593 ? -30.031 -26.225 42.536 1.00 66.38 593 LYS A C 1
ATOM 4641 O O . LYS A 1 593 ? -30.958 -26.861 43.011 1.00 66.38 593 LYS A O 1
ATOM 4646 N N . GLU A 1 594 ? -28.791 -26.711 42.515 1.00 63.31 594 GLU A N 1
ATOM 4647 C CA . GLU A 1 594 ? -28.429 -28.019 43.091 1.00 63.31 594 GLU A CA 1
ATOM 4648 C C . GLU A 1 594 ? -28.494 -28.058 44.634 1.00 63.31 594 GLU A C 1
ATOM 4650 O O . GLU A 1 594 ? -28.404 -29.134 45.220 1.00 63.31 594 GLU A O 1
ATOM 4655 N N . VAL A 1 595 ? -28.631 -26.899 45.290 1.00 58.53 595 VAL A N 1
ATOM 4656 C CA . VAL A 1 595 ? -28.630 -26.736 46.758 1.00 58.53 595 VAL A CA 1
ATOM 4657 C C . VAL A 1 595 ? -30.000 -26.296 47.291 1.00 58.53 595 VAL A C 1
ATOM 4659 O O . VAL A 1 595 ? -30.218 -26.300 48.502 1.00 58.53 595 VAL A O 1
ATOM 4662 N N . GLU A 1 596 ? -30.926 -25.940 46.400 1.00 47.19 596 GLU A N 1
ATOM 4663 C CA . GLU A 1 596 ? -32.331 -25.690 46.729 1.00 47.19 596 GLU A CA 1
ATOM 4664 C C . GLU A 1 596 ? -32.978 -27.007 47.221 1.00 47.19 596 GLU A C 1
ATOM 4666 O O . GLU A 1 596 ? -32.844 -28.023 46.533 1.00 47.19 596 GLU A O 1
ATOM 4671 N N . PRO A 1 597 ? -33.599 -27.042 48.416 1.00 41.31 597 PRO A N 1
ATOM 4672 C CA . PRO A 1 597 ? -34.279 -28.236 48.921 1.00 41.31 597 PRO A CA 1
ATOM 4673 C C . PRO A 1 597 ? -35.556 -28.595 48.153 1.00 41.31 597 PRO A C 1
ATOM 4675 O O . PRO A 1 597 ? -36.257 -27.669 47.682 1.00 41.31 597 PRO A O 1
#

pLDDT: mean 72.56, std 19.42, range [19.28, 96.44]

Secondary structure (DSSP, 8-state):
--SS------SPPP---GGGS-PPTT-S-TT---TTTS--TTTT--HHHHHHHHHHHHTTSSS-HHHHHHHTS-SEE-SSTTEEE-SS-EEEEESSSSTT---EEEEEEEEEETTEEEEEEEEGGGTEEEEEEEESTT-TTHHHHHHHHHHHHHHHHHHHHHHHHHHHHH-EEEEETTTTEEEEEE--SSSSEEEEEEEETTEEHHHHGGGGSSSPPSSPPTTSEEEEEEEEEEEETTEEEEEEEEEES-HHHHHHHHHHSSSTTTT-HHHHHHHHHH---GGGGGSS--TT--PPPPGGG-S-HHHHHHHHHHHHHHHHHHHHHHTTS-HHHHHHHHHHHHHH--SHHHHHTS-HHHHHHHTTTSS-THHHHHHHHHHHHHHH-TTTTTPPPSSHHHHHHHSTT--HHHHHHHHHHHH--------HHHHHHHHHHHT--S-TTTSS--------------SS--SSSTTTT-B-----PPS-TTS--HHHHHHHHHHHHHHHH-SSS---S--TT-PPPTTEEEEEEEEEEEEE-SS-EEEEEEEEEEE---TT------BTTB------HHHHHHS-B-HHHHHHHHHHHTT--

Radius of gyration: 35.76 Å; chains: 1; bounding box: 76×76×95 Å